Protein AF-0000000078899169 (afdb_homodimer)

pLDDT: mean 91.97, std 12.33, range [28.81, 98.56]

Solvent-accessible surface area (backbone atoms only — not comparable to full-atom values): 22175 Å² total; per-residue (Å²): 123,64,59,77,58,61,94,86,51,40,40,36,37,34,36,58,45,68,69,57,48,52,51,52,45,53,60,43,40,74,57,53,47,48,69,46,78,29,58,37,59,64,66,44,67,72,69,59,77,58,60,46,17,32,36,37,28,27,42,75,38,85,84,47,38,27,55,55,50,48,45,51,37,47,73,71,70,45,78,48,28,29,36,39,32,34,72,79,73,35,47,68,55,45,47,51,36,44,72,64,59,36,69,45,78,46,54,53,82,73,54,70,69,58,52,54,51,52,52,51,52,34,38,57,51,7,47,54,51,29,52,52,51,50,51,27,49,54,33,37,53,36,56,65,73,48,51,73,64,43,49,53,53,47,58,42,47,59,72,41,51,50,56,61,55,46,12,65,74,72,71,45,50,51,67,53,44,52,50,40,51,53,48,50,32,63,67,52,63,42,86,29,70,46,48,43,42,49,38,52,48,46,40,36,76,76,56,76,93,123,64,58,76,58,59,92,84,50,40,40,36,37,36,35,56,45,66,69,56,48,52,51,53,44,52,60,41,41,72,56,51,46,48,68,46,78,29,57,37,59,66,65,45,66,71,69,59,78,59,61,47,16,31,36,38,30,26,44,73,37,84,85,46,38,28,56,56,49,49,45,50,36,46,75,72,69,44,77,48,28,30,36,38,33,33,72,80,75,36,48,68,55,44,47,51,35,44,73,64,59,37,69,45,77,46,54,52,82,73,54,70,69,58,54,52,53,53,52,51,52,33,38,58,49,7,47,57,50,29,54,51,50,49,51,27,48,53,34,38,52,37,56,64,71,48,50,73,66,44,49,52,53,47,56,42,46,59,71,42,51,49,57,62,56,45,13,64,74,71,72,46,53,49,68,54,45,52,50,41,50,52,48,51,33,62,68,53,63,42,87,29,70,45,48,44,42,50,37,53,48,46,40,36,77,77,56,75,93

Foldseek 3Di:
DLPVPPPPEEEEEEAQDVVVQVVLCVLVVVSPHHYDYHNALVVVVVVDHDLLYAYEAEQDGDPHGSLVSLLVCVVVVRLQAYEYEYQPDDPVVQVSSVVSPHPYYYYPPDDSVVSNVSNVVRSVVSVVRSVLVVLLVLLQVLVVQADPVLVLLLVCVLVPDDLVVSCVVVVHDSVVSVVSVVVSCVSNVAPDSVSSNVSVVSNDPVVVD/DLPVPPPPEEEEEEAQDVVVQVVLCVLQVVSPHHYDYHNALVVVVVVDHDLLYAYEAEQDGDPHGSLVSLLVCVVVVRLQAYEYEYQPDDPVVQVSSVVSPHPYYYYPPDDSVVSNVSNVVRSVVSVVRSVLVVLLVLLQVLVVQADPVLVLLLVCVLVPDDLVVSCVVVVHDSVVSVVSVVVSCVSNVAPDSVSSNVSVVSNDPVVVD

Nearest PDB structures (foldseek):
  1zn2-assembly1_A  TM=7.641E-01  e=3.173E-15  Pseudomonas fluorescens
  5xt2-assembly5_E  TM=5.907E-01  e=5.360E-15  Bradyrhizobium japonicum
  3w9s-assembly1_B  TM=9.221E-01  e=1.978E-09  Klebsiella pneumoniae subsp. pneumoniae NTUH-K2044
  1nxp-assembly1_A  TM=9.243E-01  e=1.810E-08  Streptococcus pneumoniae TIGR4
  6ont-assembly1_A-2  TM=9.077E-01  e=2.034E-08  Francisella tularensis subsp. novicida U112

Radius of gyration: 26.22 Å; Cα contacts (8 Å, |Δi|>4): 640; chains: 2; bounding box: 53×70×60 Å

Secondary structure (DSSP, 8-state):
------TT-EEEEE-S-HHHHHHHHHHHHHTT-EEEEESSHHHHHHH---TT-EEEEESB-SSSBHHHHHHHHHHTT----EEEEESS--HHHHHHHHHHT-SEEEESS--HHHHHHHHHHHHHHHHHHHHHHHHHHHHHHHHHTS-HHHHHHHHHHTTT--HHHHHHHHT--HHHHHHHHHHHHHHHT--SHHHHHHHHHHHSGGGG-/------TT-EEEEE-S-HHHHHHHHHHHHHTT-EEEEESSHHHHHHH---TT-EEEEESB-SSSBHHHHHHHHHHTT----EEEEESS--HHHHHHHHHHT-SEEEESS--HHHHHHHHHHHHHHHHHHHHHHHHHHHHHHHHHTS-HHHHHHHHHHTTT--HHHHHHHHT--HHHHHHHHHHHHHHHT--SHHHHHHHHHHHSGGGG-

Structure (mmCIF, N/CA/C/O backbone):
data_AF-0000000078899169-model_v1
#
loop_
_entity.id
_entity.type
_entity.pdbx_description
1 polymer 'Transcriptional regulatory protein FixJ'
#
loop_
_atom_site.group_PDB
_atom_site.id
_atom_site.type_symbol
_atom_site.label_atom_id
_atom_site.label_alt_id
_atom_site.label_comp_id
_atom_site.label_asym_id
_atom_site.label_entity_id
_atom_site.label_seq_id
_atom_site.pdbx_PDB_ins_code
_atom_site.Cartn_x
_atom_site.Cartn_y
_atom_site.Cartn_z
_atom_site.occupancy
_atom_site.B_iso_or_equiv
_atom_site.auth_seq_id
_atom_site.auth_comp_id
_atom_site.auth_asym_id
_atom_site.auth_atom_id
_atom_site.pdbx_PDB_model_num
ATOM 1 N N . MET A 1 1 ? 14.898 3.654 -28.484 1 28.92 1 MET A N 1
ATOM 2 C CA . MET A 1 1 ? 15.641 4.641 -27.703 1 28.92 1 MET A CA 1
ATOM 3 C C . MET A 1 1 ? 16.234 4.008 -26.453 1 28.92 1 MET A C 1
ATOM 5 O O . MET A 1 1 ? 15.578 3.199 -25.797 1 28.92 1 MET A O 1
ATOM 9 N N . PRO A 1 2 ? 17.562 3.807 -26.328 1 36.12 2 PRO A N 1
ATOM 10 C CA . PRO A 1 2 ? 18.156 3.338 -25.078 1 36.12 2 PRO A CA 1
ATOM 11 C C . PRO A 1 2 ? 17.391 3.814 -23.844 1 36.12 2 PRO A C 1
ATOM 13 O O . PRO A 1 2 ? 16.766 4.875 -23.875 1 36.12 2 PRO A O 1
ATOM 16 N N . TYR A 1 3 ? 16.625 2.814 -23.328 1 40.19 3 TYR A N 1
ATOM 17 C CA . TYR A 1 3 ? 16.078 3.301 -22.062 1 40.19 3 TYR A CA 1
ATOM 18 C C . TYR A 1 3 ? 16.969 4.391 -21.484 1 40.19 3 TYR A C 1
ATOM 20 O O . TYR A 1 3 ? 18.203 4.281 -21.5 1 40.19 3 TYR A O 1
ATOM 28 N N . ASP A 1 4 ? 16.812 5.543 -21.812 1 40.38 4 ASP A N 1
ATOM 29 C CA . ASP A 1 4 ? 17.547 6.594 -21.125 1 40.38 4 ASP A CA 1
ATOM 30 C C . ASP A 1 4 ? 17.781 6.234 -19.672 1 40.38 4 ASP A C 1
ATOM 32 O O . ASP A 1 4 ? 16.906 6.418 -18.828 1 40.38 4 ASP A O 1
ATOM 36 N N . GLY A 1 5 ? 18.25 4.988 -19.406 1 45.53 5 GLY A N 1
ATOM 37 C CA . GLY A 1 5 ? 18.734 4.582 -18.094 1 45.53 5 GLY A CA 1
ATOM 38 C C . GLY A 1 5 ? 19.219 5.742 -17.25 1 45.53 5 GLY A C 1
ATOM 39 O O . GLY A 1 5 ? 20.125 6.477 -17.656 1 45.53 5 GLY A O 1
ATOM 40 N N . ALA A 1 6 ? 18.297 6.48 -16.656 1 49.5 6 ALA A N 1
ATOM 41 C CA . ALA A 1 6 ? 18.781 7.527 -15.766 1 49.5 6 ALA A CA 1
ATOM 42 C C . ALA A 1 6 ? 20.188 7.203 -15.273 1 49.5 6 ALA A C 1
ATOM 44 O O . ALA A 1 6 ? 20.516 6.039 -15.016 1 49.5 6 ALA A O 1
ATOM 45 N N . ALA A 1 7 ? 21.172 7.91 -15.438 1 58.44 7 ALA A N 1
ATOM 46 C CA . ALA A 1 7 ? 22.531 7.941 -14.883 1 58.44 7 ALA A CA 1
ATOM 47 C C . ALA A 1 7 ? 22.531 7.492 -13.43 1 58.44 7 ALA A C 1
ATOM 49 O O . ALA A 1 7 ? 21.812 8.047 -12.594 1 58.44 7 ALA A O 1
ATOM 50 N N . GLY A 1 8 ? 22.688 5.996 -13.234 1 84.19 8 GLY A N 1
ATOM 51 C CA . GLY A 1 8 ? 23 5.582 -11.875 1 84.19 8 GLY A CA 1
ATOM 52 C C . GLY A 1 8 ? 22.156 4.422 -11.391 1 84.19 8 GLY A C 1
ATOM 53 O O . GLY A 1 8 ? 22.359 3.902 -10.297 1 84.19 8 GLY A O 1
ATOM 54 N N . VAL A 1 9 ? 21.219 3.918 -12.336 1 93.44 9 VAL A N 1
ATOM 55 C CA . VAL A 1 9 ? 20.375 2.814 -11.891 1 93.44 9 VAL A CA 1
ATOM 56 C C . VAL A 1 9 ? 21.031 1.483 -12.258 1 93.44 9 VAL A C 1
ATOM 58 O O . VAL A 1 9 ? 21.531 1.316 -13.367 1 93.44 9 VAL A O 1
ATOM 61 N N . VAL A 1 10 ? 20.953 0.521 -11.367 1 96.94 10 VAL A N 1
ATOM 62 C CA . VAL A 1 10 ? 21.609 -0.769 -11.562 1 96.94 10 VAL A CA 1
ATOM 63 C C . VAL A 1 10 ? 20.578 -1.893 -11.453 1 96.94 10 VAL A C 1
ATOM 65 O O . VAL A 1 10 ? 19.703 -1.857 -10.586 1 96.94 10 VAL A O 1
ATOM 68 N N . VAL A 1 11 ? 20.688 -2.879 -12.383 1 98.19 11 VAL A N 1
ATOM 69 C CA . VAL A 1 11 ? 19.969 -4.141 -12.242 1 98.19 11 VAL A CA 1
ATOM 70 C C . VAL A 1 11 ? 20.875 -5.18 -11.578 1 98.19 11 VAL A C 1
ATOM 72 O O . VAL A 1 11 ? 21.859 -5.633 -12.172 1 98.19 11 VAL A O 1
ATOM 75 N N . HIS A 1 12 ? 20.5 -5.504 -10.352 1 98.44 12 HIS A N 1
ATOM 76 C CA . HIS A 1 12 ? 21.25 -6.52 -9.641 1 98.44 12 HIS A CA 1
ATOM 77 C C . HIS A 1 12 ? 20.719 -7.918 -9.938 1 98.44 12 HIS A C 1
ATOM 79 O O . HIS A 1 12 ? 19.531 -8.172 -9.805 1 98.44 12 HIS A O 1
ATOM 85 N N . ILE A 1 13 ? 21.625 -8.797 -10.352 1 98.56 13 ILE A N 1
ATOM 86 C CA . ILE A 1 13 ? 21.234 -10.156 -10.695 1 98.56 13 ILE A CA 1
ATOM 87 C C . ILE A 1 13 ? 21.875 -11.141 -9.719 1 98.56 13 ILE A C 1
ATOM 89 O O . ILE A 1 13 ? 23.094 -11.203 -9.609 1 98.56 13 ILE A O 1
ATOM 93 N N . VAL A 1 14 ? 21.016 -11.898 -9 1 98.38 14 VAL A N 1
ATOM 94 C CA . VAL A 1 14 ? 21.484 -12.875 -8.031 1 98.38 14 VAL A CA 1
ATOM 95 C C . VAL A 1 14 ? 21.062 -14.281 -8.469 1 98.38 14 VAL A C 1
ATOM 97 O O . VAL A 1 14 ? 19.875 -14.602 -8.5 1 98.38 14 VAL A O 1
ATOM 100 N N . ASP A 1 15 ? 22 -15.102 -8.836 1 97.75 15 ASP A N 1
ATOM 101 C CA . ASP A 1 15 ? 21.781 -16.453 -9.344 1 97.75 15 ASP A CA 1
ATOM 102 C C . ASP A 1 15 ? 23.031 -17.312 -9.133 1 97.75 15 ASP A C 1
ATOM 104 O O . ASP A 1 15 ? 24.156 -16.859 -9.344 1 97.75 15 ASP A O 1
ATOM 108 N N . ASP A 1 16 ? 22.797 -18.547 -8.766 1 96.56 16 ASP A N 1
ATOM 109 C CA . ASP A 1 16 ? 23.969 -19.359 -8.422 1 96.56 16 ASP A CA 1
ATOM 110 C C . ASP A 1 16 ? 24.531 -20.078 -9.648 1 96.56 16 ASP A C 1
ATOM 112 O O . ASP A 1 16 ? 25.531 -20.781 -9.562 1 96.56 16 ASP A O 1
ATOM 116 N N . GLU A 1 17 ? 23.922 -19.938 -10.773 1 95.69 17 GLU A N 1
ATOM 117 C CA . GLU A 1 17 ? 24.391 -20.531 -12.016 1 95.69 17 GLU A CA 1
ATOM 118 C C . GLU A 1 17 ? 25.094 -19.5 -12.898 1 95.69 17 GLU A C 1
ATOM 120 O O . GLU A 1 17 ? 24.438 -18.672 -13.531 1 95.69 17 GLU A O 1
ATOM 125 N N . PRO A 1 18 ? 26.422 -19.641 -13.086 1 96.5 18 PRO A N 1
ATOM 126 C CA . PRO A 1 18 ? 27.188 -18.656 -13.852 1 96.5 18 PRO A CA 1
ATOM 127 C C . PRO A 1 18 ? 26.656 -18.484 -15.281 1 96.5 18 PRO A C 1
ATOM 129 O O . PRO A 1 18 ? 26.703 -17.375 -15.828 1 96.5 18 PRO A O 1
ATOM 132 N N . THR A 1 19 ? 26.188 -19.578 -15.836 1 96.25 19 THR A N 1
ATOM 133 C CA . THR A 1 19 ? 25.672 -19.516 -17.203 1 96.25 19 THR A CA 1
ATOM 134 C C . THR A 1 19 ? 24.438 -18.625 -17.281 1 96.25 19 THR A C 1
ATOM 136 O O . THR A 1 19 ? 24.266 -17.875 -18.234 1 96.25 19 THR A O 1
ATOM 139 N N . VAL A 1 20 ? 23.641 -18.734 -16.281 1 96.5 20 VAL A N 1
ATOM 140 C CA . VAL A 1 20 ? 22.438 -17.906 -16.219 1 96.5 20 VAL A CA 1
ATOM 141 C C . VAL A 1 20 ? 22.812 -16.453 -15.992 1 96.5 20 VAL A C 1
ATOM 143 O O . VAL A 1 20 ? 22.266 -15.555 -16.641 1 96.5 20 VAL A O 1
ATOM 146 N N . LEU A 1 21 ? 23.766 -16.172 -15.078 1 98 21 LEU A N 1
ATOM 147 C CA . LEU A 1 21 ? 24.234 -14.812 -14.82 1 98 21 LEU A CA 1
ATOM 148 C C . LEU A 1 21 ? 24.75 -14.164 -16.094 1 98 21 LEU A C 1
ATOM 150 O O . LEU A 1 21 ? 24.391 -13.023 -16.406 1 98 21 LEU A O 1
ATOM 154 N N . LYS A 1 22 ? 25.531 -14.891 -16.812 1 97.56 22 LYS A N 1
ATOM 155 C CA . LYS A 1 22 ? 26.094 -14.383 -18.047 1 97.56 22 LYS A CA 1
ATOM 156 C C . LYS A 1 22 ? 25 -14.078 -19.078 1 97.56 22 LYS A C 1
ATOM 158 O O . LYS A 1 22 ? 25.031 -13.023 -19.719 1 97.56 22 LYS A O 1
ATOM 163 N N . ALA A 1 23 ? 24.078 -15.016 -19.188 1 96.5 23 ALA A N 1
ATOM 164 C CA . ALA A 1 23 ? 23 -14.867 -20.141 1 96.5 23 ALA A CA 1
ATOM 165 C C . ALA A 1 23 ? 22.156 -13.633 -19.812 1 96.5 23 ALA A C 1
ATOM 167 O O . ALA A 1 23 ? 21.875 -12.812 -20.703 1 96.5 23 ALA A O 1
ATOM 168 N N . LEU A 1 24 ? 21.766 -13.484 -18.578 1 98 24 LEU A N 1
ATOM 169 C CA . LEU A 1 24 ? 20.938 -12.367 -18.156 1 98 24 LEU A CA 1
ATOM 170 C C . LEU A 1 24 ? 21.656 -11.039 -18.344 1 98 24 LEU A C 1
ATOM 172 O O . LEU A 1 24 ? 21.078 -10.078 -18.875 1 98 24 LEU A O 1
ATOM 176 N N . ARG A 1 25 ? 22.875 -10.984 -17.953 1 97.88 25 ARG A N 1
ATOM 177 C CA . ARG A 1 25 ? 23.672 -9.766 -18.109 1 97.88 25 ARG A CA 1
ATOM 178 C C . ARG A 1 25 ? 23.781 -9.375 -19.578 1 97.88 25 ARG A C 1
ATOM 180 O O . ARG A 1 25 ? 23.562 -8.211 -19.922 1 97.88 25 ARG A O 1
ATOM 187 N N . THR A 1 26 ? 24.125 -10.32 -20.391 1 97.31 26 THR A N 1
ATOM 188 C CA . THR A 1 26 ? 24.281 -10.062 -21.812 1 97.31 26 THR A CA 1
ATOM 189 C C . THR A 1 26 ? 23 -9.508 -22.422 1 97.31 26 THR A C 1
ATOM 191 O O . THR A 1 26 ? 23.031 -8.5 -23.125 1 97.31 26 THR A O 1
ATOM 194 N N . LEU A 1 27 ? 21.875 -10.133 -22.141 1 96.81 27 LEU A N 1
ATOM 195 C CA . LEU A 1 27 ? 20.578 -9.734 -22.688 1 96.81 27 LEU A CA 1
ATOM 196 C C . LEU A 1 27 ? 20.203 -8.328 -22.234 1 96.81 27 LEU A C 1
ATOM 198 O O . LEU A 1 27 ? 19.75 -7.512 -23.031 1 96.81 27 LEU A O 1
ATOM 202 N N . LEU A 1 28 ? 20.453 -8.047 -20.969 1 97.5 28 LEU A N 1
ATOM 203 C CA . LEU A 1 28 ? 20 -6.77 -20.422 1 97.5 28 LEU A CA 1
ATOM 204 C C . LEU A 1 28 ? 20.953 -5.645 -20.812 1 97.5 28 LEU A C 1
ATOM 206 O O . LEU A 1 28 ? 20.516 -4.531 -21.125 1 97.5 28 LEU A O 1
ATOM 210 N N . GLU A 1 29 ? 22.219 -5.891 -20.828 1 96.62 29 GLU A N 1
ATOM 211 C CA . GLU A 1 29 ? 23.172 -4.867 -21.234 1 96.62 29 GLU A CA 1
ATOM 212 C C . GLU A 1 29 ? 23 -4.512 -22.703 1 96.62 29 GLU A C 1
ATOM 214 O O . GLU A 1 29 ? 23.234 -3.369 -23.109 1 96.62 29 GLU A O 1
ATOM 219 N N . ALA A 1 30 ? 22.609 -5.488 -23.484 1 95.38 30 ALA A N 1
ATOM 220 C CA . ALA A 1 30 ? 22.312 -5.23 -24.891 1 95.38 30 ALA A CA 1
ATOM 221 C C . ALA A 1 30 ? 21.172 -4.215 -25.031 1 95.38 30 ALA A C 1
ATOM 223 O O . ALA A 1 30 ? 21.078 -3.516 -26.047 1 95.38 30 ALA A O 1
ATOM 224 N N . ASP A 1 31 ? 20.391 -4.191 -24.078 1 94.31 31 ASP A N 1
ATOM 225 C CA . ASP A 1 31 ? 19.266 -3.258 -24.094 1 94.31 31 ASP A CA 1
ATOM 226 C C . ASP A 1 31 ? 19.609 -1.972 -23.359 1 94.31 31 ASP A C 1
ATOM 228 O O . ASP A 1 31 ? 18.734 -1.141 -23.109 1 94.31 31 ASP A O 1
ATOM 232 N N . GLY A 1 32 ? 20.844 -1.836 -22.891 1 93.88 32 GLY A N 1
ATOM 233 C CA . GLY A 1 32 ? 21.328 -0.571 -22.375 1 93.88 32 GLY A CA 1
ATOM 234 C C . GLY A 1 32 ? 21.328 -0.508 -20.859 1 93.88 32 GLY A C 1
ATOM 235 O O . GLY A 1 32 ? 21.578 0.549 -20.266 1 93.88 32 GLY A O 1
ATOM 236 N N . TYR A 1 33 ? 21.109 -1.591 -20.172 1 95.81 33 TYR A N 1
ATOM 237 C CA . TYR A 1 33 ? 21.062 -1.568 -18.719 1 95.81 33 TYR A CA 1
ATOM 238 C C . TYR A 1 33 ? 22.438 -1.841 -18.125 1 95.81 33 TYR A C 1
ATOM 240 O O . TYR A 1 33 ? 23.25 -2.566 -18.719 1 95.81 33 TYR A O 1
ATOM 248 N N . THR A 1 34 ? 22.703 -1.183 -17.016 1 96.69 34 THR A N 1
ATOM 249 C CA . THR A 1 34 ? 23.875 -1.529 -16.219 1 96.69 34 THR A CA 1
ATOM 250 C C . THR A 1 34 ? 23.547 -2.66 -15.242 1 96.69 34 THR A C 1
ATOM 252 O O . THR A 1 34 ? 22.578 -2.58 -14.492 1 96.69 34 THR A O 1
ATOM 255 N N . CYS A 1 35 ? 24.406 -3.711 -15.258 1 97.94 35 CYS A N 1
ATOM 256 C CA . CYS A 1 35 ? 24.109 -4.883 -14.445 1 97.94 35 CYS A CA 1
ATOM 257 C C . CYS A 1 35 ? 25.266 -5.191 -13.492 1 97.94 35 CYS A C 1
ATOM 259 O O . CYS A 1 35 ? 26.438 -4.953 -13.82 1 97.94 35 CYS A O 1
ATOM 261 N N . ARG A 1 36 ? 24.906 -5.621 -12.359 1 98 36 ARG A N 1
ATOM 262 C CA . ARG A 1 36 ? 25.828 -6.242 -11.422 1 98 36 ARG A CA 1
ATOM 263 C C . ARG A 1 36 ? 25.344 -7.633 -11.023 1 98 36 ARG A C 1
ATOM 265 O O . ARG A 1 36 ? 24.156 -7.836 -10.758 1 98 36 ARG A O 1
ATOM 272 N N . THR A 1 37 ? 26.297 -8.602 -10.961 1 98.31 37 THR A N 1
ATOM 273 C CA . THR A 1 37 ? 25.906 -9.992 -10.742 1 98.31 37 THR A CA 1
ATOM 274 C C . THR A 1 37 ? 26.5 -10.516 -9.43 1 98.31 37 THR A C 1
ATOM 276 O O . THR A 1 37 ? 27.562 -10.078 -9.008 1 98.31 37 THR A O 1
ATOM 279 N N . TYR A 1 38 ? 25.734 -11.422 -8.82 1 98.19 38 TYR A N 1
ATOM 280 C CA . TYR A 1 38 ? 26.109 -12.078 -7.582 1 98.19 38 TYR A CA 1
ATOM 281 C C . TYR A 1 38 ? 25.781 -13.562 -7.625 1 98.19 38 TYR A C 1
ATOM 283 O O . TYR A 1 38 ? 24.719 -13.953 -8.109 1 98.19 38 TYR A O 1
ATOM 291 N N . GLU A 1 39 ? 26.656 -14.422 -7.094 1 97.25 39 GLU A N 1
ATOM 292 C CA . GLU A 1 39 ? 26.438 -15.867 -7.133 1 97.25 39 GLU A CA 1
ATOM 293 C C . GLU A 1 39 ? 25.688 -16.344 -5.898 1 97.25 39 GLU A C 1
ATOM 295 O O . GLU A 1 39 ? 25.234 -17.484 -5.844 1 97.25 39 GLU A O 1
ATOM 300 N N . ASP A 1 40 ? 25.625 -15.445 -4.891 1 96.69 40 ASP A N 1
ATOM 301 C CA . ASP A 1 40 ? 24.938 -15.781 -3.654 1 96.69 40 ASP A CA 1
ATOM 302 C C . ASP A 1 40 ? 24.219 -14.562 -3.07 1 96.69 40 ASP A C 1
ATOM 304 O O . ASP A 1 40 ? 24.484 -13.43 -3.479 1 96.69 40 ASP A O 1
ATOM 308 N N . GLY A 1 41 ? 23.25 -14.789 -2.117 1 96.75 41 GLY A N 1
ATOM 309 C CA . GLY A 1 41 ? 22.5 -13.711 -1.495 1 96.75 41 GLY A CA 1
ATOM 310 C C . GLY A 1 41 ? 23.328 -12.875 -0.541 1 96.75 41 GLY A C 1
ATOM 311 O O . GLY A 1 41 ? 23.188 -11.656 -0.497 1 96.75 41 GLY A O 1
ATOM 312 N N . GLY A 1 42 ? 24.141 -13.516 0.189 1 95.88 42 GLY A N 1
ATOM 313 C CA . GLY A 1 42 ? 24.969 -12.844 1.177 1 95.88 42 GLY A CA 1
ATOM 314 C C . GLY A 1 42 ? 25.766 -11.695 0.596 1 95.88 42 GLY A C 1
ATOM 315 O O . GLY A 1 42 ? 25.625 -10.547 1.022 1 95.88 42 GLY A O 1
ATOM 316 N N . PRO A 1 43 ? 26.641 -11.977 -0.345 1 96.44 43 PRO A N 1
ATOM 317 C CA . PRO A 1 43 ? 27.453 -10.945 -0.988 1 96.44 43 PRO A CA 1
ATOM 318 C C . PRO A 1 43 ? 26.609 -9.812 -1.575 1 96.44 43 PRO A C 1
ATOM 320 O O . PRO A 1 43 ? 26.984 -8.641 -1.49 1 96.44 43 PRO A O 1
ATOM 323 N N . PHE A 1 44 ? 25.531 -10.156 -2.154 1 97.31 44 PHE A N 1
ATOM 324 C CA . PHE A 1 44 ? 24.625 -9.141 -2.688 1 97.31 44 PHE A CA 1
ATOM 325 C C . PHE A 1 44 ? 24.125 -8.227 -1.578 1 97.31 44 PHE A C 1
ATOM 327 O O . PHE A 1 44 ? 24.188 -7 -1.701 1 97.31 44 PHE A O 1
ATOM 334 N N . LEU A 1 45 ? 23.578 -8.82 -0.48 1 96.44 45 LEU A N 1
ATOM 335 C CA . LEU A 1 45 ? 23.031 -8.047 0.633 1 96.44 45 LEU A CA 1
ATOM 336 C C . LEU A 1 45 ? 24.125 -7.164 1.252 1 96.44 45 LEU A C 1
ATOM 338 O O . LEU A 1 45 ? 23.828 -6.066 1.734 1 96.44 45 LEU A O 1
ATOM 342 N N . ALA A 1 46 ? 25.375 -7.656 1.184 1 95.62 46 ALA A N 1
ATOM 343 C CA . ALA A 1 46 ? 26.484 -6.895 1.731 1 95.62 46 ALA A CA 1
ATOM 344 C C . ALA A 1 46 ? 26.844 -5.715 0.83 1 95.62 46 ALA A C 1
ATOM 346 O O . ALA A 1 46 ? 27.312 -4.68 1.309 1 95.62 46 ALA A O 1
ATOM 347 N N . ALA A 1 47 ? 26.688 -5.82 -0.473 1 93.06 47 ALA A N 1
ATOM 348 C CA . ALA A 1 47 ? 27.047 -4.797 -1.445 1 93.06 47 ALA A CA 1
ATOM 349 C C . ALA A 1 47 ? 26.109 -3.598 -1.369 1 93.06 47 ALA A C 1
ATOM 351 O O . ALA A 1 47 ? 26.5 -2.467 -1.657 1 93.06 47 ALA A O 1
ATOM 352 N N . GLY A 1 48 ? 24.859 -3.801 -0.978 1 88.12 48 GLY A N 1
ATOM 353 C CA . GLY A 1 48 ? 23.875 -2.729 -0.902 1 88.12 48 GLY A CA 1
ATOM 354 C C . GLY A 1 48 ? 23.156 -2.484 -2.217 1 88.12 48 GLY A C 1
ATOM 355 O O . GLY A 1 48 ? 23.688 -2.811 -3.285 1 88.12 48 GLY A O 1
ATOM 356 N N . VAL A 1 49 ? 22.031 -1.904 -2.158 1 91.69 49 VAL A N 1
ATOM 357 C CA . VAL A 1 49 ? 21.188 -1.657 -3.322 1 91.69 49 VAL A CA 1
ATOM 358 C C . VAL A 1 49 ? 20.672 -0.219 -3.295 1 91.69 49 VAL A C 1
ATOM 360 O O . VAL A 1 49 ? 20.172 0.251 -2.268 1 91.69 49 VAL A O 1
ATOM 363 N N . GLY A 1 50 ? 20.875 0.433 -4.395 1 92.19 50 GLY A N 1
ATOM 364 C CA . GLY A 1 50 ? 20.359 1.786 -4.5 1 92.19 50 GLY A CA 1
ATOM 365 C C . GLY A 1 50 ? 18.844 1.843 -4.508 1 92.19 50 GLY A C 1
ATOM 366 O O . GLY A 1 50 ? 18.188 0.881 -4.906 1 92.19 50 GLY A O 1
ATOM 367 N N . GLU A 1 51 ? 18.297 2.975 -4.207 1 90.31 51 GLU A N 1
ATOM 368 C CA . GLU A 1 51 ? 16.844 3.131 -4.059 1 90.31 51 GLU A CA 1
ATOM 369 C C . GLU A 1 51 ? 16.141 2.951 -5.395 1 90.31 51 GLU A C 1
ATOM 371 O O . GLU A 1 51 ? 14.977 2.523 -5.434 1 90.31 51 GLU A O 1
ATOM 376 N N . ARG A 1 52 ? 16.812 3.271 -6.445 1 94.56 52 ARG A N 1
ATOM 377 C CA . ARG A 1 52 ? 16.172 3.215 -7.754 1 94.56 52 ARG A CA 1
ATOM 378 C C . ARG A 1 52 ? 16.516 1.92 -8.484 1 94.56 52 ARG A C 1
ATOM 380 O O . ARG A 1 52 ? 16.062 1.694 -9.609 1 94.56 52 ARG A O 1
ATOM 387 N N . ASP A 1 53 ? 17.281 1.046 -7.852 1 96.69 53 ASP A N 1
ATOM 388 C CA . ASP A 1 53 ? 17.75 -0.19 -8.477 1 96.69 53 ASP A CA 1
ATOM 389 C C . ASP A 1 53 ? 16.641 -1.251 -8.477 1 96.69 53 ASP A C 1
ATOM 391 O O . ASP A 1 53 ? 15.656 -1.124 -7.75 1 96.69 53 ASP A O 1
ATOM 395 N N . CYS A 1 54 ? 16.859 -2.244 -9.336 1 96.81 54 CYS A N 1
ATOM 396 C CA . CYS A 1 54 ? 16 -3.426 -9.375 1 96.81 54 CYS A CA 1
ATOM 397 C C . CYS A 1 54 ? 16.812 -4.695 -9.141 1 96.81 54 CYS A C 1
ATOM 399 O O . CYS A 1 54 ? 18.031 -4.707 -9.367 1 96.81 54 CYS A O 1
ATOM 401 N N . VAL A 1 55 ? 16.062 -5.699 -8.602 1 98.12 55 VAL A N 1
ATOM 402 C CA . VAL A 1 55 ? 16.734 -6.949 -8.289 1 98.12 55 VAL A CA 1
ATOM 403 C C . VAL A 1 55 ? 16.078 -8.102 -9.031 1 98.12 55 VAL A C 1
ATOM 405 O O . VAL A 1 55 ? 14.844 -8.203 -9.07 1 98.12 55 VAL A O 1
ATOM 408 N N . ILE A 1 56 ? 16.859 -8.898 -9.703 1 98.5 56 ILE A N 1
ATOM 409 C CA . ILE A 1 56 ? 16.453 -10.195 -10.227 1 98.5 56 ILE A CA 1
ATOM 410 C C . ILE A 1 56 ? 17.031 -11.305 -9.352 1 98.5 56 ILE A C 1
ATOM 412 O O . ILE A 1 56 ? 18.25 -11.406 -9.195 1 98.5 56 ILE A O 1
ATOM 416 N N . ALA A 1 57 ? 16.172 -12.125 -8.812 1 98.19 57 ALA A N 1
ATOM 417 C CA . ALA A 1 57 ? 16.656 -13.109 -7.848 1 98.19 57 ALA A CA 1
ATOM 418 C C . ALA A 1 57 ? 16.125 -14.508 -8.172 1 98.19 57 ALA A C 1
ATOM 420 O O . ALA A 1 57 ? 14.922 -14.695 -8.352 1 98.19 57 ALA A O 1
ATOM 421 N N . ASP A 1 58 ? 17.062 -15.477 -8.219 1 97.56 58 ASP A N 1
ATOM 422 C CA . ASP A 1 58 ? 16.672 -16.875 -8.289 1 97.56 58 ASP A CA 1
ATOM 423 C C . ASP A 1 58 ? 16.078 -17.359 -6.969 1 97.56 58 ASP A C 1
ATOM 425 O O . ASP A 1 58 ? 16.516 -16.922 -5.898 1 97.56 58 ASP A O 1
ATOM 429 N N . VAL A 1 59 ? 15.156 -18.297 -7.09 1 96.31 59 VAL A N 1
ATOM 430 C CA . VAL A 1 59 ? 14.555 -18.859 -5.887 1 96.31 59 VAL A CA 1
ATOM 431 C C . VAL A 1 59 ? 15.562 -19.766 -5.18 1 96.31 59 VAL A C 1
ATOM 433 O O . VAL A 1 59 ? 15.672 -19.75 -3.951 1 96.31 59 VAL A O 1
ATOM 436 N N . GLN A 1 60 ? 16.266 -20.562 -5.992 1 94.69 60 GLN A N 1
ATOM 437 C CA . GLN A 1 60 ? 17.188 -21.531 -5.441 1 94.69 60 GLN A CA 1
ATOM 438 C C . GLN A 1 60 ? 18.625 -21.016 -5.457 1 94.69 60 GLN A C 1
ATOM 440 O O . GLN A 1 60 ? 19.281 -21.031 -6.5 1 94.69 60 GLN A O 1
ATOM 445 N N . LEU A 1 61 ? 19.062 -20.531 -4.336 1 95.81 61 LEU A N 1
ATOM 446 C CA . LEU A 1 61 ? 20.453 -20.156 -4.113 1 95.81 61 LEU A CA 1
ATOM 447 C C . LEU A 1 61 ? 21.109 -21.094 -3.123 1 95.81 61 LEU A C 1
ATOM 449 O O . LEU A 1 61 ? 20.453 -21.922 -2.5 1 95.81 61 LEU A O 1
ATOM 453 N N . HIS A 1 62 ? 22.391 -21.031 -3.018 1 93.56 62 HIS A N 1
ATOM 454 C CA . HIS A 1 62 ? 23.125 -21.938 -2.139 1 93.56 62 HIS A CA 1
ATOM 455 C C . HIS A 1 62 ? 22.938 -21.547 -0.674 1 93.56 62 HIS A C 1
ATOM 457 O O . HIS A 1 62 ? 22.734 -22.422 0.178 1 93.56 62 HIS A O 1
ATOM 463 N N . ASP A 1 63 ? 23 -20.312 -0.353 1 93.88 63 ASP A N 1
ATOM 464 C CA . ASP A 1 63 ? 23.078 -19.859 1.033 1 93.88 63 ASP A CA 1
ATOM 465 C C . ASP A 1 63 ? 21.688 -19.5 1.566 1 93.88 63 ASP A C 1
ATOM 467 O O . ASP A 1 63 ? 21.453 -19.531 2.775 1 93.88 63 ASP A O 1
ATOM 471 N N . MET A 1 64 ? 20.75 -19.094 0.717 1 94.69 64 MET A N 1
ATOM 472 C CA . MET A 1 64 ? 19.391 -18.734 1.06 1 94.69 64 MET A CA 1
ATOM 473 C C . MET A 1 64 ? 18.469 -18.828 -0.156 1 94.69 64 MET A C 1
ATOM 475 O O . MET A 1 64 ? 18.938 -19.047 -1.276 1 94.69 64 MET A O 1
ATOM 479 N N . THR A 1 65 ? 17.172 -18.688 0.073 1 94.06 65 THR A N 1
ATOM 480 C CA . THR A 1 65 ? 16.266 -18.656 -1.069 1 94.06 65 THR A CA 1
ATOM 481 C C . THR A 1 65 ? 16.078 -17.219 -1.56 1 94.06 65 THR A C 1
ATOM 483 O O . THR A 1 65 ? 16.25 -16.266 -0.798 1 94.06 65 THR A O 1
ATOM 486 N N . GLY A 1 66 ? 15.742 -17.125 -2.824 1 94.81 66 GLY A N 1
ATOM 487 C CA . GLY A 1 66 ? 15.398 -15.812 -3.344 1 94.81 66 GLY A CA 1
ATOM 488 C C . GLY A 1 66 ? 14.289 -15.133 -2.572 1 94.81 66 GLY A C 1
ATOM 489 O O . GLY A 1 66 ? 14.25 -13.906 -2.473 1 94.81 66 GLY A O 1
ATOM 490 N N . ILE A 1 67 ? 13.383 -15.852 -2.039 1 95.75 67 ILE A N 1
ATOM 491 C CA . ILE A 1 67 ? 12.273 -15.32 -1.251 1 95.75 67 ILE A CA 1
ATOM 492 C C . ILE A 1 67 ? 12.797 -14.805 0.09 1 95.75 67 ILE A C 1
ATOM 494 O O . ILE A 1 67 ? 12.398 -13.734 0.545 1 95.75 67 ILE A O 1
ATOM 498 N N . ASP A 1 68 ? 13.688 -15.578 0.688 1 96.12 68 ASP A N 1
ATOM 499 C CA . ASP A 1 68 ? 14.336 -15.102 1.903 1 96.12 68 ASP A CA 1
ATOM 500 C C . ASP A 1 68 ? 15.062 -13.781 1.657 1 96.12 68 ASP A C 1
ATOM 502 O O . ASP A 1 68 ? 15.047 -12.891 2.51 1 96.12 68 ASP A O 1
ATOM 506 N N . LEU A 1 69 ? 15.695 -13.727 0.56 1 96.25 69 LEU A N 1
ATOM 507 C CA . LEU A 1 69 ? 16.391 -12.508 0.168 1 96.25 69 LEU A CA 1
ATOM 508 C C . LEU A 1 69 ? 15.43 -11.328 0.098 1 96.25 69 LEU A C 1
ATOM 510 O O . LEU A 1 69 ? 15.711 -10.25 0.628 1 96.25 69 LEU A O 1
ATOM 514 N N . LEU A 1 70 ? 14.344 -11.531 -0.544 1 96.06 70 LEU A N 1
ATOM 515 C CA . LEU A 1 70 ? 13.289 -10.531 -0.666 1 96.06 70 LEU A CA 1
ATOM 516 C C . LEU A 1 70 ? 12.805 -10.086 0.708 1 96.06 70 LEU A C 1
ATOM 518 O O . LEU A 1 70 ? 12.688 -8.883 0.97 1 96.06 70 LEU A O 1
ATOM 522 N N . LEU A 1 71 ? 12.562 -11.023 1.564 1 96.31 71 LEU A N 1
ATOM 523 C CA . LEU A 1 71 ? 12.086 -10.727 2.91 1 96.31 71 LEU A CA 1
ATOM 524 C C . LEU A 1 71 ? 13.125 -9.938 3.697 1 96.31 71 LEU A C 1
ATOM 526 O O . LEU A 1 71 ? 12.781 -9.047 4.473 1 96.31 71 LEU A O 1
ATOM 530 N N . THR A 1 72 ? 14.352 -10.273 3.51 1 95.69 72 THR A N 1
ATOM 531 C CA . THR A 1 72 ? 15.438 -9.562 4.176 1 95.69 72 THR A CA 1
ATOM 532 C C . THR A 1 72 ? 15.492 -8.109 3.717 1 95.69 72 THR A C 1
ATOM 534 O O . THR A 1 72 ? 15.625 -7.199 4.535 1 95.69 72 THR A O 1
ATOM 537 N N . LEU A 1 73 ? 15.383 -7.855 2.436 1 95 73 LEU A N 1
ATOM 538 C CA . LEU A 1 73 ? 15.359 -6.5 1.9 1 95 73 LEU A CA 1
ATOM 539 C C . LEU A 1 73 ? 14.219 -5.691 2.52 1 95 73 LEU A C 1
ATOM 541 O O . LEU A 1 73 ? 14.43 -4.559 2.961 1 95 73 LEU A O 1
ATOM 545 N N . ARG A 1 74 ? 13.102 -6.285 2.611 1 93.06 74 ARG A N 1
ATOM 546 C CA . ARG A 1 74 ? 11.922 -5.621 3.158 1 93.06 74 ARG A CA 1
ATOM 547 C C . ARG A 1 74 ? 12.117 -5.297 4.637 1 93.06 74 ARG A C 1
ATOM 549 O O . ARG A 1 74 ? 11.734 -4.219 5.098 1 93.06 74 ARG A O 1
ATOM 556 N N . ALA A 1 75 ? 12.664 -6.238 5.336 1 93 75 ALA A N 1
ATOM 557 C CA . ALA A 1 75 ? 12.922 -6.047 6.762 1 93 75 ALA A CA 1
ATOM 558 C C . ALA A 1 75 ? 13.883 -4.879 6.988 1 93 75 ALA A C 1
ATOM 560 O O . ALA A 1 75 ? 13.805 -4.203 8.016 1 93 75 ALA A O 1
ATOM 561 N N . ARG A 1 76 ? 14.719 -4.637 6.031 1 90.44 76 ARG A N 1
ATOM 562 C CA . ARG A 1 76 ? 15.688 -3.549 6.117 1 90.44 76 ARG A CA 1
ATOM 563 C C . ARG A 1 76 ? 15.078 -2.23 5.652 1 90.44 76 ARG A C 1
ATOM 565 O O . ARG A 1 76 ? 15.766 -1.206 5.609 1 90.44 76 ARG A O 1
ATOM 572 N N . GLY A 1 77 ? 13.812 -2.297 5.215 1 87.06 77 GLY A N 1
ATOM 573 C CA . GLY A 1 77 ? 13.133 -1.103 4.738 1 87.06 77 GLY A CA 1
ATOM 574 C C . GLY A 1 77 ? 13.422 -0.796 3.279 1 87.06 77 GLY A C 1
ATOM 575 O O . GLY A 1 77 ? 13.078 0.281 2.787 1 87.06 77 GLY A O 1
ATOM 576 N N . GLN A 1 78 ? 14.133 -1.705 2.635 1 90.88 78 GLN A N 1
ATOM 577 C CA . GLN A 1 78 ? 14.43 -1.53 1.217 1 90.88 78 GLN A CA 1
ATOM 578 C C . GLN A 1 78 ? 13.273 -2.027 0.351 1 90.88 78 GLN A C 1
ATOM 580 O O . GLN A 1 78 ? 12.953 -3.217 0.364 1 90.88 78 GLN A O 1
ATOM 585 N N . ARG A 1 79 ? 12.766 -1.129 -0.499 1 90.19 79 ARG A N 1
ATOM 586 C CA . ARG A 1 79 ? 11.539 -1.456 -1.221 1 90.19 79 ARG A CA 1
ATOM 587 C C . ARG A 1 79 ? 11.812 -1.63 -2.711 1 90.19 79 ARG A C 1
ATOM 589 O O . ARG A 1 79 ? 10.922 -1.422 -3.539 1 90.19 79 ARG A O 1
ATOM 596 N N . ASN A 1 80 ? 12.969 -1.979 -3.012 1 95.25 80 ASN A N 1
ATOM 597 C CA . ASN A 1 80 ? 13.32 -2.234 -4.402 1 95.25 80 ASN A CA 1
ATOM 598 C C . ASN A 1 80 ? 12.438 -3.316 -5.016 1 95.25 80 ASN A C 1
ATOM 600 O O . ASN A 1 80 ? 12.133 -4.316 -4.367 1 95.25 80 ASN A O 1
ATOM 604 N N . PRO A 1 81 ? 12.031 -3.07 -6.242 1 97.5 81 PRO A N 1
ATOM 605 C CA . PRO A 1 81 ? 11.32 -4.16 -6.914 1 97.5 81 PRO A CA 1
ATOM 606 C C . PRO A 1 81 ? 12.195 -5.395 -7.129 1 97.5 81 PRO A C 1
ATOM 608 O O . PRO A 1 81 ? 13.359 -5.27 -7.504 1 97.5 81 PRO A O 1
ATOM 611 N N . VAL A 1 82 ? 11.602 -6.523 -6.84 1 98 82 VAL A N 1
ATOM 612 C CA . VAL A 1 82 ? 12.305 -7.793 -7.02 1 98 82 VAL A CA 1
ATOM 613 C C . VAL A 1 82 ? 11.547 -8.656 -8.031 1 98 82 VAL A C 1
ATOM 615 O O . VAL A 1 82 ? 10.359 -8.945 -7.844 1 98 82 VAL A O 1
ATOM 618 N N . LEU A 1 83 ? 12.203 -8.953 -9.094 1 98.5 83 LEU A N 1
ATOM 619 C CA . LEU A 1 83 ? 11.742 -9.969 -10.031 1 98.5 83 LEU A CA 1
ATOM 620 C C . LEU A 1 83 ? 12.289 -11.344 -9.656 1 98.5 83 LEU A C 1
ATOM 622 O O . LEU A 1 83 ? 13.5 -11.578 -9.727 1 98.5 83 LEU A O 1
ATOM 626 N N . VAL A 1 84 ? 11.43 -12.234 -9.273 1 98.12 84 VAL A N 1
ATOM 627 C CA . VAL A 1 84 ? 11.859 -13.578 -8.922 1 98.12 84 VAL A CA 1
ATOM 628 C C . VAL A 1 84 ? 11.883 -14.453 -10.172 1 98.12 84 VAL A C 1
ATOM 630 O O . VAL A 1 84 ? 10.914 -14.477 -10.945 1 98.12 84 VAL A O 1
ATOM 633 N N . ILE A 1 85 ? 13.016 -15.117 -10.367 1 97.38 85 ILE A N 1
ATOM 634 C CA . ILE A 1 85 ? 13.18 -16 -11.516 1 97.38 85 ILE A CA 1
ATOM 635 C C . ILE A 1 85 ? 13.539 -17.406 -11.039 1 97.38 85 ILE A C 1
ATOM 637 O O . ILE A 1 85 ? 14.312 -17.562 -10.094 1 97.38 85 ILE A O 1
ATOM 641 N N . THR A 1 86 ? 12.9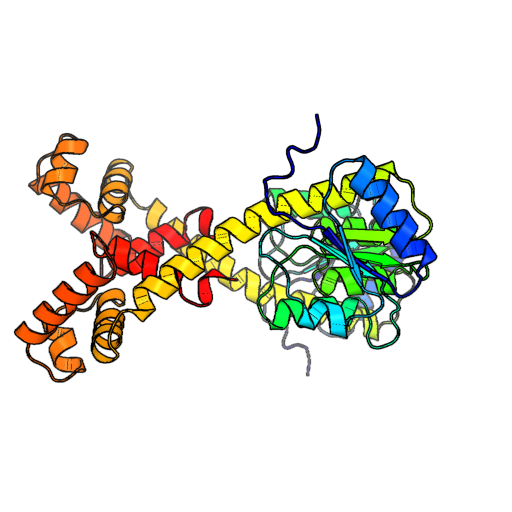61 -18.406 -11.742 1 94.88 86 THR A N 1
ATOM 642 C CA . THR A 1 86 ? 13.328 -19.75 -11.289 1 94.88 86 THR A CA 1
ATOM 643 C C . THR A 1 86 ? 13.031 -20.797 -12.359 1 94.88 86 THR A C 1
ATOM 645 O O . THR A 1 86 ? 12.156 -20.594 -13.203 1 94.88 86 THR A O 1
ATOM 648 N N . GLY A 1 87 ? 13.75 -21.891 -12.336 1 94.19 87 GLY A N 1
ATOM 649 C CA . GLY A 1 87 ? 13.461 -23.078 -13.141 1 94.19 87 GLY A CA 1
ATOM 650 C C . GLY A 1 87 ? 12.555 -24.062 -12.438 1 94.19 87 GLY A C 1
ATOM 651 O O . GLY A 1 87 ? 12.094 -25.031 -13.047 1 94.19 87 GLY A O 1
ATOM 652 N N . TYR A 1 88 ? 12.289 -23.906 -11.188 1 91.31 88 TYR A N 1
ATOM 653 C CA . TYR A 1 88 ? 11.461 -24.781 -10.359 1 91.31 88 TYR A CA 1
ATOM 654 C C . TYR A 1 88 ? 10.117 -24.125 -10.047 1 91.31 88 TYR A C 1
ATOM 656 O O . TYR A 1 88 ? 9.672 -24.109 -8.898 1 91.31 88 TYR A O 1
ATOM 664 N N . ALA A 1 89 ? 9.523 -23.625 -11.102 1 92.5 89 ALA A N 1
ATOM 665 C CA . ALA A 1 89 ? 8.305 -22.859 -10.914 1 92.5 89 ALA A CA 1
ATOM 666 C C . ALA A 1 89 ? 7.117 -23.766 -10.625 1 92.5 89 ALA A C 1
ATOM 668 O O . ALA A 1 89 ? 6.98 -24.828 -11.234 1 92.5 89 ALA A O 1
ATOM 669 N N . SER A 1 90 ? 6.453 -23.516 -9.594 1 95.44 90 SER A N 1
ATOM 670 C CA . SER A 1 90 ? 5.152 -24.078 -9.258 1 95.44 90 SER A CA 1
ATOM 671 C C . SER A 1 90 ? 4.172 -22.984 -8.828 1 95.44 90 SER A C 1
ATOM 673 O O . SER A 1 90 ? 4.57 -21.859 -8.562 1 95.44 90 SER A O 1
ATOM 675 N N . VAL A 1 91 ? 2.963 -23.328 -8.828 1 96.19 91 VAL A N 1
ATOM 676 C CA . VAL A 1 91 ? 1.945 -22.391 -8.383 1 96.19 91 VAL A CA 1
ATOM 677 C C . VAL A 1 91 ? 2.234 -21.953 -6.941 1 96.19 91 VAL A C 1
ATOM 679 O O . VAL A 1 91 ? 2.17 -20.766 -6.613 1 96.19 91 VAL A O 1
ATOM 682 N N . GLU A 1 92 ? 2.604 -22.906 -6.172 1 95.31 92 GLU A N 1
ATOM 683 C CA . GLU A 1 92 ? 2.883 -22.672 -4.762 1 95.31 92 GLU A CA 1
ATOM 684 C C . GLU A 1 92 ? 4.02 -21.656 -4.594 1 95.31 92 GLU A C 1
ATOM 686 O O . GLU A 1 92 ? 3.904 -20.703 -3.82 1 95.31 92 GLU A O 1
ATOM 691 N N . VAL A 1 93 ? 5.047 -21.859 -5.32 1 95.75 93 VAL A N 1
ATOM 692 C CA . VAL A 1 93 ? 6.219 -20.984 -5.211 1 95.75 93 VAL A CA 1
ATOM 693 C C . VAL A 1 93 ? 5.883 -19.594 -5.734 1 95.75 93 VAL A C 1
ATOM 695 O O . VAL A 1 93 ? 6.301 -18.594 -5.148 1 95.75 93 VAL A O 1
ATOM 698 N N . ALA A 1 94 ? 5.188 -19.531 -6.805 1 97.31 94 ALA A N 1
ATOM 699 C CA . ALA A 1 94 ? 4.793 -18.25 -7.383 1 97.31 94 ALA A CA 1
ATOM 700 C C . ALA A 1 94 ? 3.961 -17.438 -6.398 1 97.31 94 ALA A C 1
ATOM 702 O O . ALA A 1 94 ? 4.227 -16.25 -6.184 1 97.31 94 ALA A O 1
ATOM 703 N N . VAL A 1 95 ? 3.012 -18.047 -5.773 1 97.19 95 VAL A N 1
ATOM 704 C CA . VAL A 1 95 ? 2.135 -17.375 -4.82 1 97.19 95 VAL A CA 1
ATOM 705 C C . VAL A 1 95 ? 2.941 -16.938 -3.602 1 97.19 95 VAL A C 1
ATOM 707 O O . VAL A 1 95 ? 2.775 -15.812 -3.115 1 97.19 95 VAL A O 1
ATOM 710 N N . GLU A 1 96 ? 3.787 -17.766 -3.141 1 96.19 96 GLU A N 1
ATOM 711 C CA . GLU A 1 96 ? 4.637 -17.438 -2.002 1 96.19 96 GLU A CA 1
ATOM 712 C C . GLU A 1 96 ? 5.496 -16.219 -2.293 1 96.19 96 GLU A C 1
ATOM 714 O O . GLU A 1 96 ? 5.598 -15.305 -1.465 1 96.19 96 GLU A O 1
ATOM 719 N N . ALA A 1 97 ? 6.109 -16.219 -3.436 1 97.25 97 ALA A N 1
ATOM 720 C CA . ALA A 1 97 ? 6.965 -15.102 -3.834 1 97.25 97 ALA A CA 1
ATOM 721 C C . ALA A 1 97 ? 6.176 -13.797 -3.906 1 97.25 97 ALA A C 1
ATOM 723 O O . ALA A 1 97 ? 6.621 -12.766 -3.402 1 97.25 97 ALA A O 1
ATOM 724 N N . MET A 1 98 ? 5.031 -13.883 -4.484 1 97.31 98 MET A N 1
ATOM 725 C CA . MET A 1 98 ? 4.199 -12.695 -4.656 1 97.31 98 MET A CA 1
ATOM 726 C C . MET A 1 98 ? 3.709 -12.172 -3.309 1 97.31 98 MET A C 1
ATOM 728 O O . MET A 1 98 ? 3.711 -10.961 -3.068 1 97.31 98 MET A O 1
ATOM 732 N N . LYS A 1 99 ? 3.35 -13.047 -2.404 1 95.44 99 LYS A N 1
ATOM 733 C CA . LYS A 1 99 ? 2.92 -12.664 -1.065 1 95.44 99 LYS A CA 1
ATOM 734 C C . LYS A 1 99 ? 4.066 -12.031 -0.282 1 95.44 99 LYS A C 1
ATOM 736 O O . LYS A 1 99 ? 3.842 -11.148 0.55 1 95.44 99 LYS A O 1
ATOM 741 N N . ALA A 1 100 ? 5.215 -12.492 -0.595 1 95.25 100 ALA A N 1
ATOM 742 C CA . ALA A 1 100 ? 6.395 -11.945 0.077 1 95.25 100 ALA A CA 1
ATOM 743 C C . ALA A 1 100 ? 6.719 -10.547 -0.436 1 95.25 100 ALA A C 1
ATOM 745 O O . ALA A 1 100 ? 7.527 -9.828 0.16 1 95.25 100 ALA A O 1
ATOM 746 N N . GLY A 1 101 ? 6.125 -10.203 -1.577 1 95.81 101 GLY A N 1
ATOM 747 C CA . GLY A 1 101 ? 6.277 -8.836 -2.055 1 95.81 101 GLY A CA 1
ATOM 748 C C . GLY A 1 101 ? 7.008 -8.75 -3.381 1 95.81 101 GLY A C 1
ATOM 749 O O . GLY A 1 101 ? 7.426 -7.664 -3.795 1 95.81 101 GLY A O 1
ATOM 750 N N . ALA A 1 102 ? 7.211 -9.883 -4.023 1 97.88 102 ALA A N 1
ATOM 751 C CA . ALA A 1 102 ? 7.809 -9.82 -5.355 1 97.88 102 ALA A CA 1
ATOM 752 C C . ALA A 1 102 ? 6.973 -8.953 -6.297 1 97.88 102 ALA A C 1
ATOM 754 O O . ALA A 1 102 ? 5.738 -9.016 -6.273 1 97.88 102 ALA A O 1
ATOM 755 N N . THR A 1 103 ? 7.676 -8.18 -7.09 1 97.25 103 THR A N 1
ATOM 756 C CA . THR A 1 103 ? 6.984 -7.324 -8.047 1 97.25 103 THR A CA 1
ATOM 757 C C . THR A 1 103 ? 6.438 -8.141 -9.219 1 97.25 103 THR A C 1
ATOM 759 O O . THR A 1 103 ? 5.391 -7.812 -9.773 1 97.25 103 THR A O 1
ATOM 762 N N . ASP A 1 104 ? 7.227 -9.125 -9.586 1 98 104 ASP A N 1
ATOM 763 C CA . ASP A 1 104 ? 6.855 -10.023 -10.672 1 98 104 ASP A CA 1
ATOM 764 C C . ASP A 1 104 ? 7.586 -11.359 -10.555 1 98 104 ASP A C 1
ATOM 766 O O . ASP A 1 104 ? 8.344 -11.578 -9.602 1 98 104 ASP A O 1
ATOM 770 N N . PHE A 1 105 ? 7.23 -12.266 -11.477 1 98.12 105 PHE A N 1
ATOM 771 C CA . PHE A 1 105 ? 7.719 -13.633 -11.469 1 98.12 105 PHE A CA 1
ATOM 772 C C . PHE A 1 105 ? 7.988 -14.117 -12.891 1 98.12 105 PHE A C 1
ATOM 774 O O . PHE A 1 105 ? 7.203 -13.852 -13.805 1 98.12 105 PHE A O 1
ATOM 781 N N . LEU A 1 106 ? 9.156 -14.812 -13.07 1 97.56 106 LEU A N 1
ATOM 782 C CA . LEU A 1 106 ? 9.539 -15.273 -14.398 1 97.56 106 LEU A CA 1
ATOM 783 C C . LEU A 1 106 ? 10.078 -16.703 -14.344 1 97.56 106 LEU A C 1
ATOM 785 O O . LEU A 1 106 ? 10.969 -17 -13.539 1 97.56 106 LEU A O 1
ATOM 789 N N . THR A 1 107 ? 9.586 -17.594 -15.219 1 96.81 107 THR A N 1
ATOM 790 C CA . THR A 1 107 ? 10 -18.984 -15.242 1 96.81 107 THR A CA 1
ATOM 791 C C . THR A 1 107 ? 11.125 -19.203 -16.25 1 96.81 107 THR A C 1
ATOM 793 O O . THR A 1 107 ? 11.117 -18.609 -17.328 1 96.81 107 THR A O 1
ATOM 796 N N . LYS A 1 108 ? 12.156 -20 -15.789 1 95.88 108 LYS A N 1
ATOM 797 C CA . LYS A 1 108 ? 13.188 -20.469 -16.719 1 95.88 108 LYS A CA 1
ATOM 798 C C . LYS A 1 108 ? 12.75 -21.75 -17.438 1 95.88 108 LYS A C 1
ATOM 800 O O . LYS A 1 108 ? 12.148 -22.625 -16.828 1 95.88 108 LYS A O 1
ATOM 805 N N . PRO A 1 109 ? 12.945 -21.828 -18.719 1 95.19 109 PRO A N 1
ATOM 806 C CA . PRO A 1 109 ? 13.531 -20.844 -19.625 1 95.19 109 PRO A CA 1
ATOM 807 C C . PRO A 1 109 ? 12.562 -19.719 -19.984 1 95.19 109 PRO A C 1
ATOM 809 O O . PRO A 1 109 ? 11.359 -19.844 -19.766 1 95.19 109 PRO A O 1
ATOM 812 N N . PHE A 1 110 ? 13.125 -18.609 -20.391 1 94.75 110 PHE A N 1
ATOM 813 C CA . PHE A 1 110 ? 12.305 -17.453 -20.719 1 94.75 110 PHE A CA 1
ATOM 814 C C . PHE A 1 110 ? 12.742 -16.844 -22.047 1 94.75 110 PHE A C 1
ATOM 816 O O . PHE A 1 110 ? 13.844 -17.125 -22.531 1 94.75 110 PHE A O 1
ATOM 823 N N . GLU A 1 111 ? 11.859 -16.016 -22.594 1 95.38 111 GLU A N 1
ATOM 824 C CA . GLU A 1 111 ? 12.172 -15.234 -23.781 1 95.38 111 GLU A CA 1
ATOM 825 C C . GLU A 1 111 ? 12.773 -13.883 -23.422 1 95.38 111 GLU A C 1
ATOM 827 O O . GLU A 1 111 ? 12.367 -13.25 -22.453 1 95.38 111 GLU A O 1
ATOM 832 N N . LYS A 1 112 ? 13.633 -13.469 -24.344 1 95.31 112 LYS A N 1
ATOM 833 C CA . LYS A 1 112 ? 14.305 -12.188 -24.141 1 95.31 112 LYS A CA 1
ATOM 834 C C . LYS A 1 112 ? 13.289 -11.055 -23.969 1 95.31 112 LYS A C 1
ATOM 836 O O . LYS A 1 112 ? 13.414 -10.242 -23.047 1 95.31 112 LYS A O 1
ATOM 841 N N . ALA A 1 113 ? 12.328 -11.031 -24.828 1 96.19 113 ALA A N 1
ATOM 842 C CA . ALA A 1 113 ? 11.336 -9.961 -24.797 1 96.19 113 ALA A CA 1
ATOM 843 C C . ALA A 1 113 ? 10.586 -9.938 -23.469 1 96.19 113 ALA A C 1
ATOM 845 O O . ALA A 1 113 ? 10.281 -8.867 -22.938 1 96.19 113 ALA A O 1
ATOM 846 N N . GLU A 1 114 ? 10.297 -11.07 -22.938 1 96.38 114 GLU A N 1
ATOM 847 C CA . GLU A 1 114 ? 9.594 -11.18 -21.656 1 96.38 114 GLU A CA 1
ATOM 848 C C . GLU A 1 114 ? 10.453 -10.656 -20.5 1 96.38 114 GLU A C 1
ATOM 850 O O . GLU A 1 114 ? 9.984 -9.883 -19.672 1 96.38 114 GLU A O 1
ATOM 855 N N . LEU A 1 115 ? 11.664 -11.062 -20.5 1 97.56 115 LEU A N 1
ATOM 856 C CA . LEU A 1 115 ? 12.609 -10.617 -19.484 1 97.56 115 LEU A CA 1
ATOM 857 C C . LEU A 1 115 ? 12.742 -9.094 -19.484 1 97.56 115 LEU A C 1
ATOM 859 O O . LEU A 1 115 ? 12.586 -8.445 -18.453 1 97.56 115 LEU A O 1
ATOM 863 N N . VAL A 1 116 ? 12.953 -8.562 -20.625 1 96.81 116 VAL A N 1
ATOM 864 C CA . VAL A 1 116 ? 13.195 -7.129 -20.781 1 96.81 116 VAL A CA 1
ATOM 865 C C . VAL A 1 116 ? 11.945 -6.348 -20.375 1 96.81 116 VAL A C 1
ATOM 867 O O . VAL A 1 116 ? 12.039 -5.32 -19.703 1 96.81 116 VAL A O 1
ATOM 870 N N . GLY A 1 117 ? 10.844 -6.82 -20.812 1 96.88 117 GLY A N 1
ATOM 871 C CA . GLY A 1 117 ? 9.586 -6.184 -20.438 1 96.88 117 GLY A CA 1
ATOM 872 C C . GLY A 1 117 ? 9.367 -6.141 -18.938 1 96.88 117 GLY A C 1
ATOM 873 O O . GLY A 1 117 ? 8.961 -5.113 -18.391 1 96.88 117 GLY A O 1
ATOM 874 N N . LYS A 1 118 ? 9.641 -7.191 -18.25 1 97.5 118 LYS A N 1
ATOM 875 C CA . LYS A 1 118 ? 9.445 -7.277 -16.797 1 97.5 118 LYS A CA 1
ATOM 876 C C . LYS A 1 118 ? 10.445 -6.395 -16.062 1 97.5 118 LYS A C 1
ATOM 878 O O . LYS A 1 118 ? 10.086 -5.738 -15.078 1 97.5 118 LYS A O 1
ATOM 883 N N . VAL A 1 119 ? 11.641 -6.324 -16.531 1 97.69 119 VAL A N 1
ATOM 884 C CA . VAL A 1 119 ? 12.664 -5.484 -15.906 1 97.69 119 VAL A CA 1
ATOM 885 C C . VAL A 1 119 ? 12.289 -4.012 -16.062 1 97.69 119 VAL A C 1
ATOM 887 O O . VAL A 1 119 ? 12.398 -3.227 -15.125 1 97.69 119 VAL A O 1
ATOM 890 N N . ARG A 1 120 ? 11.812 -3.693 -17.234 1 96.25 120 ARG A N 1
ATOM 891 C CA . ARG A 1 120 ? 11.375 -2.326 -17.484 1 96.25 120 ARG A CA 1
ATOM 892 C C . ARG A 1 120 ? 10.258 -1.916 -16.531 1 96.25 120 ARG A C 1
ATOM 894 O O . ARG A 1 120 ? 10.289 -0.818 -15.969 1 96.25 120 ARG A O 1
ATOM 901 N N . ALA A 1 121 ? 9.336 -2.783 -16.375 1 96.31 121 ALA A N 1
ATOM 902 C CA . ALA A 1 121 ? 8.242 -2.518 -15.453 1 96.31 121 ALA A CA 1
ATOM 903 C C . ALA A 1 121 ? 8.75 -2.357 -14.023 1 96.31 121 ALA A C 1
ATOM 905 O O . ALA A 1 121 ? 8.32 -1.46 -13.305 1 96.31 121 ALA A O 1
ATOM 906 N N . CYS A 1 122 ? 9.648 -3.158 -13.594 1 96.94 122 CYS A N 1
ATOM 907 C CA . CYS A 1 122 ? 10.242 -3.09 -12.266 1 96.94 122 CYS A CA 1
ATOM 908 C C . CYS A 1 122 ? 10.945 -1.753 -12.047 1 96.94 122 CYS A C 1
ATOM 910 O O . CYS A 1 122 ? 10.781 -1.127 -11 1 96.94 122 CYS A O 1
ATOM 912 N N . LEU A 1 123 ? 11.617 -1.308 -13.008 1 96.12 123 LEU A N 1
ATOM 913 C CA . LEU A 1 123 ? 12.375 -0.068 -12.891 1 96.12 123 LEU A CA 1
ATOM 914 C C . LEU A 1 123 ? 11.438 1.136 -12.82 1 96.12 123 LEU A C 1
ATOM 916 O O . LEU A 1 123 ? 11.734 2.115 -12.125 1 96.12 123 LEU A O 1
ATOM 920 N N . ALA A 1 124 ? 10.383 1.022 -13.578 1 94.88 124 ALA A N 1
ATOM 921 C CA . ALA A 1 124 ? 9.375 2.08 -13.477 1 94.88 124 ALA A CA 1
ATOM 922 C C . ALA A 1 124 ? 8.828 2.172 -12.055 1 94.88 124 ALA A C 1
ATOM 924 O O . ALA A 1 124 ? 8.68 3.268 -11.508 1 94.88 124 ALA A O 1
ATOM 925 N N . ILE A 1 125 ? 8.625 1.071 -11.484 1 94.81 125 ILE A N 1
ATOM 926 C CA . ILE A 1 125 ? 8.125 0.994 -10.117 1 94.81 125 ILE A CA 1
ATOM 927 C C . ILE A 1 125 ? 9.195 1.505 -9.148 1 94.81 125 ILE A C 1
ATOM 929 O O . ILE A 1 125 ? 8.891 2.238 -8.211 1 94.81 125 ILE A O 1
ATOM 933 N N . ALA A 1 126 ? 10.352 1.15 -9.375 1 94.81 126 ALA A N 1
ATOM 934 C CA . ALA A 1 126 ? 11.469 1.585 -8.539 1 94.81 126 ALA A CA 1
ATOM 935 C C . ALA A 1 126 ? 11.555 3.107 -8.484 1 94.81 126 ALA A C 1
ATOM 937 O O . ALA A 1 126 ? 11.797 3.686 -7.426 1 94.81 126 ALA A O 1
ATOM 938 N N . ARG A 1 127 ? 11.375 3.713 -9.57 1 92.88 127 ARG A N 1
ATOM 939 C CA . ARG A 1 127 ? 11.453 5.168 -9.648 1 92.88 127 ARG A CA 1
ATOM 940 C C . ARG A 1 127 ? 10.398 5.82 -8.766 1 92.88 127 ARG A C 1
ATOM 942 O O . ARG A 1 127 ? 10.688 6.77 -8.031 1 92.88 127 ARG A O 1
ATOM 949 N N . LEU A 1 128 ? 9.273 5.305 -8.844 1 91.75 128 LEU A N 1
ATOM 950 C CA . LEU A 1 128 ? 8.18 5.84 -8.047 1 91.75 128 LEU A CA 1
ATOM 951 C C . LEU A 1 128 ? 8.438 5.641 -6.555 1 91.75 128 LEU A C 1
ATOM 953 O O . LEU A 1 128 ? 8.273 6.57 -5.762 1 91.75 128 LEU A O 1
ATOM 957 N N . ARG A 1 129 ? 8.883 4.52 -6.195 1 91.31 129 ARG A N 1
ATOM 958 C CA . ARG A 1 129 ? 9.148 4.199 -4.797 1 91.31 129 ARG A CA 1
ATOM 959 C C . ARG A 1 129 ? 10.328 5.016 -4.266 1 91.31 129 ARG A C 1
ATOM 961 O O . ARG A 1 129 ? 10.312 5.457 -3.113 1 91.31 129 ARG A O 1
ATOM 968 N N . ALA A 1 130 ? 11.266 5.141 -5.078 1 90.94 130 ALA A N 1
ATOM 969 C CA . ALA A 1 130 ? 12.445 5.91 -4.695 1 90.94 130 ALA A CA 1
ATOM 970 C C . ALA A 1 130 ? 12.078 7.355 -4.379 1 90.94 130 ALA A C 1
ATOM 972 O O . ALA A 1 130 ? 12.617 7.953 -3.445 1 90.94 130 ALA A O 1
ATOM 973 N N . SER A 1 131 ? 11.234 7.902 -5.156 1 91.25 131 SER A N 1
ATOM 974 C CA . SER A 1 131 ? 10.797 9.273 -4.922 1 91.25 131 SER A CA 1
ATOM 975 C C . SER A 1 131 ? 10.125 9.414 -3.559 1 91.25 131 SER A C 1
ATOM 977 O O . SER A 1 131 ? 10.398 10.367 -2.822 1 91.25 131 SER A O 1
ATOM 979 N N . GLU A 1 132 ? 9.359 8.516 -3.238 1 88.12 132 GLU A N 1
ATOM 980 C CA . GLU A 1 132 ? 8.688 8.516 -1.943 1 88.12 132 GLU A CA 1
ATOM 981 C C . GLU A 1 132 ? 9.68 8.336 -0.803 1 88.12 132 GLU A C 1
ATOM 983 O O . GLU A 1 132 ? 9.594 9.023 0.218 1 88.12 132 GLU A O 1
ATOM 988 N N . THR A 1 133 ? 10.516 7.422 -0.97 1 88.25 133 THR A N 1
ATOM 989 C CA . THR A 1 133 ? 11.531 7.16 0.04 1 88.25 133 THR A CA 1
ATOM 990 C C . THR A 1 133 ? 12.406 8.391 0.264 1 88.25 133 THR A C 1
ATOM 992 O O . THR A 1 133 ? 12.719 8.734 1.405 1 88.25 133 THR A O 1
ATOM 995 N N . ALA A 1 134 ? 12.742 8.977 -0.79 1 89.62 134 ALA A N 1
ATOM 996 C CA . ALA A 1 134 ? 13.555 10.188 -0.7 1 89.62 134 ALA A CA 1
ATOM 997 C C . ALA A 1 134 ? 12.82 11.281 0.066 1 89.62 134 ALA A C 1
ATOM 999 O O . ALA A 1 134 ? 13.422 11.984 0.879 1 89.62 134 ALA A O 1
ATOM 1000 N N . ARG A 1 135 ? 11.594 11.398 -0.213 1 89.75 135 ARG A N 1
ATOM 1001 C CA . ARG A 1 135 ? 10.781 12.398 0.481 1 89.75 135 ARG A CA 1
ATOM 1002 C C . ARG A 1 135 ? 10.734 12.125 1.98 1 89.75 135 ARG A C 1
ATOM 1004 O O . ARG A 1 135 ? 10.883 13.039 2.791 1 89.75 135 ARG A O 1
ATOM 1011 N N . ARG A 1 136 ? 10.578 10.969 2.326 1 90.06 136 ARG A N 1
ATOM 1012 C CA . ARG A 1 136 ? 10.523 10.578 3.73 1 90.06 136 ARG A CA 1
ATOM 1013 C C . ARG A 1 136 ? 11.875 10.789 4.41 1 90.06 136 ARG A C 1
ATOM 1015 O O . ARG A 1 136 ? 11.93 11.258 5.551 1 90.06 136 ARG A O 1
ATOM 1022 N N . ARG A 1 137 ? 12.844 10.453 3.773 1 89.31 137 ARG A N 1
ATOM 1023 C CA . ARG A 1 137 ? 14.188 10.633 4.312 1 89.31 137 ARG A CA 1
ATOM 1024 C C . ARG A 1 137 ? 14.5 12.109 4.535 1 89.31 137 ARG A C 1
ATOM 1026 O O . ARG A 1 137 ? 15.07 12.484 5.566 1 89.31 137 ARG A O 1
ATOM 1033 N N . ALA A 1 138 ? 14.156 12.859 3.564 1 92.88 138 ALA A N 1
ATOM 1034 C CA . ALA A 1 138 ? 14.375 14.297 3.689 1 92.88 138 ALA A CA 1
ATOM 1035 C C . ALA A 1 138 ? 13.617 14.867 4.887 1 92.88 138 ALA A C 1
ATOM 1037 O O . ALA A 1 138 ? 14.156 15.68 5.641 1 92.88 138 ALA A O 1
ATOM 1038 N N . ALA A 1 139 ? 12.445 14.422 5.02 1 93.12 139 ALA A N 1
ATOM 1039 C CA . ALA A 1 139 ? 11.641 14.859 6.16 1 93.12 139 ALA A CA 1
ATOM 1040 C C . ALA A 1 139 ? 12.266 14.414 7.477 1 93.12 139 ALA A C 1
ATOM 1042 O O . ALA A 1 139 ? 12.367 15.203 8.422 1 93.12 139 ALA A O 1
ATOM 1043 N N . ALA A 1 140 ? 12.672 13.242 7.52 1 92.81 140 ALA A N 1
ATOM 1044 C CA . ALA A 1 140 ? 13.305 12.695 8.719 1 92.81 140 ALA A CA 1
ATOM 1045 C C . ALA A 1 140 ? 14.578 13.453 9.062 1 92.81 140 ALA A C 1
ATOM 1047 O O . ALA A 1 140 ? 14.859 13.695 10.242 1 92.81 140 ALA A O 1
ATOM 1048 N N . GLU A 1 141 ? 15.297 13.789 8.109 1 93.75 141 GLU A N 1
ATOM 1049 C CA . GLU A 1 141 ? 16.547 14.531 8.305 1 93.75 141 GLU A CA 1
ATOM 1050 C C . GLU A 1 141 ? 16.266 15.906 8.906 1 93.75 141 GLU A C 1
ATOM 1052 O O . GLU A 1 141 ? 17 16.359 9.797 1 93.75 141 GLU A O 1
ATOM 1057 N N . LYS A 1 142 ? 15.32 16.516 8.422 1 94.12 142 LYS A N 1
ATOM 1058 C CA . LYS A 1 142 ? 14.953 17.812 8.977 1 94.12 142 LYS A CA 1
ATOM 1059 C C . LYS A 1 142 ? 14.57 17.688 10.453 1 94.12 142 LYS A C 1
ATOM 1061 O O . LYS A 1 142 ? 14.961 18.531 11.273 1 94.12 142 LYS A O 1
ATOM 1066 N N . LEU A 1 143 ? 13.93 16.656 10.797 1 93.56 143 LEU A N 1
ATOM 1067 C CA . LEU A 1 143 ? 13.492 16.469 12.18 1 93.56 143 LEU A CA 1
ATOM 1068 C C . LEU A 1 143 ? 14.656 16.062 13.07 1 93.56 143 LEU A C 1
ATOM 1070 O O . LEU A 1 143 ? 14.68 16.391 14.258 1 93.56 143 LEU A O 1
ATOM 1074 N N . ALA A 1 144 ? 15.57 15.391 12.484 1 93.69 144 ALA A N 1
ATOM 1075 C CA . ALA A 1 144 ? 16.734 14.922 13.234 1 93.69 144 ALA A CA 1
ATOM 1076 C C . ALA A 1 144 ? 17.609 16.094 13.688 1 93.69 144 ALA A C 1
ATOM 1078 O O . ALA A 1 144 ? 18.406 15.945 14.609 1 93.69 144 ALA A O 1
ATOM 1079 N N . ALA A 1 145 ? 17.484 17.203 13.062 1 94.88 145 ALA A N 1
ATOM 1080 C CA . ALA A 1 145 ? 18.234 18.406 13.43 1 94.88 145 ALA A CA 1
ATOM 1081 C C . ALA A 1 145 ? 17.703 19.016 14.727 1 94.88 145 ALA A C 1
ATOM 1083 O O . ALA A 1 145 ? 18.359 19.859 15.344 1 94.88 145 ALA A O 1
ATOM 1084 N N . LEU A 1 146 ? 16.609 18.594 15.172 1 96.12 146 LEU A N 1
ATOM 1085 C CA . LEU A 1 146 ? 15.984 19.156 16.375 1 96.12 146 LEU A CA 1
ATOM 1086 C C . LEU A 1 146 ? 16.562 18.516 17.625 1 96.12 146 LEU A C 1
ATOM 1088 O O . LEU A 1 146 ? 16.875 17.312 17.625 1 96.12 146 LEU A O 1
ATOM 1092 N N . SER A 1 147 ? 16.656 19.25 18.688 1 95.81 147 SER A N 1
ATOM 1093 C CA . SER A 1 147 ? 17.031 18.719 20 1 95.81 147 SER A CA 1
ATOM 1094 C C . SER A 1 147 ? 15.906 17.875 20.594 1 95.81 147 SER A C 1
ATOM 1096 O O . SER A 1 147 ? 14.773 17.922 20.109 1 95.81 147 SER A O 1
ATOM 1098 N N . GLU A 1 148 ? 16.25 17.141 21.578 1 95.44 148 GLU A N 1
ATOM 1099 C CA . GLU A 1 148 ? 15.25 16.328 22.25 1 95.44 148 GLU A CA 1
ATOM 1100 C C . GLU A 1 148 ? 14.094 17.172 22.781 1 95.44 148 GLU A C 1
ATOM 1102 O O . GLU A 1 148 ? 12.93 16.797 22.641 1 95.44 148 GLU A O 1
ATOM 1107 N N . ARG A 1 149 ? 14.461 18.25 23.328 1 95 149 ARG A N 1
ATOM 1108 C CA . ARG A 1 149 ? 13.438 19.141 23.875 1 95 149 ARG A CA 1
ATOM 1109 C C . ARG A 1 149 ? 12.562 19.734 22.781 1 95 149 ARG A C 1
ATOM 1111 O O . ARG A 1 149 ? 11.352 19.875 22.953 1 95 149 ARG A O 1
ATOM 1118 N N . GLU A 1 150 ? 13.188 20.094 21.734 1 96.31 150 GLU A N 1
ATOM 1119 C CA . GLU A 1 150 ? 12.445 20.641 20.594 1 96.31 150 GLU A CA 1
ATOM 1120 C C . GLU A 1 150 ? 11.477 19.594 20.031 1 96.31 150 GLU A C 1
ATOM 1122 O O . GLU A 1 150 ? 10.359 19.938 19.641 1 96.31 150 GLU A O 1
ATOM 1127 N N . VAL A 1 151 ? 11.852 18.359 20 1 95.38 151 VAL A N 1
ATOM 1128 C CA . VAL A 1 151 ? 10.984 17.297 19.531 1 95.38 151 VAL A CA 1
ATOM 1129 C C . VAL A 1 151 ? 9.789 17.141 20.469 1 95.38 151 VAL A C 1
ATOM 1131 O O . VAL A 1 151 ? 8.664 16.938 20.031 1 95.38 151 VAL A O 1
ATOM 1134 N N . GLU A 1 152 ? 10.055 17.234 21.625 1 95.38 152 GLU A N 1
ATOM 1135 C CA . GLU A 1 152 ? 8.984 17.172 22.609 1 95.38 152 GLU A CA 1
ATOM 1136 C C . GLU A 1 152 ? 7.965 18.297 22.406 1 95.38 152 GLU A C 1
ATOM 1138 O O . GLU A 1 152 ? 6.758 18.047 22.406 1 95.38 152 GLU A O 1
ATOM 1143 N N . VAL A 1 153 ? 8.477 19.484 22.281 1 96.62 153 VAL A N 1
ATOM 1144 C CA . VAL A 1 153 ? 7.613 20.641 22.047 1 96.62 153 VAL A CA 1
ATOM 1145 C C . VAL A 1 153 ? 6.832 20.453 20.75 1 96.62 153 VAL A C 1
ATOM 1147 O O . VAL A 1 153 ? 5.625 20.672 20.703 1 96.62 153 VAL A O 1
ATOM 1150 N N . LEU A 1 154 ? 7.527 20.016 19.734 1 94.94 154 LEU A N 1
ATOM 1151 C CA . LEU A 1 154 ? 6.895 19.781 18.453 1 94.94 154 LEU A CA 1
ATOM 1152 C C . LEU A 1 154 ? 5.746 18.781 18.578 1 94.94 154 LEU A C 1
ATOM 1154 O O . LEU A 1 154 ? 4.672 18.984 18 1 94.94 154 LEU A O 1
ATOM 1158 N N . GLY A 1 155 ? 5.98 17.734 19.266 1 93.44 155 GLY A N 1
ATOM 1159 C CA . GLY A 1 155 ? 4.941 16.734 19.5 1 93.44 155 GLY A CA 1
ATOM 1160 C C . GLY A 1 155 ? 3.668 17.328 20.062 1 93.44 155 GLY A C 1
ATOM 1161 O O . GLY A 1 155 ? 2.566 16.938 19.672 1 93.44 155 GLY A O 1
ATOM 1162 N N . GLN A 1 156 ? 3.803 18.25 20.953 1 94.62 156 GLN A N 1
ATOM 1163 C CA . GLN A 1 156 ? 2.646 18.922 21.547 1 94.62 156 GLN A CA 1
ATOM 1164 C C . GLN A 1 156 ? 1.993 19.875 20.547 1 94.62 156 GLN A C 1
ATOM 1166 O O . GLN A 1 156 ? 0.766 19.969 20.484 1 94.62 156 GLN A O 1
ATOM 1171 N N . VAL A 1 157 ? 2.822 20.516 19.781 1 93.19 157 VAL A N 1
ATOM 1172 C CA . VAL A 1 157 ? 2.35 21.484 18.812 1 93.19 157 VAL A CA 1
ATOM 1173 C C . VAL A 1 157 ? 1.47 20.781 17.766 1 93.19 157 VAL A C 1
ATOM 1175 O O . VAL A 1 157 ? 0.387 21.281 17.438 1 93.19 157 VAL A O 1
ATOM 1178 N N . ILE A 1 158 ? 1.862 19.609 17.328 1 91.69 158 ILE A N 1
ATOM 1179 C CA . ILE A 1 158 ? 1.152 18.938 16.234 1 91.69 158 ILE A CA 1
ATOM 1180 C C . ILE A 1 158 ? -0.085 18.234 16.797 1 91.69 158 ILE A C 1
ATOM 1182 O O . ILE A 1 158 ? -0.876 17.672 16.031 1 91.69 158 ILE A O 1
ATOM 1186 N N . GLU A 1 159 ? -0.172 18.219 18.047 1 90.5 159 GLU A N 1
ATOM 1187 C CA . GLU A 1 159 ? -1.417 17.766 18.656 1 90.5 159 GLU A CA 1
ATOM 1188 C C . GLU A 1 159 ? -2.428 18.906 18.766 1 90.5 159 GLU A C 1
ATOM 1190 O O . GLU A 1 159 ? -3.58 18.688 19.141 1 90.5 159 GLU A O 1
ATOM 1195 N N . GLY A 1 160 ? -1.949 20.156 18.5 1 90.5 160 GLY A N 1
ATOM 1196 C CA . GLY A 1 160 ? -2.842 21.297 18.453 1 90.5 160 GLY A CA 1
ATOM 1197 C C . GLY A 1 160 ? -2.891 22.078 19.75 1 90.5 160 GLY A C 1
ATOM 1198 O O . GLY A 1 160 ? -3.754 22.938 19.938 1 90.5 160 GLY A O 1
ATOM 1199 N N . ARG A 1 161 ? -2.025 21.891 20.609 1 93.56 161 ARG A N 1
ATOM 1200 C CA . ARG A 1 161 ? -2.047 22.562 21.906 1 93.56 161 ARG A CA 1
ATOM 1201 C C . ARG A 1 161 ? -1.524 23.984 21.797 1 93.56 161 ARG A C 1
ATOM 1203 O O . ARG A 1 161 ? -0.649 24.266 20.969 1 93.56 161 ARG A O 1
ATOM 1210 N N . THR A 1 162 ? -2.033 24.844 22.703 1 93.75 162 THR A N 1
ATOM 1211 C CA . THR A 1 162 ? -1.572 26.219 22.781 1 93.75 162 THR A CA 1
ATOM 1212 C C . THR A 1 162 ? -0.209 26.297 23.453 1 93.75 162 THR A C 1
ATOM 1214 O O . THR A 1 162 ? 0.206 25.359 24.141 1 93.75 162 THR A O 1
ATOM 1217 N N . ASN A 1 163 ? 0.418 27.453 23.297 1 96.12 163 ASN A N 1
ATOM 1218 C CA . ASN A 1 163 ? 1.704 27.656 23.953 1 96.12 163 ASN A CA 1
ATOM 1219 C C . ASN A 1 163 ? 1.588 27.516 25.469 1 96.12 163 ASN A C 1
ATOM 1221 O O . ASN A 1 163 ? 2.467 26.938 26.109 1 96.12 163 ASN A O 1
ATOM 1225 N N . ARG A 1 164 ? 0.525 28.062 25.953 1 96.88 164 ARG A N 1
ATOM 1226 C CA . ARG A 1 164 ? 0.3 27.984 27.391 1 96.88 164 ARG A CA 1
ATOM 1227 C C . ARG A 1 164 ? 0.147 26.531 27.844 1 96.88 164 ARG A C 1
ATOM 1229 O O . ARG A 1 164 ? 0.783 26.109 28.812 1 96.88 164 ARG A O 1
ATOM 1236 N N . ALA A 1 165 ? -0.623 25.797 27.156 1 96.56 165 ALA A N 1
ATOM 1237 C CA . ALA A 1 165 ? -0.847 24.391 27.484 1 96.56 165 ALA A CA 1
ATOM 1238 C C . ALA A 1 165 ? 0.446 23.594 27.375 1 96.56 165 ALA A C 1
ATOM 1240 O O . ALA A 1 165 ? 0.717 22.719 28.203 1 96.56 165 ALA A O 1
ATOM 1241 N N . ILE A 1 166 ? 1.184 23.844 26.422 1 97.12 166 ILE A N 1
ATOM 1242 C CA . ILE A 1 166 ? 2.455 23.156 26.203 1 97.12 166 ILE A CA 1
ATOM 1243 C C . ILE A 1 166 ? 3.395 23.453 27.375 1 97.12 166 ILE A C 1
ATOM 1245 O O . ILE A 1 166 ? 4.043 22.531 27.891 1 97.12 166 ILE A O 1
ATOM 1249 N N . GLY A 1 167 ? 3.453 24.734 27.734 1 97.69 167 GLY A N 1
ATOM 1250 C CA . GLY A 1 167 ? 4.262 25.094 28.891 1 97.69 167 GLY A CA 1
ATOM 1251 C C . GLY A 1 167 ? 3.887 24.328 30.141 1 97.69 167 GLY A C 1
ATOM 1252 O O . GLY A 1 167 ? 4.762 23.828 30.844 1 97.69 167 GLY A O 1
ATOM 1253 N N . ASP A 1 168 ? 2.604 24.172 30.344 1 97.62 168 ASP A N 1
ATOM 1254 C CA . ASP A 1 168 ? 2.096 23.453 31.516 1 97.62 168 ASP A CA 1
ATOM 1255 C C . ASP A 1 168 ? 2.496 21.969 31.469 1 97.62 168 ASP A C 1
ATOM 1257 O O . ASP A 1 168 ? 2.963 21.422 32.469 1 97.62 168 ASP A O 1
ATOM 1261 N N . VAL A 1 169 ? 2.391 21.438 30.375 1 96.31 169 VAL A N 1
ATOM 1262 C CA . VAL A 1 169 ? 2.645 20.016 30.219 1 96.31 169 VAL A CA 1
ATOM 1263 C C . VAL A 1 169 ? 4.141 19.734 30.359 1 96.31 169 VAL A C 1
ATOM 1265 O O . VAL A 1 169 ? 4.531 18.75 31 1 96.31 169 VAL A O 1
ATOM 1268 N N . LEU A 1 170 ? 4.969 20.578 29.891 1 96.88 170 LEU A N 1
ATOM 1269 C CA . LEU A 1 170 ? 6.398 20.312 29.828 1 96.88 170 LEU A CA 1
ATOM 1270 C C . LEU A 1 170 ? 7.137 20.984 30.984 1 96.88 170 LEU A C 1
ATOM 1272 O O . LEU A 1 170 ? 8.344 20.797 31.156 1 96.88 170 LEU A O 1
ATOM 1276 N N . GLY A 1 171 ? 6.43 21.859 31.703 1 97.25 171 GLY A N 1
ATOM 1277 C CA . GLY A 1 171 ? 7.027 22.531 32.844 1 97.25 171 GLY A CA 1
ATOM 1278 C C . GLY A 1 171 ? 7.984 23.641 32.469 1 97.25 171 GLY A C 1
ATOM 1279 O O . GLY A 1 171 ? 9.055 23.781 33.062 1 97.25 171 GLY A O 1
ATOM 1280 N N . ILE A 1 172 ? 7.672 24.297 31.453 1 97.38 172 ILE A N 1
ATOM 1281 C CA . ILE A 1 172 ? 8.5 25.422 31.016 1 97.38 172 ILE A CA 1
ATOM 1282 C C . ILE A 1 172 ? 7.629 26.656 30.781 1 97.38 172 ILE A C 1
ATOM 1284 O O . ILE A 1 172 ? 6.402 26.547 30.719 1 97.38 172 ILE A O 1
ATOM 1288 N N . SER A 1 173 ? 8.258 27.828 30.719 1 97.38 173 SER A N 1
ATOM 1289 C CA . SER A 1 173 ? 7.523 29.078 30.547 1 97.38 173 SER A CA 1
ATOM 1290 C C . SER A 1 173 ? 6.984 29.203 29.125 1 97.38 173 SER A C 1
ATOM 1292 O O . SER A 1 173 ? 7.516 28.594 28.188 1 97.38 173 SER A O 1
ATOM 1294 N N . ILE A 1 174 ? 6.035 30.047 29.016 1 97.38 174 ILE A N 1
ATOM 1295 C CA . ILE A 1 174 ? 5.461 30.328 27.719 1 97.38 174 ILE A CA 1
ATOM 1296 C C . ILE A 1 174 ? 6.535 30.922 26.797 1 97.38 174 ILE A C 1
ATOM 1298 O O . ILE A 1 174 ? 6.582 30.609 25.609 1 97.38 174 ILE A O 1
ATOM 1302 N N . LYS A 1 175 ? 7.344 31.719 27.328 1 97.56 175 LYS A N 1
ATOM 1303 C CA . LYS A 1 175 ? 8.414 32.344 26.547 1 97.56 175 LYS A CA 1
ATOM 1304 C C . LYS A 1 175 ? 9.391 31.297 26.016 1 97.56 175 LYS A C 1
ATOM 1306 O O . LYS A 1 175 ? 9.859 31.406 24.891 1 97.56 175 LYS A O 1
ATOM 1311 N N . THR A 1 176 ? 9.68 30.328 26.781 1 97.12 176 THR A N 1
ATOM 1312 C CA . THR A 1 176 ? 10.555 29.234 26.375 1 97.12 176 THR A CA 1
ATOM 1313 C C . THR A 1 176 ? 9.914 28.422 25.266 1 97.12 176 THR A C 1
ATOM 1315 O O . THR A 1 176 ? 10.594 28 24.312 1 97.12 176 THR A O 1
ATOM 1318 N N . VAL A 1 177 ? 8.672 28.109 25.406 1 97.75 177 VAL A N 1
ATOM 1319 C CA . VAL A 1 177 ? 7.949 27.406 24.359 1 97.75 177 VAL A CA 1
ATOM 1320 C C . VAL A 1 177 ? 8.07 28.172 23.047 1 97.75 177 VAL A C 1
ATOM 1322 O O . VAL A 1 177 ? 8.352 27.594 22 1 97.75 177 VAL A O 1
ATOM 1325 N N . GLU A 1 178 ? 7.867 29.484 23.125 1 97.31 178 GLU A N 1
ATOM 1326 C CA . GLU A 1 178 ? 7.945 30.328 21.938 1 97.31 178 GLU A CA 1
ATOM 1327 C C . GLU A 1 178 ? 9.336 30.266 21.312 1 97.31 178 GLU A C 1
ATOM 1329 O O . GLU A 1 178 ? 9.461 30.188 20.094 1 97.31 178 GLU A O 1
ATOM 1334 N N . ALA A 1 179 ? 10.258 30.281 22.141 1 97.75 179 ALA A N 1
ATOM 1335 C CA . ALA A 1 179 ? 11.625 30.203 21.641 1 97.75 179 ALA A CA 1
ATOM 1336 C C . ALA A 1 179 ? 11.875 28.859 20.938 1 97.75 179 ALA A C 1
ATOM 1338 O O . ALA A 1 179 ? 12.5 28.828 19.875 1 97.75 179 ALA A O 1
ATOM 1339 N N . HIS A 1 180 ? 11.461 27.781 21.562 1 97.44 180 HIS A N 1
ATOM 1340 C CA . HIS A 1 180 ? 11.602 26.469 20.938 1 97.44 180 HIS A CA 1
ATOM 1341 C C . HIS A 1 180 ? 10.875 26.391 19.609 1 97.44 180 HIS A C 1
ATOM 1343 O O . HIS A 1 180 ? 11.406 25.844 18.641 1 97.44 180 HIS A O 1
ATOM 1349 N N . ARG A 1 181 ? 9.711 26.891 19.562 1 96.56 181 ARG A N 1
ATOM 1350 C CA . ARG A 1 181 ? 8.945 26.891 18.328 1 96.56 181 ARG A CA 1
ATOM 1351 C C . ARG A 1 181 ? 9.695 27.641 17.219 1 96.56 181 ARG A C 1
ATOM 1353 O O . ARG A 1 181 ? 9.742 27.188 16.078 1 96.56 181 ARG A O 1
ATOM 1360 N N . ALA A 1 182 ? 10.211 28.797 17.594 1 96.88 182 ALA A N 1
ATOM 1361 C CA . ALA A 1 182 ? 10.977 29.562 16.625 1 96.88 182 ALA A CA 1
ATOM 1362 C C . ALA A 1 182 ? 12.164 28.766 16.094 1 96.88 182 ALA A C 1
ATOM 1364 O O . ALA A 1 182 ? 12.438 28.766 14.898 1 96.88 182 ALA A O 1
ATOM 1365 N N . ARG A 1 183 ? 12.82 28.094 16.922 1 97.25 183 ARG A N 1
ATOM 1366 C CA . ARG A 1 183 ? 13.969 27.281 16.531 1 97.25 183 ARG A CA 1
ATOM 1367 C C . ARG A 1 183 ? 13.539 26.109 15.648 1 97.25 183 ARG A C 1
ATOM 1369 O O . ARG A 1 183 ? 14.242 25.766 14.695 1 97.25 183 ARG A O 1
ATOM 1376 N N . ILE A 1 184 ? 12.492 25.469 16.016 1 97.12 184 ILE A N 1
ATOM 1377 C CA . ILE A 1 184 ? 11.961 24.359 15.219 1 97.12 184 ILE A CA 1
ATOM 1378 C C . ILE A 1 184 ? 11.695 24.828 13.789 1 97.12 184 ILE A C 1
ATOM 1380 O O . ILE A 1 184 ? 12.102 24.172 12.836 1 97.12 184 ILE A O 1
ATOM 1384 N N . MET A 1 185 ? 10.992 25.969 13.688 1 95.88 185 MET A N 1
ATOM 1385 C CA . MET A 1 185 ? 10.688 26.516 12.367 1 95.88 185 MET A CA 1
ATOM 1386 C C . MET A 1 185 ? 11.969 26.797 11.586 1 95.88 185 MET A C 1
ATOM 1388 O O . MET A 1 185 ? 12.078 26.438 10.406 1 95.88 185 MET A O 1
ATOM 1392 N N . GLU A 1 186 ? 12.836 27.375 12.211 1 96.69 186 GLU A N 1
ATOM 1393 C CA . GLU A 1 186 ? 14.102 27.734 11.578 1 96.69 186 GLU A CA 1
ATOM 1394 C C . GLU A 1 186 ? 14.867 26.5 11.117 1 96.69 186 GLU A C 1
ATOM 1396 O O . GLU A 1 186 ? 15.273 26.406 9.961 1 96.69 186 GLU A O 1
ATOM 1401 N N . LYS A 1 187 ? 15.008 25.516 11.984 1 96.62 187 LYS A N 1
ATOM 1402 C CA . LYS A 1 187 ? 15.82 24.344 11.688 1 96.62 187 LYS A CA 1
ATOM 1403 C C . LYS A 1 187 ? 15.156 23.469 10.625 1 96.62 187 LYS A C 1
ATOM 1405 O O . LYS A 1 187 ? 15.836 22.859 9.805 1 96.62 187 LYS A O 1
ATOM 1410 N N . THR A 1 188 ? 13.914 23.422 10.633 1 95.94 188 THR A N 1
ATOM 1411 C CA . THR A 1 188 ? 13.211 22.578 9.68 1 95.94 188 THR A CA 1
ATOM 1412 C C . THR A 1 188 ? 12.953 23.312 8.375 1 95.94 188 THR A C 1
ATOM 1414 O O . THR A 1 188 ? 12.711 22.703 7.332 1 95.94 188 THR A O 1
ATOM 1417 N N . GLY A 1 189 ? 12.844 24.609 8.422 1 94.62 189 GLY A N 1
ATOM 1418 C CA . GLY A 1 189 ? 12.508 25.422 7.262 1 94.62 189 GLY A CA 1
ATOM 1419 C C . GLY A 1 189 ? 11.023 25.484 6.984 1 94.62 189 GLY A C 1
ATOM 1420 O O . GLY A 1 189 ? 10.602 25.906 5.91 1 94.62 189 GLY A O 1
ATOM 1421 N N . ALA A 1 190 ? 10.25 25 7.934 1 94.06 190 ALA A N 1
ATOM 1422 C CA . ALA A 1 190 ? 8.805 25.047 7.758 1 94.06 190 ALA A CA 1
ATOM 1423 C C . ALA A 1 190 ? 8.289 26.484 7.781 1 94.06 190 ALA A C 1
ATOM 1425 O O . ALA A 1 190 ? 8.758 27.312 8.57 1 94.06 190 ALA A O 1
ATOM 1426 N N . LEU A 1 191 ? 7.234 26.75 6.934 1 91.38 191 LEU A N 1
ATOM 1427 C CA . LEU A 1 191 ? 6.719 28.109 6.805 1 91.38 191 LEU A CA 1
ATOM 1428 C C . LEU A 1 191 ? 5.434 28.281 7.605 1 91.38 191 LEU A C 1
ATOM 1430 O O . LEU A 1 191 ? 4.961 29.391 7.801 1 91.38 191 LEU A O 1
ATOM 1434 N N . SER A 1 192 ? 4.875 27.156 8.008 1 91 192 SER A N 1
ATOM 1435 C CA . SER A 1 192 ? 3.613 27.188 8.742 1 91 192 SER A CA 1
ATOM 1436 C C . SER A 1 192 ? 3.445 25.938 9.594 1 91 192 SER A C 1
ATOM 1438 O O . SER A 1 192 ? 4.215 24.984 9.469 1 91 192 SER A O 1
ATOM 1440 N N . LEU A 1 193 ? 2.479 26.047 10.438 1 90.44 193 LEU A N 1
ATOM 1441 C CA . LEU A 1 193 ? 2.143 24.891 11.242 1 90.44 193 LEU A CA 1
ATOM 1442 C C . LEU A 1 193 ? 1.731 23.703 10.367 1 90.44 193 LEU A C 1
ATOM 1444 O O . LEU A 1 193 ? 2.057 22.562 10.664 1 90.44 193 LEU A O 1
ATOM 1448 N N . VAL A 1 194 ? 1.088 24 9.32 1 90.5 194 VAL A N 1
ATOM 1449 C CA . VAL A 1 194 ? 0.654 22.969 8.383 1 90.5 194 VAL A CA 1
ATOM 1450 C C . VAL A 1 194 ? 1.872 22.266 7.793 1 90.5 194 VAL A C 1
ATOM 1452 O O . VAL A 1 194 ? 1.925 21.031 7.754 1 90.5 194 VAL A O 1
ATOM 1455 N N . ASP A 1 195 ? 2.76 23.031 7.414 1 90.56 195 ASP A N 1
ATOM 1456 C CA . ASP A 1 195 ? 4.004 22.484 6.879 1 90.56 195 ASP A CA 1
ATOM 1457 C C . ASP A 1 195 ? 4.695 21.578 7.902 1 90.56 195 ASP A C 1
ATOM 1459 O O . ASP A 1 195 ? 5.164 20.5 7.562 1 90.56 195 ASP A O 1
ATOM 1463 N N . LEU A 1 196 ? 4.684 22.047 9.078 1 90.62 196 LEU A N 1
ATOM 1464 C CA . LEU A 1 196 ? 5.309 21.281 10.148 1 90.62 196 LEU A CA 1
ATOM 1465 C C . LEU A 1 196 ? 4.574 19.953 10.383 1 90.62 196 LEU A C 1
ATOM 1467 O O . LEU A 1 196 ? 5.207 18.922 10.57 1 90.62 196 LEU A O 1
ATOM 1471 N N . THR A 1 197 ? 3.312 20.047 10.375 1 90.56 197 THR A N 1
ATOM 1472 C CA . THR A 1 197 ? 2.49 18.859 10.578 1 90.56 197 THR A CA 1
ATOM 1473 C C . THR A 1 197 ? 2.742 17.828 9.477 1 90.56 197 THR A C 1
ATOM 1475 O O . THR A 1 197 ? 2.924 16.641 9.758 1 90.56 197 THR A O 1
ATOM 1478 N N . ARG A 1 198 ? 2.775 18.219 8.273 1 89.81 198 ARG A N 1
ATOM 1479 C CA . ARG A 1 198 ? 3.016 17.328 7.148 1 89.81 198 ARG A CA 1
ATOM 1480 C C . ARG A 1 198 ? 4.418 16.734 7.215 1 89.81 198 ARG A C 1
ATOM 1482 O O . ARG A 1 198 ? 4.617 15.555 6.891 1 89.81 198 ARG A O 1
ATOM 1489 N N . LEU A 1 199 ? 5.285 17.609 7.574 1 90.56 199 LEU A N 1
ATOM 1490 C CA . LEU A 1 199 ? 6.652 17.125 7.75 1 90.56 199 LEU A CA 1
ATOM 1491 C C . LEU A 1 199 ? 6.707 16 8.781 1 90.56 199 LEU A C 1
ATOM 1493 O O . LEU A 1 199 ? 7.309 14.953 8.531 1 90.56 199 LEU A O 1
ATOM 1497 N N . TRP A 1 200 ? 6.086 16.219 9.875 1 88.88 200 TRP A N 1
ATOM 1498 C CA . TRP A 1 200 ? 6.027 15.227 10.953 1 88.88 200 TRP A CA 1
ATOM 1499 C C . TRP A 1 200 ? 5.367 13.938 10.477 1 88.88 200 TRP A C 1
ATOM 1501 O O . TRP A 1 200 ? 5.895 12.844 10.695 1 88.88 200 TRP A O 1
ATOM 1511 N N . ASP A 1 201 ? 4.281 14.125 9.758 1 88 201 ASP A N 1
ATOM 1512 C CA . ASP A 1 201 ? 3.512 12.977 9.305 1 88 201 ASP A CA 1
ATOM 1513 C C . ASP A 1 201 ? 4.258 12.211 8.211 1 88 201 ASP A C 1
ATOM 1515 O O . ASP A 1 201 ? 4.16 10.984 8.133 1 88 201 ASP A O 1
ATOM 1519 N N . THR A 1 202 ? 4.945 12.906 7.391 1 88.06 202 THR A N 1
ATOM 1520 C CA . THR A 1 202 ? 5.727 12.289 6.328 1 88.06 202 THR A CA 1
ATOM 1521 C C . THR A 1 202 ? 6.879 11.477 6.91 1 88.06 202 THR A C 1
ATOM 1523 O O . THR A 1 202 ? 7.176 10.375 6.43 1 88.06 202 THR A O 1
ATOM 1526 N N . ALA A 1 203 ? 7.512 11.977 7.914 1 87.25 203 ALA A N 1
ATOM 1527 C CA . ALA A 1 203 ? 8.664 11.328 8.531 1 87.25 203 ALA A CA 1
ATOM 1528 C C . ALA A 1 203 ? 8.242 10.117 9.352 1 87.25 203 ALA A C 1
ATOM 1530 O O . ALA A 1 203 ? 9.016 9.18 9.531 1 87.25 203 ALA A O 1
ATOM 1531 N N . GLY A 1 204 ? 7.055 10.195 9.953 1 73.19 204 GLY A N 1
ATOM 1532 C CA . GLY A 1 204 ? 6.594 9.133 10.836 1 73.19 204 GLY A CA 1
ATOM 1533 C C . GLY A 1 204 ? 6.25 7.855 10.094 1 73.19 204 GLY A C 1
ATOM 1534 O O . GLY A 1 204 ? 6.207 7.836 8.859 1 73.19 204 GLY A O 1
ATOM 1535 N N . PRO A 1 205 ? 6.305 6.812 10.984 1 56.62 205 PRO A N 1
ATOM 1536 C CA . PRO A 1 205 ? 6.086 5.477 10.422 1 56.62 205 PRO A CA 1
ATOM 1537 C C . PRO A 1 205 ? 4.773 5.367 9.648 1 56.62 205 PRO A C 1
ATOM 1539 O O . PRO A 1 205 ? 4.594 4.441 8.852 1 56.62 205 PRO A O 1
ATOM 1542 N N . CYS A 1 206 ? 3.787 6.059 10.031 1 50.5 206 CYS A N 1
ATOM 1543 C CA . CYS A 1 206 ? 2.447 5.812 9.508 1 50.5 206 CYS A CA 1
ATOM 1544 C C . CYS A 1 206 ? 2.389 6.078 8.008 1 50.5 206 CYS A C 1
ATOM 1546 O O . CYS A 1 206 ? 1.413 5.715 7.344 1 50.5 206 CYS A O 1
ATOM 1548 N N . ALA A 1 207 ? 3.324 6.855 7.527 1 46.03 207 ALA A N 1
ATOM 1549 C CA . ALA A 1 207 ? 3.256 7.188 6.105 1 46.03 207 ALA A CA 1
ATOM 1550 C C . ALA A 1 207 ? 3.428 5.941 5.242 1 46.03 207 ALA A C 1
ATOM 1552 O O . ALA A 1 207 ? 3.045 5.938 4.07 1 46.03 207 ALA A O 1
ATOM 1553 N N . ALA A 1 208 ? 4.188 4.988 5.754 1 42.97 208 ALA A N 1
ATOM 1554 C CA . ALA A 1 208 ? 4.664 3.854 4.969 1 42.97 208 ALA A CA 1
ATOM 1555 C C . ALA A 1 208 ? 3.576 2.793 4.824 1 42.97 208 ALA A C 1
ATOM 1557 O O . ALA A 1 208 ? 3.811 1.729 4.246 1 42.97 208 ALA A O 1
ATOM 1558 N N . LEU A 1 209 ? 2.369 2.973 5.406 1 35.81 209 LEU A N 1
ATOM 1559 C CA . LEU A 1 209 ? 1.538 1.797 5.172 1 35.81 209 LEU A CA 1
ATOM 1560 C C . LEU A 1 209 ? 1.031 1.764 3.736 1 35.81 209 LEU A C 1
ATOM 1562 O O . LEU A 1 209 ? 0.601 2.789 3.201 1 35.81 209 LEU A O 1
ATOM 1566 N N . MET B 1 1 ? -12.898 -22.188 19.422 1 28.81 1 MET B N 1
ATOM 1567 C CA . MET B 1 1 ? -13.812 -21.078 19.656 1 28.81 1 MET B CA 1
ATOM 1568 C C . MET B 1 1 ? -14.391 -20.562 18.344 1 28.81 1 MET B C 1
ATOM 1570 O O . MET B 1 1 ? -13.664 -20.422 17.359 1 28.81 1 MET B O 1
ATOM 1574 N N . PRO B 1 2 ? -15.672 -20.766 18.016 1 36.28 2 PRO B N 1
ATOM 1575 C CA . PRO B 1 2 ? -16.266 -20.156 16.812 1 36.28 2 PRO B CA 1
ATOM 1576 C C . PRO B 1 2 ? -15.641 -18.797 16.484 1 36.28 2 PRO B C 1
ATOM 1578 O O . PRO B 1 2 ? -15.172 -18.094 17.375 1 36.28 2 PRO B O 1
ATOM 1581 N N . TYR B 1 3 ? -14.789 -18.875 15.438 1 42.12 3 TYR B N 1
ATOM 1582 C CA . TYR B 1 3 ? -14.398 -17.516 15.086 1 42.12 3 TYR B CA 1
ATOM 1583 C C . TYR B 1 3 ? -15.453 -16.516 15.547 1 42.12 3 TYR B C 1
ATOM 1585 O O . TYR B 1 3 ? -16.656 -16.75 15.391 1 42.12 3 TYR B O 1
ATOM 1593 N N . ASP B 1 4 ? -15.414 -16.094 16.641 1 39.66 4 ASP B N 1
ATOM 1594 C CA . ASP B 1 4 ? -16.328 -15.031 17.031 1 39.66 4 ASP B CA 1
ATOM 1595 C C . ASP B 1 4 ? -16.625 -14.102 15.852 1 39.66 4 ASP B C 1
ATOM 1597 O O . ASP B 1 4 ? -15.828 -13.211 15.555 1 39.66 4 ASP B O 1
ATOM 1601 N N . GLY B 1 5 ? -16.984 -14.68 14.664 1 45.69 5 GLY B N 1
ATOM 1602 C CA . GLY B 1 5 ? -17.516 -13.961 13.516 1 45.69 5 GLY B CA 1
ATOM 1603 C C . GLY B 1 5 ? -18.188 -12.648 13.898 1 45.69 5 GLY B C 1
ATOM 1604 O O . GLY B 1 5 ? -19.125 -12.633 14.688 1 45.69 5 GLY B O 1
ATOM 1605 N N . ALA B 1 6 ? -17.375 -11.633 14.148 1 49.72 6 ALA B N 1
ATOM 1606 C CA . ALA B 1 6 ? -18.031 -10.359 14.391 1 49.72 6 ALA B CA 1
ATOM 1607 C C . ALA B 1 6 ? -19.406 -10.32 13.727 1 49.72 6 ALA B C 1
ATOM 1609 O O . ALA B 1 6 ? -19.594 -10.844 12.617 1 49.72 6 ALA B O 1
ATOM 1610 N N . ALA B 1 7 ? -20.438 -10.188 14.312 1 59.28 7 ALA B N 1
ATOM 1611 C CA . ALA B 1 7 ? -21.812 -9.906 13.906 1 59.28 7 ALA B CA 1
ATOM 1612 C C . ALA B 1 7 ? -21.859 -9.023 12.664 1 59.28 7 ALA B C 1
ATOM 1614 O O . ALA B 1 7 ? -21.25 -7.953 12.641 1 59.28 7 ALA B O 1
ATOM 1615 N N . GLY B 1 8 ? -21.844 -9.75 11.359 1 84.12 8 GLY B N 1
ATOM 1616 C CA . GLY B 1 8 ? -22.172 -8.961 10.18 1 84.12 8 GLY B CA 1
ATOM 1617 C C . GLY B 1 8 ? -21.203 -9.18 9.031 1 84.12 8 GLY B C 1
ATOM 1618 O O . GLY B 1 8 ? -21.406 -8.664 7.934 1 84.12 8 GLY B O 1
ATOM 1619 N N . VAL B 1 9 ? -20.156 -10.102 9.273 1 93.38 9 VAL B N 1
ATOM 1620 C CA . VAL B 1 9 ? -19.203 -10.312 8.188 1 93.38 9 VAL B CA 1
ATOM 1621 C C . VAL B 1 9 ? -19.656 -11.484 7.328 1 93.38 9 VAL B C 1
ATOM 1623 O O . VAL B 1 9 ? -20.062 -12.531 7.848 1 93.38 9 VAL B O 1
ATOM 1626 N N . VAL B 1 10 ? -19.5 -11.344 6.031 1 96.88 10 VAL B N 1
ATOM 1627 C CA . VAL B 1 10 ? -19.969 -12.359 5.09 1 96.88 10 VAL B CA 1
ATOM 1628 C C . VAL B 1 10 ? -18.812 -12.82 4.207 1 96.88 10 VAL B C 1
ATOM 1630 O O . VAL B 1 10 ? -18 -12 3.76 1 96.88 10 VAL B O 1
ATOM 1633 N N . VAL B 1 11 ? -18.75 -14.172 3.996 1 98.19 11 VAL B N 1
ATOM 1634 C CA . VAL B 1 11 ? -17.875 -14.727 2.963 1 98.19 11 VAL B CA 1
ATOM 1635 C C . VAL B 1 11 ? -18.672 -14.945 1.681 1 98.19 11 VAL B C 1
ATOM 1637 O O . VAL B 1 11 ? -19.547 -15.812 1.628 1 98.19 11 VAL B O 1
ATOM 1640 N N . HIS B 1 12 ? -18.328 -14.133 0.694 1 98.44 12 HIS B N 1
ATOM 1641 C CA . HIS B 1 12 ? -19 -14.281 -0.595 1 98.44 12 HIS B CA 1
ATOM 1642 C C . HIS B 1 12 ? -18.281 -15.289 -1.479 1 98.44 12 HIS B C 1
ATOM 1644 O O . HIS B 1 12 ? -17.062 -15.18 -1.684 1 98.44 12 HIS B O 1
ATOM 1650 N N . ILE B 1 13 ? -19.016 -16.25 -1.974 1 98.56 13 ILE B N 1
ATOM 1651 C CA . ILE B 1 13 ? -18.438 -17.297 -2.809 1 98.56 13 ILE B CA 1
ATOM 1652 C C . ILE B 1 13 ? -19 -17.203 -4.223 1 98.56 13 ILE B C 1
ATOM 1654 O O . ILE B 1 13 ? -20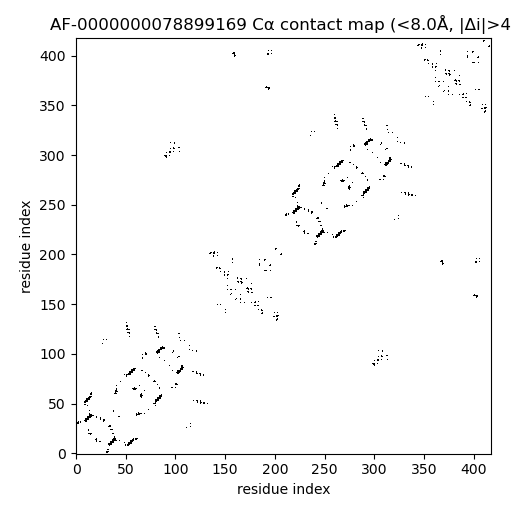.219 -17.328 -4.418 1 98.56 13 ILE B O 1
ATOM 1658 N N . VAL B 1 14 ? -18.094 -16.984 -5.195 1 98.38 14 VAL B N 1
ATOM 1659 C CA . VAL B 1 14 ? -18.5 -16.875 -6.598 1 98.38 14 VAL B CA 1
ATOM 1660 C C . VAL B 1 14 ? -17.875 -18.016 -7.402 1 98.38 14 VAL B C 1
ATOM 1662 O O . VAL B 1 14 ? -16.656 -18.078 -7.562 1 98.38 14 VAL B O 1
ATOM 1665 N N . ASP B 1 15 ? -18.672 -18.922 -7.887 1 97.75 15 ASP B N 1
ATOM 1666 C CA . ASP B 1 15 ? -18.266 -20.109 -8.625 1 97.75 15 ASP B CA 1
ATOM 1667 C C . ASP B 1 15 ? -19.391 -20.625 -9.516 1 97.75 15 ASP B C 1
ATOM 1669 O O . ASP B 1 15 ? -20.547 -20.656 -9.086 1 97.75 15 ASP B O 1
ATOM 1673 N N . ASP B 1 16 ? -19.016 -21.047 -10.703 1 96.5 16 ASP B N 1
ATOM 1674 C CA . ASP B 1 16 ? -20.094 -21.422 -11.617 1 96.5 16 ASP B CA 1
ATOM 1675 C C . ASP B 1 16 ? -20.469 -22.891 -11.453 1 96.5 16 ASP B C 1
ATOM 1677 O O . ASP B 1 16 ? -21.391 -23.375 -12.125 1 96.5 16 ASP B O 1
ATOM 1681 N N . GLU B 1 17 ? -19.828 -23.609 -10.617 1 95.56 17 GLU B N 1
ATOM 1682 C CA . GLU B 1 17 ? -20.141 -25.016 -10.352 1 95.56 17 GLU B CA 1
ATOM 1683 C C . GLU B 1 17 ? -20.906 -25.172 -9.047 1 95.56 17 GLU B C 1
ATOM 1685 O O . GLU B 1 17 ? -20.328 -25.078 -7.961 1 95.56 17 GLU B O 1
ATOM 1690 N N . PRO B 1 18 ? -22.172 -25.578 -9.125 1 96.5 18 PRO B N 1
ATOM 1691 C CA . PRO B 1 18 ? -23.016 -25.688 -7.926 1 96.5 18 PRO B CA 1
ATOM 1692 C C . PRO B 1 18 ? -22.422 -26.641 -6.883 1 96.5 18 PRO B C 1
ATOM 1694 O O . PRO B 1 18 ? -22.578 -26.406 -5.684 1 96.5 18 PRO B O 1
ATOM 1697 N N . THR B 1 19 ? -21.781 -27.672 -7.383 1 96.19 19 THR B N 1
ATOM 1698 C CA . THR B 1 19 ? -21.188 -28.625 -6.457 1 96.19 19 THR B CA 1
ATOM 1699 C C . THR B 1 19 ? -20.078 -28 -5.637 1 96.19 19 THR B C 1
ATOM 1701 O O . THR B 1 19 ? -19.938 -28.266 -4.441 1 96.19 19 THR B O 1
ATOM 1704 N N . VAL B 1 20 ? -19.344 -27.172 -6.273 1 96.38 20 VAL B N 1
ATOM 1705 C CA . VAL B 1 20 ? -18.266 -26.469 -5.59 1 96.38 20 VAL B CA 1
ATOM 1706 C C . VAL B 1 20 ? -18.844 -25.469 -4.602 1 96.38 20 VAL B C 1
ATOM 1708 O O . VAL B 1 20 ? -18.375 -25.359 -3.465 1 96.38 20 VAL B O 1
ATOM 1711 N N . LEU B 1 21 ? -19.875 -24.703 -5 1 98 21 LEU B N 1
ATOM 1712 C CA . LEU B 1 21 ? -20.547 -23.75 -4.129 1 98 21 LEU B CA 1
ATOM 1713 C C . LEU B 1 21 ? -21.062 -24.422 -2.863 1 98 21 LEU B C 1
ATOM 1715 O O . LEU B 1 21 ? -20.828 -23.938 -1.754 1 98 21 LEU B O 1
ATOM 1719 N N . LYS B 1 22 ? -21.672 -25.516 -3.055 1 97.5 22 LYS B N 1
ATOM 1720 C CA . LYS B 1 22 ? -22.234 -26.266 -1.927 1 97.5 22 LYS B CA 1
ATOM 1721 C C . LYS B 1 22 ? -21.125 -26.734 -0.989 1 97.5 22 LYS B C 1
ATOM 1723 O O . LYS B 1 22 ? -21.234 -26.609 0.231 1 97.5 22 LYS B O 1
ATOM 1728 N N . ALA B 1 23 ? -20.078 -27.281 -1.588 1 96.44 23 ALA B N 1
ATOM 1729 C CA . ALA B 1 23 ? -18.953 -27.797 -0.808 1 96.44 23 ALA B CA 1
ATOM 1730 C C . ALA B 1 23 ? -18.297 -26.688 0.017 1 96.44 23 ALA B C 1
ATOM 1732 O O . ALA B 1 23 ? -18.078 -26.859 1.219 1 96.44 23 ALA B O 1
ATOM 1733 N N . LEU B 1 24 ? -18.031 -25.578 -0.608 1 97.94 24 LEU B N 1
ATOM 1734 C CA . LEU B 1 24 ? -17.375 -24.453 0.062 1 97.94 24 LEU B CA 1
ATOM 1735 C C . LEU B 1 24 ? -18.25 -23.906 1.18 1 97.94 24 LEU B C 1
ATOM 1737 O O . LEU B 1 24 ? -17.766 -23.656 2.287 1 97.94 24 LEU B O 1
ATOM 1741 N N . ARG B 1 25 ? -19.484 -23.719 0.887 1 97.88 25 ARG B N 1
ATOM 1742 C CA . ARG B 1 25 ? -20.406 -23.203 1.888 1 97.88 25 ARG B CA 1
ATOM 1743 C C . ARG B 1 25 ? -20.484 -24.125 3.096 1 97.88 25 ARG B C 1
ATOM 1745 O O . ARG B 1 25 ? -20.391 -23.688 4.238 1 97.88 25 ARG B O 1
ATOM 1752 N N . THR B 1 26 ? -20.641 -25.391 2.836 1 97.25 26 THR B N 1
ATOM 1753 C CA . THR B 1 26 ? -20.75 -26.375 3.906 1 97.25 26 THR B CA 1
ATOM 1754 C C . THR B 1 26 ? -19.516 -26.344 4.793 1 97.25 26 THR B C 1
ATOM 1756 O O . THR B 1 26 ? -19.625 -26.297 6.02 1 97.25 26 THR B O 1
ATOM 1759 N N . LEU B 1 27 ? -18.344 -26.359 4.195 1 96.69 27 LEU B N 1
ATOM 1760 C CA . LEU B 1 27 ? -17.078 -26.391 4.926 1 96.69 27 LEU B CA 1
ATOM 1761 C C . LEU B 1 27 ? -16.922 -25.141 5.773 1 96.69 27 LEU B C 1
ATOM 1763 O O . LEU B 1 27 ? -16.516 -25.219 6.938 1 96.69 27 LEU B O 1
ATOM 1767 N N . LEU B 1 28 ? -17.266 -24.016 5.215 1 97.44 28 LEU B N 1
ATOM 1768 C CA . LEU B 1 28 ? -17.031 -22.75 5.906 1 97.44 28 LEU B CA 1
ATOM 1769 C C . LEU B 1 28 ? -18.094 -22.5 6.977 1 97.44 28 LEU B C 1
ATOM 1771 O O . LEU B 1 28 ? -17.781 -22.016 8.062 1 97.44 28 LEU B O 1
ATOM 1775 N N . GLU B 1 29 ? -19.312 -22.812 6.715 1 96.5 29 GLU B N 1
ATOM 1776 C CA . GLU B 1 29 ? -20.375 -22.656 7.711 1 96.5 29 GLU B CA 1
ATOM 1777 C C . GLU B 1 29 ? -20.156 -23.578 8.906 1 96.5 29 GLU B C 1
ATOM 1779 O O . GLU B 1 29 ? -20.516 -23.219 10.031 1 96.5 29 GLU B O 1
ATOM 1784 N N . ALA B 1 30 ? -19.578 -24.719 8.633 1 95.31 30 ALA B N 1
ATOM 1785 C CA . ALA B 1 30 ? -19.219 -25.625 9.727 1 95.31 30 ALA B CA 1
ATOM 1786 C C . ALA B 1 30 ? -18.234 -24.969 10.68 1 95.31 30 ALA B C 1
ATOM 1788 O O . ALA B 1 30 ? -18.172 -25.328 11.859 1 95.31 30 ALA B O 1
ATOM 1789 N N . ASP B 1 31 ? -17.516 -24.109 10.172 1 94.12 31 ASP B N 1
ATOM 1790 C CA . ASP B 1 31 ? -16.531 -23.406 10.992 1 94.12 31 ASP B CA 1
ATOM 1791 C C . ASP B 1 31 ? -17.094 -22.078 11.516 1 94.12 31 ASP B C 1
ATOM 1793 O O . ASP B 1 31 ? -16.359 -21.266 12.062 1 94.12 31 ASP B O 1
ATOM 1797 N N . GLY B 1 32 ? -18.344 -21.812 11.266 1 93.69 32 GLY B N 1
ATOM 1798 C CA . GLY B 1 32 ? -19.031 -20.703 11.906 1 93.69 32 GLY B CA 1
ATOM 1799 C C . GLY B 1 32 ? -19.141 -19.469 11.023 1 93.69 32 GLY B C 1
ATOM 1800 O O . GLY B 1 32 ? -19.562 -18.406 11.484 1 93.69 32 GLY B O 1
ATOM 1801 N N . TYR B 1 33 ? -18.828 -19.578 9.766 1 95.69 33 TYR B N 1
ATOM 1802 C CA . TYR B 1 33 ? -18.875 -18.406 8.891 1 95.69 33 TYR B CA 1
ATOM 1803 C C . TYR B 1 33 ? -20.25 -18.281 8.227 1 95.69 33 TYR B C 1
ATOM 1805 O O . TYR B 1 33 ? -20.906 -19.297 7.965 1 95.69 33 TYR B O 1
ATOM 1813 N N . THR B 1 34 ? -20.656 -17.047 8.039 1 96.56 34 THR B N 1
ATOM 1814 C CA . THR B 1 34 ? -21.812 -16.781 7.203 1 96.56 34 THR B CA 1
ATOM 1815 C C . THR B 1 34 ? -21.422 -16.656 5.738 1 96.56 34 THR B C 1
ATOM 1817 O O . THR B 1 34 ? -20.516 -15.891 5.402 1 96.56 34 THR B O 1
ATOM 1820 N N . CYS B 1 35 ? -22.141 -17.422 4.863 1 97.94 35 CYS B N 1
ATOM 1821 C CA . CYS B 1 35 ? -21.734 -17.453 3.459 1 97.94 35 CYS B CA 1
ATOM 1822 C C . CYS B 1 35 ? -22.906 -17.031 2.559 1 97.94 35 CYS B C 1
ATOM 1824 O O . CYS B 1 35 ? -24.062 -17.312 2.873 1 97.94 35 CYS B O 1
ATOM 1826 N N . ARG B 1 36 ? -22.547 -16.359 1.55 1 98 36 ARG B N 1
ATOM 1827 C CA . ARG B 1 36 ? -23.453 -16.109 0.423 1 98 36 ARG B CA 1
ATOM 1828 C C . ARG B 1 36 ? -22.812 -16.578 -0.886 1 98 36 ARG B C 1
ATOM 1830 O O . ARG B 1 36 ? -21.625 -16.344 -1.128 1 98 36 ARG B O 1
ATOM 1837 N N . THR B 1 37 ? -23.641 -17.234 -1.747 1 98.31 37 THR B N 1
ATOM 1838 C CA . THR B 1 37 ? -23.078 -17.844 -2.951 1 98.31 37 THR B CA 1
ATOM 1839 C C . THR B 1 37 ? -23.688 -17.219 -4.203 1 98.31 37 THR B C 1
ATOM 1841 O O . THR B 1 37 ? -24.828 -16.766 -4.191 1 98.31 37 THR B O 1
ATOM 1844 N N . TYR B 1 38 ? -22.844 -17.172 -5.238 1 98.19 38 TYR B N 1
ATOM 1845 C CA . TYR B 1 38 ? -23.219 -16.641 -6.547 1 98.19 38 TYR B CA 1
ATOM 1846 C C . TYR B 1 38 ? -22.688 -17.531 -7.668 1 98.19 38 TYR B C 1
ATOM 1848 O O . TYR B 1 38 ? -21.547 -18 -7.605 1 98.19 38 TYR B O 1
ATOM 1856 N N . GLU B 1 39 ? -23.484 -17.75 -8.719 1 97.25 39 GLU B N 1
ATOM 1857 C CA . GLU B 1 39 ? -23.078 -18.625 -9.82 1 97.25 39 GLU B CA 1
ATOM 1858 C C . GLU B 1 39 ? -22.344 -17.844 -10.898 1 97.25 39 GLU B C 1
ATOM 1860 O O . GLU B 1 39 ? -21.75 -18.438 -11.805 1 97.25 39 GLU B O 1
ATOM 1865 N N . ASP B 1 40 ? -22.469 -16.5 -10.805 1 96.62 40 ASP B N 1
ATOM 1866 C CA . ASP B 1 40 ? -21.812 -15.633 -11.789 1 96.62 40 ASP B CA 1
ATOM 1867 C C . ASP B 1 40 ? -21.312 -14.344 -11.141 1 96.62 40 ASP B C 1
ATOM 1869 O O . ASP B 1 40 ? -21.688 -14.016 -10.016 1 96.62 40 ASP B O 1
ATOM 1873 N N . GLY B 1 41 ? -20.375 -13.609 -11.836 1 96.75 41 GLY B N 1
ATOM 1874 C CA . GLY B 1 41 ? -19.812 -12.367 -11.32 1 96.75 41 GLY B CA 1
ATOM 18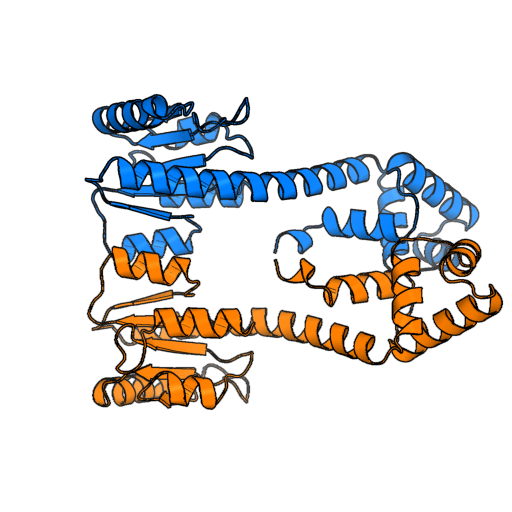75 C C . GLY B 1 41 ? -20.797 -11.219 -11.305 1 96.75 41 GLY B C 1
ATOM 1876 O O . GLY B 1 41 ? -20.828 -10.43 -10.359 1 96.75 41 GLY B O 1
ATOM 1877 N N . GLY B 1 42 ? -21.562 -11.141 -12.312 1 95.94 42 GLY B N 1
ATOM 1878 C CA . GLY B 1 42 ? -22.531 -10.07 -12.445 1 95.94 42 GLY B CA 1
ATOM 1879 C C . GLY B 1 42 ? -23.453 -9.938 -11.242 1 95.94 42 GLY B C 1
ATOM 1880 O O . GLY B 1 42 ? -23.484 -8.891 -10.594 1 95.94 42 GLY B O 1
ATOM 1881 N N . PRO B 1 43 ? -24.203 -10.977 -10.945 1 96.44 43 PRO B N 1
ATOM 1882 C CA . PRO B 1 43 ? -25.094 -10.961 -9.789 1 96.44 43 PRO B CA 1
ATOM 1883 C C . PRO B 1 43 ? -24.375 -10.633 -8.484 1 96.44 43 PRO B C 1
ATOM 1885 O O . PRO B 1 43 ? -24.922 -9.906 -7.641 1 96.44 43 PRO B O 1
ATOM 1888 N N . PHE B 1 44 ? -23.219 -11.148 -8.328 1 97.31 44 PHE B N 1
ATOM 1889 C CA . PHE B 1 44 ? -22.438 -10.836 -7.145 1 97.31 44 PHE B CA 1
ATOM 1890 C C . PHE B 1 44 ? -22.125 -9.344 -7.07 1 97.31 44 PHE B C 1
ATOM 1892 O O . PHE B 1 44 ? -22.344 -8.703 -6.039 1 97.31 44 PHE B O 1
ATOM 1899 N N . LEU B 1 45 ? -21.578 -8.758 -8.172 1 96.44 45 LEU B N 1
ATOM 1900 C CA . LEU B 1 45 ? -21.219 -7.348 -8.211 1 96.44 45 LEU B CA 1
ATOM 1901 C C . LEU B 1 45 ? -22.438 -6.469 -7.969 1 96.44 45 LEU B C 1
ATOM 1903 O O . LEU B 1 45 ? -22.328 -5.391 -7.387 1 96.44 45 LEU B O 1
ATOM 1907 N N . ALA B 1 46 ? -23.609 -6.984 -8.398 1 95.62 46 ALA B N 1
ATOM 1908 C CA . ALA B 1 46 ? -24.844 -6.238 -8.211 1 95.62 46 ALA B CA 1
ATOM 1909 C C . ALA B 1 46 ? -25.297 -6.285 -6.75 1 95.62 46 ALA B C 1
ATOM 1911 O O . ALA B 1 46 ? -25.922 -5.344 -6.262 1 95.62 46 ALA B O 1
ATOM 1912 N N . ALA B 1 47 ? -25.031 -7.359 -6.023 1 93.12 47 ALA B N 1
ATOM 1913 C CA . ALA B 1 47 ? -25.469 -7.555 -4.645 1 93.12 47 ALA B CA 1
ATOM 1914 C C . ALA B 1 47 ? -24.703 -6.652 -3.689 1 93.12 47 ALA B C 1
ATOM 1916 O O . ALA B 1 47 ? -25.219 -6.254 -2.643 1 93.12 47 ALA B O 1
ATOM 1917 N N . GLY B 1 48 ? -23.469 -6.305 -4.012 1 88.06 48 GLY B N 1
ATOM 1918 C CA . GLY B 1 48 ? -22.641 -5.473 -3.154 1 88.06 48 GLY B CA 1
ATOM 1919 C C . GLY B 1 48 ? -21.875 -6.266 -2.107 1 88.06 48 GLY B C 1
ATOM 1920 O O . GLY B 1 48 ? -22.266 -7.379 -1.754 1 88.06 48 GLY B O 1
ATOM 1921 N N . VAL B 1 49 ? -20.844 -5.703 -1.6 1 91.56 49 VAL B N 1
ATOM 1922 C CA . VAL B 1 49 ? -19.969 -6.359 -0.634 1 91.56 49 VAL B CA 1
ATOM 1923 C C . VAL B 1 49 ? -19.656 -5.406 0.516 1 91.56 49 VAL B C 1
ATOM 1925 O O . VAL B 1 49 ? -19.297 -4.246 0.289 1 91.56 49 VAL B O 1
ATOM 1928 N N . GLY B 1 50 ? -19.875 -5.906 1.681 1 92.12 50 GLY B N 1
ATOM 1929 C CA . GLY B 1 50 ? -19.531 -5.109 2.846 1 92.12 50 GLY B CA 1
ATOM 1930 C C . GLY B 1 50 ? -18.047 -4.883 2.992 1 92.12 50 GLY B C 1
ATOM 1931 O O . GLY B 1 50 ? -17.234 -5.684 2.52 1 92.12 50 GLY B O 1
ATOM 1932 N N . GLU B 1 51 ? -17.672 -3.902 3.734 1 90.19 51 GLU B N 1
ATOM 1933 C CA . GLU B 1 51 ? -16.266 -3.5 3.859 1 90.19 51 GLU B CA 1
ATOM 1934 C C . GLU B 1 51 ? -15.445 -4.566 4.582 1 90.19 51 GLU B C 1
ATOM 1936 O O . GLU B 1 51 ? -14.25 -4.703 4.336 1 90.19 51 GLU B O 1
ATOM 1941 N N . ARG B 1 52 ? -16.094 -5.289 5.445 1 94.44 52 ARG B N 1
ATOM 1942 C CA . ARG B 1 52 ? -15.352 -6.27 6.242 1 94.44 52 ARG B CA 1
ATOM 1943 C C . ARG B 1 52 ? -15.484 -7.668 5.648 1 94.44 52 ARG B C 1
ATOM 1945 O O . ARG B 1 52 ? -14.945 -8.633 6.188 1 94.44 52 ARG B O 1
ATOM 1952 N N . ASP B 1 53 ? -16.172 -7.789 4.523 1 96.69 53 ASP B N 1
ATOM 1953 C CA . ASP B 1 53 ? -16.422 -9.086 3.906 1 96.69 53 ASP B CA 1
ATOM 1954 C C . ASP B 1 53 ? -15.203 -9.578 3.137 1 96.69 53 ASP B C 1
ATOM 1956 O O . ASP B 1 53 ? -14.289 -8.805 2.852 1 96.69 53 ASP B O 1
ATOM 1960 N N . CYS B 1 54 ? -15.227 -10.891 2.875 1 96.75 54 CYS B N 1
ATOM 1961 C CA . CYS B 1 54 ? -14.219 -11.516 2.018 1 96.75 54 CYS B CA 1
ATOM 1962 C C . CYS B 1 54 ? -14.875 -12.211 0.828 1 96.75 54 CYS B C 1
ATOM 1964 O O . CYS B 1 54 ? -16.062 -12.555 0.876 1 96.75 54 CYS B O 1
ATOM 1966 N N . VAL B 1 55 ? -14.039 -12.289 -0.245 1 98.12 55 VAL B N 1
ATOM 1967 C CA . VAL B 1 55 ? -14.562 -12.883 -1.471 1 98.12 55 VAL B CA 1
ATOM 1968 C C . VAL B 1 55 ? -13.703 -14.078 -1.875 1 98.12 55 VAL B C 1
ATOM 1970 O O . VAL B 1 55 ? -12.477 -14.008 -1.847 1 98.12 55 VAL B O 1
ATOM 1973 N N . ILE B 1 56 ? -14.336 -15.188 -2.139 1 98.44 56 ILE B N 1
ATOM 1974 C CA . ILE B 1 56 ? -13.727 -16.328 -2.818 1 98.44 56 ILE B CA 1
ATOM 1975 C C . ILE B 1 56 ? -14.219 -16.391 -4.262 1 98.44 56 ILE B C 1
ATOM 1977 O O . ILE B 1 56 ? -15.43 -16.484 -4.512 1 98.44 56 ILE B O 1
ATOM 1981 N N . ALA B 1 57 ? -13.289 -16.344 -5.184 1 98.12 57 ALA B N 1
ATOM 1982 C CA . ALA B 1 57 ? -13.711 -16.234 -6.578 1 98.12 57 ALA B CA 1
ATOM 1983 C C . ALA B 1 57 ? -12.992 -17.266 -7.445 1 98.12 57 ALA B C 1
ATOM 1985 O O . ALA B 1 57 ? -11.758 -17.375 -7.406 1 98.12 57 ALA B O 1
ATOM 1986 N N . ASP B 1 58 ? -13.773 -18 -8.242 1 97.5 58 ASP B N 1
ATOM 1987 C CA . ASP B 1 58 ? -13.211 -18.859 -9.281 1 97.5 58 ASP B CA 1
ATOM 1988 C C . ASP B 1 58 ? -12.656 -18.031 -10.43 1 97.5 58 ASP B C 1
ATOM 1990 O O . ASP B 1 58 ? -13.211 -16.984 -10.781 1 97.5 58 ASP B O 1
ATOM 1994 N N . VAL B 1 59 ? -11.609 -18.562 -11.047 1 96.25 59 VAL B N 1
ATOM 1995 C CA . VAL B 1 59 ? -11.016 -17.875 -12.188 1 96.25 59 VAL B CA 1
ATOM 1996 C C . VAL B 1 59 ? -11.938 -18 -13.398 1 96.25 59 VAL B C 1
ATOM 1998 O O . VAL B 1 59 ? -12.125 -17.047 -14.148 1 96.25 59 VAL B O 1
ATOM 2001 N N . GLN B 1 60 ? -12.469 -19.219 -13.562 1 94.62 60 GLN B N 1
ATOM 2002 C CA . GLN B 1 60 ? -13.289 -19.5 -14.734 1 94.62 60 GLN B CA 1
ATOM 2003 C C . GLN B 1 60 ? -14.773 -19.375 -14.406 1 94.62 60 GLN B C 1
ATOM 2005 O O . GLN B 1 60 ? -15.367 -20.297 -13.844 1 94.62 60 GLN B O 1
ATOM 2010 N N . LEU B 1 61 ? -15.336 -18.266 -14.727 1 95.75 61 LEU B N 1
ATOM 2011 C CA . LEU B 1 61 ? -16.781 -18.031 -14.648 1 95.75 61 LEU B CA 1
ATOM 2012 C C . LEU B 1 61 ? -17.375 -17.906 -16.047 1 95.75 61 LEU B C 1
ATOM 2014 O O . LEU B 1 61 ? -16.641 -17.812 -17.031 1 95.75 61 LEU B O 1
ATOM 2018 N N . HIS B 1 62 ? -18.656 -17.953 -16.141 1 93.5 62 HIS B N 1
ATOM 2019 C CA . HIS B 1 62 ? -19.312 -17.906 -17.438 1 93.5 62 HIS B CA 1
ATOM 2020 C C . HIS B 1 62 ? -19.266 -16.5 -18.031 1 93.5 62 HIS B C 1
ATOM 2022 O O . HIS B 1 62 ? -19.016 -16.328 -19.219 1 93.5 62 HIS B O 1
ATOM 2028 N N . ASP B 1 63 ? -19.516 -15.508 -17.25 1 93.75 63 ASP B N 1
ATOM 2029 C CA . ASP B 1 63 ? -19.734 -14.156 -17.75 1 93.75 63 ASP B CA 1
ATOM 2030 C C . ASP B 1 63 ? -18.453 -13.336 -17.703 1 93.75 63 ASP B C 1
ATOM 2032 O O . ASP B 1 63 ? -18.297 -12.375 -18.469 1 93.75 63 ASP B O 1
ATOM 2036 N N . MET B 1 64 ? -17.531 -13.648 -16.812 1 94.62 64 MET B N 1
ATOM 2037 C CA . MET B 1 64 ? -16.25 -12.969 -16.641 1 94.62 64 MET B CA 1
ATOM 2038 C C . MET B 1 64 ? -15.25 -13.875 -15.922 1 94.62 64 MET B C 1
ATOM 2040 O O . MET B 1 64 ? -15.617 -14.945 -15.43 1 94.62 64 MET B O 1
ATOM 2044 N N . THR B 1 65 ? -14.008 -13.43 -15.859 1 93.94 65 THR B N 1
ATOM 2045 C CA . THR B 1 65 ? -13.039 -14.188 -15.078 1 93.94 65 THR B CA 1
ATOM 2046 C C . THR B 1 65 ? -13 -13.688 -13.641 1 93.94 65 THR B C 1
ATOM 2048 O O . THR B 1 65 ? -13.344 -12.539 -13.367 1 93.94 65 THR B O 1
ATOM 2051 N N . GLY B 1 66 ? -12.594 -14.578 -12.766 1 94.69 66 GLY B N 1
ATOM 2052 C CA . GLY B 1 66 ? -12.398 -14.156 -11.391 1 94.69 66 GLY B CA 1
ATOM 2053 C C . GLY B 1 66 ? -11.438 -12.992 -11.258 1 94.69 66 GLY B C 1
ATOM 2054 O O . GLY B 1 66 ? -11.562 -12.172 -10.352 1 94.69 66 GLY B O 1
ATOM 2055 N N . ILE B 1 67 ? -10.484 -12.891 -12.094 1 95.69 67 ILE B N 1
ATOM 2056 C CA . ILE B 1 67 ? -9.5 -11.812 -12.086 1 95.69 67 ILE B CA 1
ATOM 2057 C C . ILE B 1 67 ? -10.164 -10.508 -12.539 1 95.69 67 ILE B C 1
ATOM 2059 O O . ILE B 1 67 ? -9.945 -9.453 -11.945 1 95.69 67 ILE B O 1
ATOM 2063 N N . ASP B 1 68 ? -10.984 -10.609 -13.562 1 96.06 68 ASP B N 1
ATOM 2064 C CA . ASP B 1 68 ? -11.766 -9.453 -13.977 1 96.06 68 ASP B CA 1
ATOM 2065 C C . ASP B 1 68 ? -12.648 -8.945 -12.836 1 96.06 68 ASP B C 1
ATOM 2067 O O . ASP B 1 68 ? -12.805 -7.734 -12.656 1 96.06 68 ASP B O 1
ATOM 2071 N N . LEU B 1 69 ? -13.219 -9.859 -12.164 1 96.25 69 LEU B N 1
ATOM 2072 C CA . LEU B 1 69 ? -14.039 -9.523 -11.008 1 96.25 69 LEU B CA 1
ATOM 2073 C C . LEU B 1 69 ? -13.234 -8.742 -9.977 1 96.25 69 LEU B C 1
ATOM 2075 O O . LEU B 1 69 ? -13.695 -7.719 -9.469 1 96.25 69 LEU B O 1
ATOM 2079 N N . LEU B 1 70 ? -12.094 -9.234 -9.672 1 96 70 LEU B N 1
ATOM 2080 C CA . LEU B 1 70 ? -11.172 -8.586 -8.742 1 96 70 LEU B CA 1
ATOM 2081 C C . LEU B 1 70 ? -10.836 -7.176 -9.203 1 96 70 LEU B C 1
ATOM 2083 O O . LEU B 1 70 ? -10.898 -6.23 -8.414 1 96 70 LEU B O 1
ATOM 2087 N N . LEU B 1 71 ? -10.539 -7.035 -10.453 1 96.31 71 LEU B N 1
ATOM 2088 C CA . LEU B 1 71 ? -10.195 -5.734 -11.023 1 96.31 71 LEU B CA 1
ATOM 2089 C C . LEU B 1 71 ? -11.375 -4.777 -10.945 1 96.31 71 LEU B C 1
ATOM 2091 O O . LEU B 1 71 ? -11.203 -3.582 -10.695 1 96.31 71 LEU B O 1
ATOM 2095 N N . THR B 1 72 ? -12.523 -5.289 -11.172 1 95.69 72 THR B N 1
ATOM 2096 C CA . THR B 1 72 ? -13.742 -4.48 -11.094 1 95.69 72 THR B CA 1
ATOM 2097 C C . THR B 1 72 ? -13.961 -3.973 -9.672 1 95.69 72 THR B C 1
ATOM 2099 O O . THR B 1 72 ? -14.258 -2.795 -9.469 1 95.69 72 THR B O 1
ATOM 2102 N N . LEU B 1 73 ? -13.797 -4.809 -8.672 1 95 73 LEU B N 1
ATOM 2103 C CA . LEU B 1 73 ? -13.922 -4.406 -7.277 1 95 73 LEU B CA 1
ATOM 2104 C C . LEU B 1 73 ? -12.945 -3.283 -6.949 1 95 73 LEU B C 1
ATOM 2106 O O . LEU B 1 73 ? -13.328 -2.279 -6.344 1 95 73 LEU B O 1
ATOM 2110 N N . ARG B 1 74 ? -11.766 -3.422 -7.398 1 93.06 74 ARG B N 1
ATOM 2111 C CA . ARG B 1 74 ? -10.727 -2.434 -7.137 1 93.06 74 ARG B CA 1
ATOM 2112 C C . ARG B 1 74 ? -11.055 -1.103 -7.805 1 93.06 74 ARG B C 1
ATOM 2114 O O . ARG B 1 74 ? -10.852 -0.039 -7.215 1 93.06 74 ARG B O 1
ATOM 2121 N N . ALA B 1 75 ? -11.508 -1.192 -9.016 1 93 75 ALA B N 1
ATOM 2122 C CA . ALA B 1 75 ? -11.883 0.009 -9.758 1 93 75 ALA B CA 1
ATOM 2123 C C . ALA B 1 75 ? -13 0.768 -9.047 1 93 75 ALA B C 1
ATOM 2125 O O . ALA B 1 75 ? -13.086 1.994 -9.141 1 93 75 ALA B O 1
ATOM 2126 N N . ARG B 1 76 ? -13.797 0.048 -8.312 1 90.5 76 ARG B N 1
ATOM 2127 C CA . ARG B 1 76 ? -14.906 0.646 -7.574 1 90.5 76 ARG B CA 1
ATOM 2128 C C . ARG B 1 76 ? -14.445 1.154 -6.211 1 90.5 76 ARG B C 1
ATOM 2130 O O . ARG B 1 76 ? -15.258 1.65 -5.422 1 90.5 76 ARG B O 1
ATOM 2137 N N . GLY B 1 77 ? -13.164 0.935 -5.914 1 87.06 77 GLY B N 1
ATOM 2138 C CA . GLY B 1 77 ? -12.625 1.371 -4.637 1 87.06 77 GLY B CA 1
ATOM 2139 C C . GLY B 1 77 ? -12.852 0.371 -3.518 1 87.06 77 GLY B C 1
ATOM 2140 O O . GLY B 1 77 ? -12.625 0.68 -2.346 1 87.06 77 GLY B O 1
ATOM 2141 N N . GLN B 1 78 ? -13.391 -0.784 -3.889 1 90.94 78 GLN B N 1
ATOM 2142 C CA . GLN B 1 78 ? -13.609 -1.833 -2.896 1 90.94 78 GLN B CA 1
ATOM 2143 C C . GLN B 1 78 ? -12.344 -2.658 -2.684 1 90.94 78 GLN B C 1
ATOM 2145 O O . GLN B 1 78 ? -11.859 -3.312 -3.607 1 90.94 78 GLN B O 1
ATOM 2150 N N . ARG B 1 79 ? -11.906 -2.725 -1.414 1 90.19 79 ARG B N 1
ATOM 2151 C CA . ARG B 1 79 ? -10.602 -3.326 -1.148 1 90.19 79 ARG B CA 1
ATOM 2152 C C . ARG B 1 79 ? -10.75 -4.641 -0.389 1 90.19 79 ARG B C 1
ATOM 2154 O O . ARG B 1 79 ? -9.844 -5.047 0.341 1 90.19 79 ARG B O 1
ATOM 2161 N N . ASN B 1 80 ? -11.836 -5.227 -0.557 1 95.19 80 ASN B N 1
ATOM 2162 C CA . ASN B 1 80 ? -12.055 -6.523 0.076 1 95.19 80 ASN B CA 1
ATOM 2163 C C . ASN B 1 80 ? -11 -7.543 -0.343 1 95.19 80 ASN B C 1
ATOM 2165 O O . ASN B 1 80 ? -10.609 -7.59 -1.511 1 95.19 80 ASN B O 1
ATOM 2169 N N . PRO B 1 81 ? -10.547 -8.312 0.634 1 97.44 81 PRO B N 1
ATOM 2170 C CA . PRO B 1 81 ? -9.656 -9.406 0.232 1 97.44 81 PRO B CA 1
ATOM 2171 C C . PRO B 1 81 ? -10.344 -10.43 -0.662 1 97.44 81 PRO B C 1
ATOM 2173 O O . PRO B 1 81 ? -11.5 -10.805 -0.41 1 97.44 81 PRO B O 1
ATOM 2176 N N . VAL B 1 82 ? -9.633 -10.812 -1.697 1 98 82 VAL B N 1
ATOM 2177 C CA . VAL B 1 82 ? -10.141 -11.812 -2.627 1 98 82 VAL B CA 1
ATOM 2178 C C . VAL B 1 82 ? -9.219 -13.023 -2.639 1 98 82 VAL B C 1
ATOM 2180 O O . VAL B 1 82 ? -8.023 -12.898 -2.908 1 98 82 VAL B O 1
ATOM 2183 N N . LEU B 1 83 ? -9.766 -14.133 -2.262 1 98.44 83 LEU B N 1
ATOM 2184 C CA . LEU B 1 83 ? -9.117 -15.422 -2.453 1 98.44 83 LEU B CA 1
ATOM 2185 C C . LEU B 1 83 ? -9.5 -16.031 -3.799 1 98.44 83 LEU B C 1
ATOM 2187 O O . LEU B 1 83 ? -10.664 -16.375 -4.016 1 98.44 83 LEU B O 1
ATOM 2191 N N . VAL B 1 84 ? -8.555 -16.141 -4.672 1 98.06 84 VAL B N 1
ATOM 2192 C CA . VAL B 1 84 ? -8.828 -16.734 -5.977 1 98.06 84 VAL B CA 1
ATOM 2193 C C . VAL B 1 84 ? -8.656 -18.25 -5.902 1 98.06 84 VAL B C 1
ATOM 2195 O O . VAL B 1 84 ? -7.648 -18.75 -5.383 1 98.06 84 VAL B O 1
ATOM 2198 N N . ILE B 1 85 ? -9.672 -18.969 -6.379 1 97.31 85 ILE B N 1
ATOM 2199 C CA . ILE B 1 85 ? -9.633 -20.422 -6.387 1 97.31 85 ILE B CA 1
ATOM 2200 C C . ILE B 1 85 ? -9.836 -20.938 -7.812 1 97.31 85 ILE B C 1
ATOM 2202 O O . ILE B 1 85 ? -10.641 -20.375 -8.57 1 97.31 85 ILE B O 1
ATOM 2206 N N . THR B 1 86 ? -9.102 -22 -8.133 1 94.81 86 THR B N 1
ATOM 2207 C CA . THR B 1 86 ? -9.312 -22.5 -9.484 1 94.81 86 THR B CA 1
ATOM 2208 C C . THR B 1 86 ? -8.82 -23.938 -9.625 1 94.81 86 THR B C 1
ATOM 2210 O O . THR B 1 86 ? -7.918 -24.359 -8.898 1 94.81 86 THR B O 1
ATOM 2213 N N . GLY B 1 87 ? -9.375 -24.672 -10.562 1 94.06 87 GLY B N 1
ATOM 2214 C CA . GLY B 1 87 ? -8.883 -25.984 -10.977 1 94.06 87 GLY B CA 1
ATOM 2215 C C . GLY B 1 87 ? -7.906 -25.906 -12.141 1 94.06 87 GLY B C 1
ATOM 2216 O O . GLY B 1 87 ? -7.293 -26.922 -12.5 1 94.06 87 GLY B O 1
ATOM 2217 N N . TYR B 1 88 ? -7.738 -24.781 -12.75 1 91.25 88 TYR B N 1
ATOM 2218 C CA . TYR B 1 88 ? -6.859 -24.547 -13.891 1 91.25 88 TYR B CA 1
ATOM 2219 C C . TYR B 1 88 ? -5.637 -23.734 -13.469 1 91.25 88 TYR B C 1
ATOM 2221 O O . TYR B 1 88 ? -5.273 -22.766 -14.141 1 91.25 88 TYR B O 1
ATOM 2229 N N . ALA B 1 89 ? -5.059 -24.188 -12.406 1 92.44 89 ALA B N 1
ATOM 2230 C CA . ALA B 1 89 ? -3.959 -23.422 -11.828 1 92.44 89 ALA B CA 1
ATOM 2231 C C . ALA B 1 89 ? -2.686 -23.578 -12.656 1 92.44 89 ALA B C 1
ATOM 2233 O O . ALA B 1 89 ? -2.377 -24.688 -13.117 1 92.44 89 ALA B O 1
ATOM 2234 N N . SER B 1 90 ? -2.119 -22.531 -13.023 1 95.44 90 SER B N 1
ATOM 2235 C CA . SER B 1 90 ? -0.783 -22.438 -13.594 1 95.44 90 SER B CA 1
ATOM 2236 C C . SER B 1 90 ? 0.02 -21.312 -12.945 1 95.44 90 SER B C 1
ATOM 2238 O O . SER B 1 90 ? -0.54 -20.469 -12.234 1 95.44 90 SER B O 1
ATOM 2240 N N . VAL B 1 91 ? 1.258 -21.359 -13.141 1 96.19 91 VAL B N 1
ATOM 2241 C CA . VAL B 1 91 ? 2.113 -20.297 -12.617 1 96.19 91 VAL B CA 1
ATOM 2242 C C . VAL B 1 91 ? 1.675 -18.953 -13.18 1 96.19 91 VAL B C 1
ATOM 2244 O O . VAL B 1 91 ? 1.563 -17.969 -12.438 1 96.19 91 VAL B O 1
ATOM 2247 N N . GLU B 1 92 ? 1.378 -18.969 -14.422 1 95.38 92 GLU B N 1
ATOM 2248 C CA . GLU B 1 92 ? 0.975 -17.75 -15.109 1 95.38 92 GLU B CA 1
ATOM 2249 C C . GLU B 1 92 ? -0.294 -17.156 -14.5 1 95.38 92 GLU B C 1
ATOM 2251 O O . GLU B 1 92 ? -0.355 -15.961 -14.211 1 95.38 92 GLU B O 1
ATOM 2256 N N . VAL B 1 93 ? -1.234 -17.984 -14.266 1 95.75 93 VAL B N 1
ATOM 2257 C CA . VAL B 1 93 ? -2.516 -17.531 -13.727 1 95.75 93 VAL B CA 1
ATOM 2258 C C . VAL B 1 93 ? -2.334 -17.062 -12.289 1 95.75 93 VAL B C 1
ATOM 2260 O O . VAL B 1 93 ? -2.918 -16.047 -11.883 1 95.75 93 VAL B O 1
ATOM 2263 N N . ALA B 1 94 ? -1.58 -17.766 -11.539 1 97.25 94 ALA B N 1
ATOM 2264 C CA . ALA B 1 94 ? -1.321 -17.391 -10.148 1 97.25 94 ALA B CA 1
ATOM 2265 C C . ALA B 1 94 ? -0.672 -16.016 -10.062 1 97.25 94 ALA B C 1
ATOM 2267 O O . ALA B 1 94 ? -1.104 -15.172 -9.273 1 97.25 94 ALA B O 1
ATOM 2268 N N . VAL B 1 95 ? 0.307 -15.773 -10.867 1 97.19 95 VAL B N 1
ATOM 2269 C CA . VAL B 1 95 ? 1.022 -14.5 -10.867 1 97.19 95 VAL B CA 1
ATOM 2270 C C . VAL B 1 95 ? 0.087 -13.383 -11.312 1 97.19 95 VAL B C 1
ATOM 2272 O O . VAL B 1 95 ? 0.072 -12.297 -10.719 1 97.19 95 VAL B O 1
ATOM 2275 N N . GLU B 1 96 ? -0.663 -13.633 -12.312 1 96.25 96 GLU B N 1
ATOM 2276 C CA . GLU B 1 96 ? -1.621 -12.648 -12.805 1 96.25 96 GLU B CA 1
ATOM 2277 C C . GLU B 1 96 ? -2.615 -12.25 -11.719 1 96.25 96 GLU B C 1
ATOM 2279 O O . GLU B 1 96 ? -2.889 -11.07 -11.516 1 96.25 96 GLU B O 1
ATOM 2284 N N . ALA B 1 97 ? -3.145 -13.234 -11.055 1 97.25 97 ALA B N 1
ATOM 2285 C CA . ALA B 1 97 ? -4.113 -12.984 -9.992 1 97.25 97 ALA B CA 1
ATOM 2286 C C . ALA B 1 97 ? -3.496 -12.156 -8.867 1 97.25 97 ALA B C 1
ATOM 2288 O O . ALA B 1 97 ? -4.105 -11.188 -8.398 1 97.25 97 ALA B O 1
ATOM 2289 N N . MET B 1 98 ? -2.324 -12.5 -8.5 1 97.25 98 MET B N 1
ATOM 2290 C CA . MET B 1 98 ? -1.644 -11.812 -7.41 1 97.25 98 MET B CA 1
ATOM 2291 C C . MET B 1 98 ? -1.313 -10.375 -7.793 1 97.25 98 MET B C 1
ATOM 2293 O O . MET B 1 98 ? -1.489 -9.461 -6.992 1 97.25 98 MET B O 1
ATOM 2297 N N . LYS B 1 99 ? -0.891 -10.156 -9.023 1 95.44 99 LYS B N 1
ATOM 2298 C CA . LYS B 1 99 ? -0.604 -8.812 -9.516 1 95.44 99 LYS B CA 1
ATOM 2299 C C . LYS B 1 99 ? -1.872 -7.965 -9.57 1 95.44 99 LYS B C 1
ATOM 2301 O O . LYS B 1 99 ? -1.82 -6.75 -9.375 1 95.44 99 LYS B O 1
ATOM 2306 N N . ALA B 1 100 ? -2.938 -8.641 -9.812 1 95.19 100 ALA B N 1
ATOM 2307 C CA . ALA B 1 100 ? -4.219 -7.941 -9.867 1 95.19 100 ALA B CA 1
ATOM 2308 C C . ALA B 1 100 ? -4.691 -7.543 -8.477 1 95.19 100 ALA B C 1
ATOM 2310 O O . ALA B 1 100 ? -5.625 -6.754 -8.328 1 95.19 100 ALA B O 1
ATOM 2311 N N . GLY B 1 101 ? -4.07 -8.156 -7.469 1 95.75 101 GLY B N 1
ATOM 2312 C CA . GLY B 1 101 ? -4.371 -7.734 -6.109 1 95.75 101 GLY B CA 1
ATOM 2313 C C . GLY B 1 101 ? -5.023 -8.82 -5.273 1 95.75 101 GLY B C 1
ATOM 2314 O O . GLY B 1 101 ? -5.547 -8.547 -4.191 1 95.75 101 GLY B O 1
ATOM 2315 N N . ALA B 1 102 ? -5.035 -10.031 -5.785 1 97.81 102 ALA B N 1
ATOM 2316 C CA . ALA B 1 102 ? -5.543 -11.125 -4.957 1 97.81 102 ALA B CA 1
ATOM 2317 C C . ALA B 1 102 ? -4.766 -11.234 -3.648 1 97.81 102 ALA B C 1
ATOM 2319 O O . ALA B 1 102 ? -3.539 -11.086 -3.635 1 97.81 102 ALA B O 1
ATOM 2320 N N . THR B 1 103 ? -5.508 -11.492 -2.59 1 97.25 103 THR B N 1
ATOM 2321 C CA . THR B 1 103 ? -4.875 -11.633 -1.283 1 97.25 103 THR B CA 1
ATOM 2322 C C . THR B 1 103 ? -4.156 -12.969 -1.174 1 97.25 103 THR B C 1
ATOM 2324 O O . THR B 1 103 ? -3.123 -13.07 -0.506 1 97.25 103 THR B O 1
ATOM 2327 N N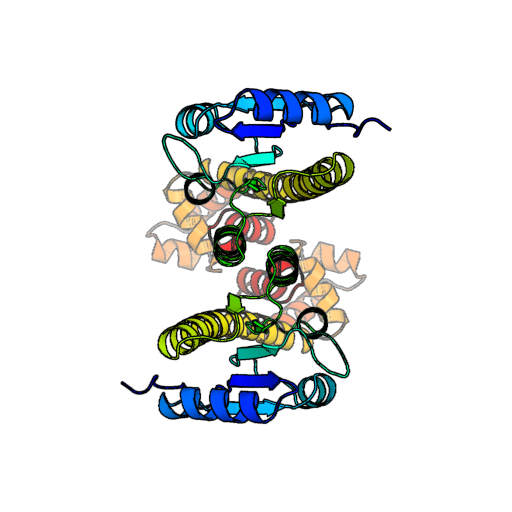 . ASP B 1 104 ? -4.781 -13.961 -1.767 1 98 104 ASP B N 1
ATOM 2328 C CA . ASP B 1 104 ? -4.223 -15.305 -1.787 1 98 104 ASP B CA 1
ATOM 2329 C C . ASP B 1 104 ? -4.781 -16.109 -2.959 1 98 104 ASP B C 1
ATOM 2331 O O . ASP B 1 104 ? -5.566 -15.602 -3.756 1 98 104 ASP B O 1
ATOM 2335 N N . PHE B 1 105 ? -4.246 -17.344 -3.072 1 98.06 105 PHE B N 1
ATOM 2336 C CA . PHE B 1 105 ? -4.547 -18.234 -4.191 1 98.06 105 PHE B CA 1
ATOM 2337 C C . PHE B 1 105 ? -4.66 -19.672 -3.721 1 98.06 105 PHE B C 1
ATOM 2339 O O . PHE B 1 105 ? -3.857 -20.125 -2.902 1 98.06 105 PHE B O 1
ATOM 2346 N N . LEU B 1 106 ? -5.715 -20.375 -4.23 1 97.5 106 LEU B N 1
ATOM 2347 C CA . LEU B 1 106 ? -5.945 -21.766 -3.811 1 97.5 106 LEU B CA 1
ATOM 2348 C C . LEU B 1 106 ? -6.297 -22.641 -5.004 1 97.5 106 LEU B C 1
ATOM 2350 O O . LEU B 1 106 ? -7.184 -22.312 -5.789 1 97.5 106 LEU B O 1
ATOM 2354 N N . THR B 1 107 ? -5.629 -23.797 -5.133 1 96.75 107 THR B N 1
ATOM 2355 C CA . THR B 1 107 ? -5.855 -24.719 -6.242 1 96.75 107 THR B CA 1
ATOM 2356 C C . THR B 1 107 ? -6.875 -25.781 -5.863 1 96.75 107 THR B C 1
ATOM 2358 O O . THR B 1 107 ? -6.871 -26.281 -4.734 1 96.75 107 THR B O 1
ATOM 2361 N N . LYS B 1 108 ? -7.832 -26.062 -6.84 1 95.75 108 LYS B N 1
ATOM 2362 C CA . LYS B 1 108 ? -8.734 -27.203 -6.707 1 95.75 108 LYS B CA 1
ATOM 2363 C C . LYS B 1 108 ? -8.086 -28.469 -7.246 1 95.75 108 LYS B C 1
ATOM 2365 O O . LYS B 1 108 ? -7.418 -28.438 -8.281 1 95.75 108 LYS B O 1
ATOM 2370 N N . PRO B 1 109 ? -8.18 -29.547 -6.531 1 95.06 109 PRO B N 1
ATOM 2371 C CA . PRO B 1 109 ? -8.836 -29.75 -5.238 1 95.06 109 PRO B CA 1
ATOM 2372 C C . PRO B 1 109 ? -7.996 -29.234 -4.07 1 95.06 109 PRO B C 1
ATOM 2374 O O . PRO B 1 109 ? -6.793 -29 -4.227 1 95.06 109 PRO B O 1
ATOM 2377 N N . PHE B 1 110 ? -8.672 -28.953 -2.986 1 94.56 110 PHE B N 1
ATOM 2378 C CA . PHE B 1 110 ? -7.988 -28.406 -1.815 1 94.56 110 PHE B CA 1
ATOM 2379 C C . PHE B 1 110 ? -8.414 -29.141 -0.553 1 94.56 110 PHE B C 1
ATOM 2381 O O . PHE B 1 110 ? -9.43 -29.844 -0.546 1 94.56 110 PHE B O 1
ATOM 2388 N N . GLU B 1 111 ? -7.621 -28.953 0.493 1 95.19 111 GLU B N 1
ATOM 2389 C CA . GLU B 1 111 ? -7.953 -29.469 1.817 1 95.19 111 GLU B CA 1
ATOM 2390 C C . GLU B 1 111 ? -8.758 -28.438 2.621 1 95.19 111 GLU B C 1
ATOM 2392 O O . GLU B 1 111 ? -8.492 -27.25 2.545 1 95.19 111 GLU B O 1
ATOM 2397 N N . LYS B 1 112 ? -9.594 -29.031 3.449 1 95.12 112 LYS B N 1
ATOM 2398 C CA . LYS B 1 112 ? -10.445 -28.188 4.289 1 95.12 112 LYS B CA 1
ATOM 2399 C C . LYS B 1 112 ? -9.602 -27.234 5.137 1 95.12 112 LYS B C 1
ATOM 2401 O O . LYS B 1 112 ? -9.891 -26.031 5.211 1 95.12 112 LYS B O 1
ATOM 2406 N N . ALA B 1 113 ? -8.594 -27.781 5.742 1 96.12 113 ALA B N 1
ATOM 2407 C CA . ALA B 1 113 ? -7.758 -26.984 6.633 1 96.12 113 ALA B CA 1
ATOM 2408 C C . ALA B 1 113 ? -7.102 -25.828 5.887 1 96.12 113 ALA B C 1
ATOM 2410 O O . ALA B 1 113 ? -6.977 -24.719 6.422 1 96.12 113 ALA B O 1
ATOM 2411 N N . GLU B 1 114 ? -6.703 -26.047 4.684 1 96.31 114 GLU B N 1
ATOM 2412 C CA . GLU B 1 114 ? -6.078 -25.016 3.863 1 96.31 114 GLU B CA 1
ATOM 2413 C C . GLU B 1 114 ? -7.074 -23.906 3.516 1 96.31 114 GLU B C 1
ATOM 2415 O O . GLU B 1 114 ? -6.762 -22.719 3.645 1 96.31 114 GLU B O 1
ATOM 2420 N N . LEU B 1 115 ? -8.211 -24.297 3.115 1 97.5 115 LEU B N 1
ATOM 2421 C CA . LEU B 1 115 ? -9.273 -23.359 2.783 1 97.5 115 LEU B CA 1
ATOM 2422 C C . LEU B 1 115 ? -9.602 -22.469 3.977 1 97.5 115 LEU B C 1
ATOM 2424 O O . LEU B 1 115 ? -9.594 -21.234 3.863 1 97.5 115 LEU B O 1
ATOM 2428 N N . VAL B 1 116 ? -9.797 -23.062 5.09 1 96.75 116 VAL B N 1
ATOM 2429 C CA . VAL B 1 116 ? -10.219 -22.359 6.289 1 96.75 116 VAL B CA 1
ATOM 2430 C C . VAL B 1 116 ? -9.117 -21.406 6.742 1 96.75 116 VAL B C 1
ATOM 2432 O O . VAL B 1 116 ? -9.383 -20.266 7.125 1 96.75 116 VAL B O 1
ATOM 2435 N N . GLY B 1 117 ? -7.93 -21.891 6.695 1 96.75 117 GLY B N 1
ATOM 2436 C CA . GLY B 1 117 ? -6.801 -21.047 7.043 1 96.75 117 GLY B CA 1
ATOM 2437 C C . GLY B 1 117 ? -6.688 -19.812 6.172 1 96.75 117 GLY B C 1
ATOM 2438 O O . GLY B 1 117 ? -6.453 -18.703 6.672 1 96.75 117 GLY B O 1
ATOM 2439 N N . LYS B 1 118 ? -6.859 -19.938 4.906 1 97.5 118 LYS B N 1
ATOM 2440 C CA . LYS B 1 118 ? -6.75 -18.812 3.965 1 97.5 118 LYS B CA 1
ATOM 2441 C C . LYS B 1 118 ? -7.902 -17.828 4.141 1 97.5 118 LYS B C 1
ATOM 2443 O O . LYS B 1 118 ? -7.703 -16.625 4.074 1 97.5 118 LYS B O 1
ATOM 2448 N N . VAL B 1 119 ? -9.07 -18.312 4.414 1 97.62 119 VAL B N 1
ATOM 2449 C CA . VAL B 1 119 ? -10.227 -17.453 4.633 1 97.62 119 VAL B CA 1
ATOM 2450 C C . VAL B 1 119 ? -10.039 -16.641 5.914 1 97.62 119 VAL B C 1
ATOM 2452 O O . VAL B 1 119 ? -10.312 -15.445 5.945 1 97.62 119 VAL B O 1
ATOM 2455 N N . ARG B 1 120 ? -9.523 -17.297 6.906 1 96.19 120 ARG B N 1
ATOM 2456 C CA . ARG B 1 120 ? -9.25 -16.625 8.172 1 96.19 120 ARG B CA 1
ATOM 2457 C C . ARG B 1 120 ? -8.266 -15.477 7.973 1 96.19 120 ARG B C 1
ATOM 2459 O O . ARG B 1 120 ? -8.477 -14.375 8.484 1 96.19 120 ARG B O 1
ATOM 2466 N N . ALA B 1 121 ? -7.258 -15.766 7.246 1 96.25 121 ALA B N 1
ATOM 2467 C CA . ALA B 1 121 ? -6.262 -14.734 6.953 1 96.25 121 ALA B CA 1
ATOM 2468 C C . ALA B 1 121 ? -6.883 -13.578 6.172 1 96.25 121 ALA B C 1
ATOM 2470 O O . ALA B 1 121 ? -6.617 -12.406 6.457 1 96.25 121 ALA B O 1
ATOM 2471 N N . CYS B 1 122 ? -7.691 -13.836 5.227 1 96.88 122 CYS B N 1
ATOM 2472 C CA . CYS B 1 122 ? -8.375 -12.82 4.426 1 96.88 122 CYS B CA 1
ATOM 2473 C C . CYS B 1 122 ? -9.258 -11.938 5.301 1 96.88 122 CYS B C 1
ATOM 2475 O O . CYS B 1 122 ? -9.25 -10.711 5.156 1 96.88 122 CYS B O 1
ATOM 2477 N N . LEU B 1 123 ? -9.914 -12.523 6.203 1 96.06 123 LEU B N 1
ATOM 2478 C CA . LEU B 1 123 ? -10.836 -11.781 7.055 1 96.06 123 LEU B CA 1
ATOM 2479 C C . LEU B 1 123 ? -10.07 -10.875 8.016 1 96.06 123 LEU B C 1
ATOM 2481 O O . LEU B 1 123 ? -10.539 -9.781 8.352 1 96.06 123 LEU B O 1
ATOM 2485 N N . ALA B 1 124 ? -8.953 -11.398 8.469 1 94.81 124 ALA B N 1
ATOM 2486 C CA . ALA B 1 124 ? -8.109 -10.547 9.297 1 94.81 124 ALA B CA 1
ATOM 2487 C C . ALA B 1 124 ? -7.668 -9.297 8.531 1 94.81 124 ALA B C 1
ATOM 2489 O O . ALA B 1 124 ? -7.703 -8.188 9.07 1 94.81 124 ALA B O 1
ATOM 2490 N N . ILE B 1 125 ? -7.367 -9.492 7.324 1 94.69 125 ILE B N 1
ATOM 2491 C CA . ILE B 1 125 ? -6.961 -8.391 6.457 1 94.69 125 ILE B CA 1
ATOM 2492 C C . ILE B 1 125 ? -8.148 -7.465 6.199 1 94.69 125 ILE B C 1
ATOM 2494 O O . ILE B 1 125 ? -8.008 -6.242 6.219 1 94.69 125 ILE B O 1
ATOM 2498 N N . ALA B 1 126 ? -9.227 -8.008 5.992 1 94.69 126 ALA B N 1
ATOM 2499 C CA . ALA B 1 126 ? -10.445 -7.238 5.754 1 94.69 126 ALA B CA 1
ATOM 2500 C C . ALA B 1 126 ? -10.727 -6.289 6.914 1 94.69 126 ALA B C 1
ATOM 2502 O O . ALA B 1 126 ? -11.117 -5.137 6.703 1 94.69 126 ALA B O 1
ATOM 2503 N N . ARG B 1 127 ? -10.57 -6.742 8.062 1 92.75 127 ARG B N 1
ATOM 2504 C CA . ARG B 1 127 ? -10.828 -5.941 9.25 1 92.75 127 ARG B CA 1
ATOM 2505 C C . ARG B 1 127 ? -9.93 -4.711 9.281 1 92.75 127 ARG B C 1
ATOM 2507 O O . ARG B 1 127 ? -10.391 -3.602 9.562 1 92.75 127 ARG B O 1
ATOM 2514 N N . LEU B 1 128 ? -8.75 -4.938 9 1 91.69 128 LEU B N 1
ATOM 2515 C CA . LEU B 1 128 ? -7.785 -3.84 9 1 91.69 128 LEU B CA 1
ATOM 2516 C C . LEU B 1 128 ? -8.117 -2.824 7.91 1 91.69 128 LEU B C 1
ATOM 2518 O O . LEU B 1 128 ? -8.125 -1.617 8.156 1 91.69 128 LEU B O 1
ATOM 2522 N N . ARG B 1 129 ? -8.422 -3.279 6.773 1 91.19 129 ARG B N 1
ATOM 2523 C CA . ARG B 1 129 ? -8.734 -2.408 5.645 1 91.19 129 ARG B CA 1
ATOM 2524 C C . ARG B 1 129 ? -10.039 -1.654 5.887 1 91.19 129 ARG B C 1
ATOM 2526 O O . ARG B 1 129 ? -10.156 -0.481 5.527 1 91.19 129 ARG B O 1
ATOM 2533 N N . ALA B 1 130 ? -10.93 -2.348 6.422 1 90.88 130 ALA B N 1
ATOM 2534 C CA . ALA B 1 130 ? -12.227 -1.736 6.715 1 90.88 130 ALA B CA 1
ATOM 2535 C C . ALA B 1 130 ? -12.078 -0.569 7.688 1 90.88 130 ALA B C 1
ATOM 2537 O O . ALA B 1 130 ? -12.742 0.456 7.543 1 90.88 130 ALA B O 1
ATOM 2538 N N . SER B 1 131 ? -11.266 -0.737 8.648 1 91.25 131 SER B N 1
ATOM 2539 C CA . SER B 1 131 ? -11.023 0.331 9.609 1 91.25 131 SER B CA 1
ATOM 2540 C C . SER B 1 131 ? -10.469 1.577 8.93 1 91.25 131 SER B C 1
ATOM 2542 O O . SER B 1 131 ? -10.906 2.693 9.211 1 91.25 131 SER B O 1
ATOM 2544 N N . GLU B 1 132 ? -9.617 1.381 8.078 1 87.94 132 GLU B N 1
ATOM 2545 C CA . GLU B 1 132 ? -9.031 2.492 7.332 1 87.94 132 GLU B CA 1
ATOM 2546 C C . GLU B 1 132 ? -10.062 3.15 6.426 1 87.94 132 GLU B C 1
ATOM 2548 O O . GLU B 1 132 ? -10.148 4.379 6.352 1 87.94 132 GLU B O 1
ATOM 2553 N N . THR B 1 133 ? -10.758 2.359 5.758 1 88.12 133 THR B N 1
ATOM 2554 C CA . THR B 1 133 ? -11.789 2.861 4.863 1 88.12 133 THR B CA 1
ATOM 2555 C C . THR B 1 133 ? -12.836 3.664 5.637 1 88.12 133 THR B C 1
ATOM 2557 O O . THR B 1 133 ? -13.266 4.73 5.191 1 88.12 133 THR B O 1
ATOM 2560 N N . ALA B 1 134 ? -13.164 3.141 6.719 1 89.5 134 ALA B N 1
ATOM 2561 C CA . ALA B 1 134 ? -14.141 3.832 7.559 1 89.5 134 ALA B CA 1
ATOM 2562 C C . ALA B 1 134 ? -13.609 5.195 8 1 89.5 134 ALA B C 1
ATOM 2564 O O . ALA B 1 134 ? -14.352 6.18 8.016 1 89.5 134 ALA B O 1
ATOM 2565 N N . ARG B 1 135 ? -12.398 5.207 8.359 1 89.62 135 ARG B N 1
ATOM 2566 C CA . ARG B 1 135 ? -11.781 6.461 8.773 1 89.62 135 ARG B CA 1
ATOM 2567 C C . ARG B 1 135 ? -11.797 7.48 7.637 1 89.62 135 ARG B C 1
ATOM 2569 O O . ARG B 1 135 ? -12.117 8.648 7.852 1 89.62 135 ARG B O 1
ATOM 2576 N N . ARG B 1 136 ? -11.508 7.082 6.531 1 90 136 ARG B N 1
ATOM 2577 C CA . ARG B 1 136 ? -11.484 7.961 5.363 1 90 136 ARG B CA 1
ATOM 2578 C C . ARG B 1 136 ? -12.891 8.445 5.02 1 90 136 ARG B C 1
ATOM 2580 O O . ARG B 1 136 ? -13.086 9.617 4.688 1 90 136 ARG B O 1
ATOM 2587 N N . ARG B 1 137 ? -13.766 7.617 5.082 1 89.25 137 ARG B N 1
ATOM 2588 C CA . ARG B 1 137 ? -15.156 7.969 4.801 1 89.25 137 ARG B CA 1
ATOM 2589 C C . ARG B 1 137 ? -15.672 8.992 5.809 1 89.25 137 ARG B C 1
ATOM 2591 O O . ARG B 1 137 ? -16.344 9.953 5.43 1 89.25 137 ARG B O 1
ATOM 2598 N N . ALA B 1 138 ? -15.367 8.727 7.016 1 92.94 138 ALA B N 1
ATOM 2599 C CA . ALA B 1 138 ? -15.789 9.656 8.062 1 92.94 138 ALA B CA 1
ATOM 2600 C C . ALA B 1 138 ? -15.195 11.047 7.824 1 92.94 138 ALA B C 1
ATOM 2602 O O . ALA B 1 138 ? -15.883 12.055 7.965 1 92.94 138 ALA B O 1
ATOM 2603 N N . ALA B 1 139 ? -13.984 11.031 7.477 1 93.12 139 ALA B N 1
ATOM 2604 C CA . ALA B 1 139 ? -13.32 12.297 7.18 1 93.12 139 ALA B CA 1
ATOM 2605 C C . ALA B 1 139 ? -13.969 12.984 5.977 1 93.12 139 ALA B C 1
ATOM 2607 O O . ALA B 1 139 ? -14.234 14.188 6.012 1 93.12 139 ALA B O 1
ATOM 2608 N N . ALA B 1 140 ? -14.219 12.258 5 1 92.81 140 ALA B N 1
ATOM 2609 C CA . ALA B 1 140 ? -14.844 12.781 3.789 1 92.81 140 ALA B CA 1
ATOM 2610 C C . ALA B 1 140 ? -16.234 13.344 4.086 1 92.81 140 ALA B C 1
ATOM 2612 O O . ALA B 1 140 ? -16.609 14.383 3.539 1 92.81 140 ALA B O 1
ATOM 2613 N N . GLU B 1 141 ? -16.922 12.695 4.891 1 93.75 141 GLU B N 1
ATOM 2614 C CA . GLU B 1 141 ? -18.266 13.141 5.266 1 93.75 141 GLU B CA 1
ATOM 2615 C C . GLU B 1 141 ? -18.234 14.477 5.996 1 93.75 141 GLU B C 1
ATOM 2617 O O . GLU B 1 141 ? -19.062 15.344 5.758 1 93.75 141 GLU B O 1
ATOM 2622 N N . LYS B 1 142 ? -17.344 14.586 6.844 1 94.12 142 LYS B N 1
ATOM 2623 C CA . LYS B 1 142 ? -17.188 15.852 7.547 1 94.12 142 LYS B CA 1
ATOM 2624 C C . LYS B 1 142 ? -16.891 16.984 6.57 1 94.12 142 LYS B C 1
ATOM 2626 O O . LYS B 1 142 ? -17.438 18.078 6.699 1 94.12 142 LYS B O 1
ATOM 2631 N N . LEU B 1 143 ? -16.141 16.734 5.586 1 93.5 143 LEU B N 1
ATOM 2632 C CA . LEU B 1 143 ? -15.766 17.75 4.617 1 93.5 143 LEU B CA 1
ATOM 2633 C C . LEU B 1 143 ? -16.922 18.062 3.674 1 93.5 143 LEU B C 1
ATOM 2635 O O . LEU B 1 143 ? -17.062 19.188 3.199 1 93.5 143 LEU B O 1
ATOM 2639 N N . ALA B 1 144 ? -17.688 17.078 3.445 1 93.62 144 ALA B N 1
ATOM 2640 C CA . ALA B 1 144 ? -18.828 17.234 2.531 1 93.62 144 ALA B CA 1
ATOM 2641 C C . ALA B 1 144 ? -19.875 18.172 3.111 1 93.62 144 ALA B C 1
ATOM 2643 O O . ALA B 1 144 ? -20.719 18.703 2.379 1 93.62 144 ALA B O 1
ATOM 2644 N N . ALA B 1 145 ? -19.875 18.375 4.387 1 94.81 145 ALA B N 1
ATOM 2645 C CA . ALA B 1 145 ? -20.797 19.281 5.047 1 94.81 145 ALA B CA 1
ATOM 2646 C C . ALA B 1 145 ? -20.438 20.75 4.762 1 94.81 145 ALA B C 1
ATOM 2648 O O . ALA B 1 145 ? -21.234 21.641 5 1 94.81 145 ALA B O 1
ATOM 2649 N N . LEU B 1 146 ? -19.328 20.984 4.238 1 96.12 146 LEU B N 1
ATOM 2650 C CA . LEU B 1 146 ? -18.859 22.344 3.982 1 96.12 146 LEU B CA 1
ATOM 2651 C C . LEU B 1 146 ? -19.422 22.875 2.666 1 96.12 146 LEU B C 1
ATOM 2653 O O . LEU B 1 146 ? -19.578 22.109 1.705 1 96.12 146 LEU B O 1
ATOM 2657 N N . SER B 1 147 ? -19.688 24.141 2.598 1 95.75 147 SER B N 1
ATOM 2658 C CA . SER B 1 147 ? -20.062 24.797 1.351 1 95.75 147 SER B CA 1
ATOM 2659 C C . SER B 1 147 ? -18.875 24.906 0.401 1 95.75 147 SER B C 1
ATOM 2661 O O . SER B 1 147 ? -17.734 24.719 0.807 1 95.75 147 SER B O 1
ATOM 2663 N N . GLU B 1 148 ? -19.188 25.203 -0.807 1 95.38 148 GLU B N 1
ATOM 2664 C CA . GLU B 1 148 ? -18.125 25.375 -1.797 1 95.38 148 GLU B CA 1
ATOM 2665 C C . GLU B 1 148 ? -17.141 26.453 -1.371 1 95.38 148 GLU B C 1
ATOM 2667 O O . GLU B 1 148 ? -15.93 26.281 -1.502 1 95.38 148 GLU B O 1
ATOM 2672 N N . ARG B 1 149 ? -17.688 27.469 -0.874 1 94.88 149 ARG B N 1
ATOM 2673 C CA . ARG B 1 149 ? -16.844 28.578 -0.454 1 94.88 149 ARG B CA 1
ATOM 2674 C C . ARG B 1 149 ? -15.984 28.188 0.745 1 94.88 149 ARG B C 1
ATOM 2676 O O . ARG B 1 149 ? -14.82 28.578 0.835 1 94.88 149 ARG B O 1
ATOM 2683 N N . GLU B 1 150 ? -16.578 27.516 1.622 1 96.25 150 GLU B N 1
ATOM 2684 C CA . GLU B 1 150 ? -15.836 27.047 2.793 1 96.25 150 GLU B CA 1
ATOM 2685 C C . GLU B 1 150 ? -14.703 26.109 2.393 1 96.25 150 GLU B C 1
ATOM 2687 O O . GLU B 1 150 ? -13.617 26.156 2.971 1 96.25 150 GLU B O 1
ATOM 2692 N N . VAL B 1 151 ? -14.906 25.281 1.422 1 95.38 151 VAL B N 1
ATOM 2693 C CA . VAL B 1 151 ? -13.867 24.375 0.921 1 95.38 151 VAL B CA 1
ATOM 2694 C C . VAL B 1 151 ? -12.734 25.188 0.305 1 95.38 151 VAL B C 1
ATOM 2696 O O . VAL B 1 151 ? -11.555 24.859 0.485 1 95.38 151 VAL B O 1
ATOM 2699 N N . GLU B 1 152 ? -13.078 26.125 -0.362 1 95.31 152 GLU B N 1
ATOM 2700 C CA . GLU B 1 152 ? -12.07 27 -0.947 1 95.31 152 GLU B CA 1
ATOM 2701 C C . GLU B 1 152 ? -11.203 27.641 0.132 1 95.31 152 GLU B C 1
ATOM 2703 O O . GLU B 1 152 ? -9.977 27.656 0.018 1 95.31 152 GLU B O 1
ATOM 2708 N N . VAL B 1 153 ? -11.859 28.188 1.121 1 96.62 153 VAL B N 1
ATOM 2709 C CA . VAL B 1 153 ? -11.141 28.828 2.223 1 96.62 153 VAL B CA 1
ATOM 2710 C C . VAL B 1 153 ? -10.266 27.781 2.924 1 96.62 153 VAL B C 1
ATOM 2712 O O . VAL B 1 153 ? -9.094 28.047 3.213 1 96.62 153 VAL B O 1
ATOM 2715 N N . LEU B 1 154 ? -10.828 26.641 3.156 1 94.94 154 LEU B N 1
ATOM 2716 C CA . LEU B 1 154 ? -10.086 25.562 3.805 1 94.94 154 LEU B CA 1
ATOM 2717 C C . LEU B 1 154 ? -8.828 25.219 3.014 1 94.94 154 LEU B C 1
ATOM 2719 O O . LEU B 1 154 ? -7.758 25.031 3.594 1 94.94 154 LEU B O 1
ATOM 2723 N N . GLY B 1 155 ? -8.969 25.109 1.739 1 93.38 155 GLY B N 1
ATOM 2724 C CA . GLY B 1 155 ? -7.82 24.828 0.888 1 93.38 155 GLY B CA 1
ATOM 2725 C C . GLY B 1 155 ? -6.676 25.797 1.085 1 93.38 155 GLY B C 1
ATOM 2726 O O . GLY B 1 155 ? -5.512 25.406 1.092 1 93.38 155 GLY B O 1
ATOM 2727 N N . GLN B 1 156 ? -6.988 27.031 1.241 1 94.56 156 GLN B N 1
ATOM 2728 C CA . GLN B 1 156 ? -5.973 28.062 1.477 1 94.56 156 GLN B CA 1
ATOM 2729 C C . GLN B 1 156 ? -5.387 27.938 2.881 1 94.56 156 GLN B C 1
ATOM 2731 O O . GLN B 1 156 ? -4.18 28.109 3.072 1 94.56 156 GLN B O 1
ATOM 2736 N N . VAL B 1 157 ? -6.246 27.609 3.82 1 93.19 157 VAL B N 1
ATOM 2737 C CA . VAL B 1 157 ? -5.84 27.484 5.219 1 93.19 157 VAL B CA 1
ATOM 2738 C C . VAL B 1 157 ? -4.809 26.375 5.359 1 93.19 157 VAL B C 1
ATOM 2740 O O . VAL B 1 157 ? -3.781 26.547 6.02 1 93.19 157 VAL B O 1
ATOM 2743 N N . ILE B 1 158 ? -5.02 25.25 4.68 1 91.62 158 ILE B N 1
ATOM 2744 C CA . ILE B 1 158 ? -4.16 24.094 4.871 1 91.62 158 ILE B CA 1
ATOM 2745 C C . ILE B 1 158 ? -2.879 24.266 4.059 1 91.62 158 ILE B C 1
ATOM 2747 O O . ILE B 1 158 ? -1.97 23.438 4.141 1 91.62 158 ILE B O 1
ATOM 2751 N N . GLU B 1 159 ? -2.867 25.234 3.273 1 90.38 159 GLU B N 1
ATOM 2752 C CA . GLU B 1 159 ? -1.616 25.625 2.625 1 90.38 159 GLU B CA 1
ATOM 2753 C C . GLU B 1 159 ? -0.776 26.516 3.525 1 90.38 159 GLU B C 1
ATOM 2755 O O . GLU B 1 159 ? 0.369 26.844 3.199 1 90.38 159 GLU B O 1
ATOM 2760 N N . GLY B 1 160 ? -1.392 27.016 4.645 1 90.25 160 GLY B N 1
ATOM 2761 C CA . GLY B 1 160 ? -0.661 27.781 5.637 1 90.25 160 GLY B CA 1
ATOM 2762 C C . GLY B 1 160 ? -0.803 29.281 5.453 1 90.25 160 GLY B C 1
ATOM 2763 O O . GLY B 1 160 ? -0.075 30.062 6.074 1 90.25 160 GLY B O 1
ATOM 2764 N N . ARG B 1 161 ? -1.688 29.719 4.715 1 93.38 161 ARG B N 1
ATOM 2765 C CA . ARG B 1 161 ? -1.842 31.156 4.445 1 93.38 161 ARG B CA 1
ATOM 2766 C C . ARG B 1 161 ? -2.539 31.859 5.605 1 93.38 161 ARG B C 1
ATOM 2768 O O . ARG B 1 161 ? -3.391 31.266 6.273 1 93.38 161 ARG B O 1
ATOM 2775 N N . THR B 1 162 ? -2.207 33.156 5.742 1 93.69 162 THR B N 1
ATOM 2776 C CA . THR B 1 162 ? -2.85 34 6.75 1 93.69 162 THR B CA 1
ATOM 2777 C C . THR B 1 162 ? -4.254 34.375 6.309 1 93.69 162 THR B C 1
ATOM 2779 O O . THR B 1 162 ? -4.586 34.312 5.125 1 93.69 162 THR B O 1
ATOM 2782 N N . ASN B 1 163 ? -5.027 34.875 7.273 1 96.06 163 ASN B N 1
ATOM 2783 C CA . ASN B 1 163 ? -6.371 35.344 6.949 1 96.06 163 ASN B CA 1
ATOM 2784 C C . ASN B 1 163 ? -6.336 36.469 5.914 1 96.06 163 ASN B C 1
ATOM 2786 O O . ASN B 1 163 ? -7.172 36.5 5.012 1 96.06 163 ASN B O 1
ATOM 2790 N N . ARG B 1 164 ? -5.379 37.312 6.109 1 96.81 164 ARG B N 1
ATOM 2791 C CA . ARG B 1 164 ? -5.242 38.438 5.18 1 96.81 164 ARG B CA 1
ATOM 2792 C C . ARG B 1 164 ? -4.926 37.938 3.771 1 96.81 164 ARG B C 1
ATOM 2794 O O . ARG B 1 164 ? -5.566 38.344 2.803 1 96.81 164 ARG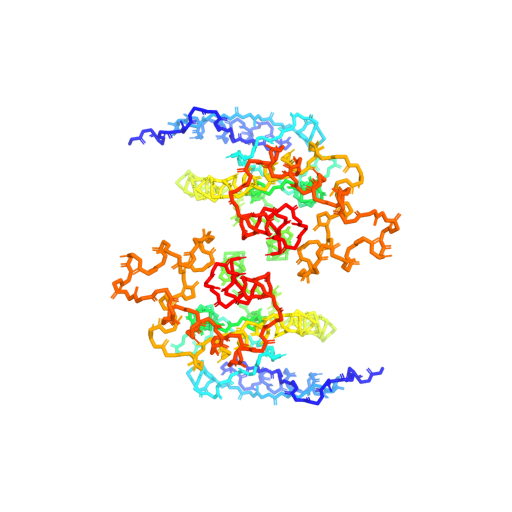 B O 1
ATOM 2801 N N . ALA B 1 165 ? -4.027 37.062 3.666 1 96.56 165 ALA B N 1
ATOM 2802 C CA . ALA B 1 165 ? -3.641 36.5 2.373 1 96.56 165 ALA B CA 1
ATOM 2803 C C . ALA B 1 165 ? -4.805 35.75 1.727 1 96.56 165 ALA B C 1
ATOM 2805 O O . ALA B 1 165 ? -5.012 35.844 0.514 1 96.56 165 ALA B O 1
ATOM 2806 N N . ILE B 1 166 ? -5.512 35.062 2.467 1 97.06 166 ILE B N 1
ATOM 2807 C CA . ILE B 1 166 ? -6.664 34.312 1.977 1 97.06 166 ILE B CA 1
ATOM 2808 C C . ILE B 1 166 ? -7.711 35.281 1.426 1 97.06 166 ILE B C 1
ATOM 2810 O O . ILE B 1 166 ? -8.266 35.031 0.347 1 97.06 166 ILE B O 1
ATOM 2814 N N . GLY B 1 167 ? -7.957 36.312 2.211 1 97.69 167 GLY B N 1
ATOM 2815 C CA . GLY B 1 167 ? -8.875 37.312 1.735 1 97.69 167 GLY B CA 1
ATOM 2816 C C . GLY B 1 167 ? -8.492 37.906 0.384 1 97.69 167 GLY B C 1
ATOM 2817 O O . GLY B 1 167 ? -9.336 38.031 -0.501 1 97.69 167 GLY B O 1
ATOM 2818 N N . ASP B 1 168 ? -7.227 38.156 0.219 1 97.62 168 ASP B N 1
ATOM 2819 C CA . ASP B 1 168 ? -6.707 38.688 -1.029 1 97.62 168 ASP B CA 1
ATOM 2820 C C . ASP B 1 168 ? -6.906 37.719 -2.184 1 97.62 168 ASP B C 1
ATOM 2822 O O . ASP B 1 168 ? -7.359 38.094 -3.262 1 97.62 168 ASP B O 1
ATOM 2826 N N . VAL B 1 169 ? -6.656 36.562 -1.935 1 96.25 169 VAL B N 1
ATOM 2827 C CA . VAL B 1 169 ? -6.707 35.531 -2.973 1 96.25 169 VAL B CA 1
ATOM 2828 C C . VAL B 1 169 ? -8.156 35.281 -3.383 1 96.25 169 VAL B C 1
ATOM 2830 O O . VAL B 1 169 ? -8.453 35.125 -4.57 1 96.25 169 VAL B O 1
ATOM 2833 N N . LEU B 1 170 ? -9.055 35.312 -2.479 1 96.88 170 LEU B N 1
ATOM 2834 C CA . LEU B 1 170 ? -10.43 34.906 -2.752 1 96.88 170 LEU B CA 1
ATOM 2835 C C . LEU B 1 170 ? -11.328 36.125 -2.965 1 96.88 170 LEU B C 1
ATOM 2837 O O . LEU B 1 170 ? -12.5 35.969 -3.307 1 96.88 170 LEU B O 1
ATOM 2841 N N . GLY B 1 171 ? -10.781 37.312 -2.688 1 97.25 171 GLY B N 1
ATOM 2842 C CA . GLY B 1 171 ? -11.547 38.531 -2.908 1 97.25 171 GLY B CA 1
ATOM 2843 C C . GLY B 1 171 ? -12.609 38.781 -1.857 1 97.25 171 GLY B C 1
ATOM 2844 O O . GLY B 1 171 ? -13.727 39.188 -2.184 1 97.25 171 GLY B O 1
ATOM 2845 N N . ILE B 1 172 ? -12.312 38.406 -0.68 1 97.38 172 ILE B N 1
ATOM 2846 C CA . ILE B 1 172 ? -13.25 38.625 0.414 1 97.38 172 ILE B CA 1
ATOM 2847 C C . ILE B 1 172 ? -12.539 39.312 1.577 1 97.38 172 ILE B C 1
ATOM 2849 O O . ILE B 1 172 ? -11.312 39.375 1.611 1 97.38 172 ILE B O 1
ATOM 2853 N N . SER B 1 173 ? -13.336 39.875 2.527 1 97.44 173 SER B N 1
ATOM 2854 C CA . SER B 1 173 ? -12.766 40.594 3.668 1 97.44 173 SER B CA 1
ATOM 2855 C C . SER B 1 173 ? -12.148 39.625 4.672 1 97.44 173 SER B C 1
ATOM 2857 O O . SER B 1 173 ? -12.523 38.469 4.727 1 97.44 173 SER B O 1
ATOM 2859 N N . ILE B 1 174 ? -11.297 40.188 5.445 1 97.38 174 ILE B N 1
ATOM 2860 C CA . ILE B 1 174 ? -10.688 39.406 6.508 1 97.38 174 ILE B CA 1
ATOM 2861 C C . ILE B 1 174 ? -11.758 38.875 7.465 1 97.38 174 ILE B C 1
ATOM 2863 O O . ILE B 1 174 ? -11.688 37.75 7.941 1 97.38 174 ILE B O 1
ATOM 2867 N N . LYS B 1 175 ? -12.711 39.688 7.723 1 97.56 175 LYS B N 1
ATOM 2868 C CA . LYS B 1 175 ? -13.797 39.312 8.617 1 97.56 175 LYS B CA 1
ATOM 2869 C C . LYS B 1 175 ? -14.586 38.125 8.055 1 97.56 175 LYS B C 1
ATOM 2871 O O . LYS B 1 175 ? -14.992 37.219 8.805 1 97.56 175 LYS B O 1
ATOM 2876 N N . THR B 1 176 ? -14.797 38.094 6.805 1 97.12 176 THR B N 1
ATOM 2877 C CA . THR B 1 176 ? -15.492 37 6.148 1 97.12 176 THR B CA 1
ATOM 2878 C C . THR B 1 176 ? -14.672 35.719 6.227 1 97.12 176 THR B C 1
ATOM 2880 O O . THR B 1 176 ? -15.227 34.625 6.434 1 97.12 176 THR B O 1
ATOM 2883 N N . VAL B 1 177 ? -13.422 35.812 5.965 1 97.69 177 VAL B N 1
ATOM 2884 C CA . VAL B 1 177 ? -12.547 34.656 6.105 1 97.69 177 VAL B CA 1
ATOM 2885 C C . VAL B 1 177 ? -12.68 34.062 7.512 1 97.69 177 VAL B 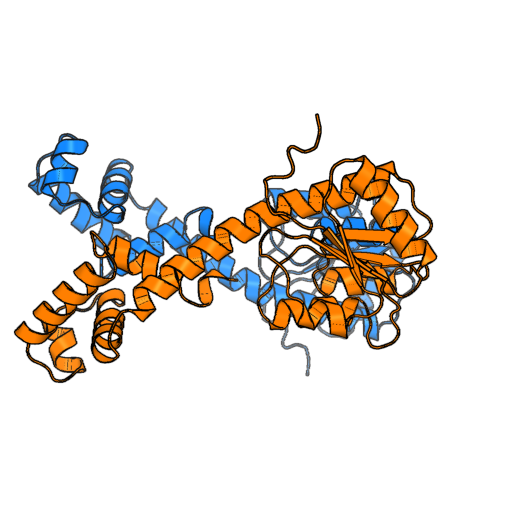C 1
ATOM 2887 O O . VAL B 1 177 ? -12.812 32.844 7.676 1 97.69 177 VAL B O 1
ATOM 2890 N N . GLU B 1 178 ? -12.641 34.969 8.508 1 97.25 178 GLU B N 1
ATOM 2891 C CA . GLU B 1 178 ? -12.75 34.531 9.898 1 97.25 178 GLU B CA 1
ATOM 2892 C C . GLU B 1 178 ? -14.078 33.812 10.148 1 97.25 178 GLU B C 1
ATOM 2894 O O . GLU B 1 178 ? -14.109 32.781 10.828 1 97.25 178 GLU B O 1
ATOM 2899 N N . ALA B 1 179 ? -15.047 34.344 9.594 1 97.69 179 ALA B N 1
ATOM 2900 C CA . ALA B 1 179 ? -16.359 33.719 9.742 1 97.69 179 ALA B CA 1
ATOM 2901 C C . ALA B 1 179 ? -16.391 32.344 9.102 1 97.69 179 ALA B C 1
ATOM 2903 O O . ALA B 1 179 ? -16.922 31.391 9.68 1 97.69 179 ALA B O 1
ATOM 2904 N N . HIS B 1 180 ? -15.867 32.219 7.898 1 97.44 180 HIS B N 1
ATOM 2905 C CA . HIS B 1 180 ? -15.797 30.922 7.234 1 97.44 180 HIS B CA 1
ATOM 2906 C C . HIS B 1 180 ? -14.984 29.922 8.047 1 97.44 180 HIS B C 1
ATOM 2908 O O . HIS B 1 180 ? -15.367 28.766 8.1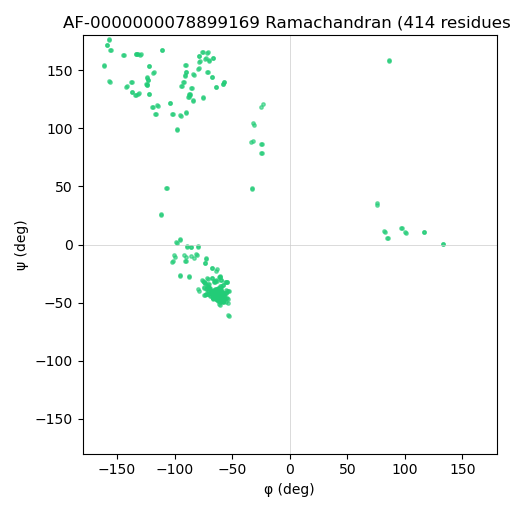72 1 97.44 180 HIS B O 1
ATOM 2914 N N . ARG B 1 181 ? -13.898 30.359 8.539 1 96.5 181 ARG B N 1
ATOM 2915 C CA . ARG B 1 181 ? -13.062 29.484 9.352 1 96.5 181 ARG B CA 1
ATOM 2916 C C . ARG B 1 181 ? -13.828 28.969 10.562 1 96.5 181 ARG B C 1
ATOM 2918 O O . ARG B 1 181 ? -13.742 27.781 10.898 1 96.5 181 ARG B O 1
ATOM 2925 N N . ALA B 1 182 ? -14.508 29.891 11.203 1 96.81 182 ALA B N 1
ATOM 2926 C CA . ALA B 1 182 ? -15.312 29.484 12.359 1 96.81 182 ALA B CA 1
ATOM 2927 C C . ALA B 1 182 ? -16.344 28.438 11.969 1 96.81 182 ALA B C 1
ATOM 2929 O O . ALA B 1 182 ? -16.531 27.453 12.695 1 96.81 182 ALA B O 1
ATOM 2930 N N . ARG B 1 183 ? -16.938 28.594 10.898 1 97.25 183 ARG B N 1
ATOM 2931 C CA . ARG B 1 183 ? -17.953 27.641 10.43 1 97.25 183 ARG B CA 1
ATOM 2932 C C . ARG B 1 183 ? -17.312 26.297 10.086 1 97.25 183 ARG B C 1
ATOM 2934 O O . ARG B 1 183 ? -17.906 25.25 10.344 1 97.25 183 ARG B O 1
ATOM 2941 N N . ILE B 1 184 ? -16.234 26.328 9.406 1 97.12 184 ILE B N 1
ATOM 2942 C CA . ILE B 1 184 ? -15.5 25.109 9.055 1 97.12 184 ILE B CA 1
ATOM 2943 C C . ILE B 1 184 ? -15.211 24.312 10.32 1 97.12 184 ILE B C 1
ATOM 2945 O O . ILE B 1 184 ? -15.461 23.094 10.367 1 97.12 184 ILE B O 1
ATOM 2949 N N . MET B 1 185 ? -14.648 25 11.328 1 95.81 185 MET B N 1
ATOM 2950 C CA . MET B 1 185 ? -14.336 24.328 12.586 1 95.81 185 MET B CA 1
ATOM 2951 C C . MET B 1 185 ? -15.586 23.719 13.203 1 95.81 185 MET B C 1
ATOM 2953 O O . MET B 1 185 ? -15.57 22.562 13.633 1 95.81 185 MET B O 1
ATOM 2957 N N . GLU B 1 186 ? -16.562 24.453 13.219 1 96.69 186 GLU B N 1
ATOM 2958 C CA . GLU B 1 186 ? -17.812 24 13.812 1 96.69 186 GLU B CA 1
ATOM 2959 C C . GLU B 1 186 ? -18.391 22.797 13.07 1 96.69 186 GLU B C 1
ATOM 2961 O O . GLU B 1 186 ? -18.703 21.766 13.688 1 96.69 186 GLU B O 1
ATOM 2966 N N . LYS B 1 187 ? -18.453 22.859 11.773 1 96.62 187 LYS B N 1
ATOM 2967 C CA . LYS B 1 187 ? -19.078 21.797 10.977 1 96.62 187 LYS B CA 1
ATOM 2968 C C . LYS B 1 187 ? -18.234 20.531 10.984 1 96.62 187 LYS B C 1
ATOM 2970 O O . LYS B 1 187 ? -18.781 19.422 10.961 1 96.62 187 LYS B O 1
ATOM 2975 N N . THR B 1 188 ? -17 20.672 11.016 1 95.88 188 THR B N 1
ATOM 2976 C CA . THR B 1 188 ? -16.141 19.5 10.969 1 95.88 188 THR B CA 1
ATOM 2977 C C . THR B 1 188 ? -15.891 18.953 12.375 1 95.88 188 THR B C 1
ATOM 2979 O O . THR B 1 188 ? -15.5 17.797 12.539 1 95.88 188 THR B O 1
ATOM 2982 N N . GLY B 1 189 ? -15.961 19.781 13.367 1 94.56 189 GLY B N 1
ATOM 2983 C CA . GLY B 1 189 ? -15.656 19.406 14.734 1 94.56 189 GLY B CA 1
ATOM 2984 C C . GLY B 1 189 ? -14.172 19.422 15.055 1 94.56 189 GLY B C 1
ATOM 2985 O O . GLY B 1 189 ? -13.742 18.891 16.078 1 94.56 189 GLY B O 1
ATOM 2986 N N . ALA B 1 190 ? -13.414 19.984 14.156 1 94 190 ALA B N 1
ATOM 2987 C CA . ALA B 1 190 ? -11.977 20.078 14.391 1 94 190 ALA B CA 1
ATOM 2988 C C . ALA B 1 190 ? -11.664 21.031 15.531 1 94 190 ALA B C 1
ATOM 2990 O O . ALA B 1 190 ? -12.289 22.094 15.656 1 94 190 ALA B O 1
ATOM 2991 N N . LEU B 1 191 ? -10.602 20.672 16.328 1 91.38 191 LEU B N 1
ATOM 2992 C CA . LEU B 1 191 ? -10.266 21.453 17.516 1 91.38 191 LEU B CA 1
ATOM 2993 C C . LEU B 1 191 ? -9.07 22.359 17.234 1 91.38 191 LEU B C 1
ATOM 2995 O O . LEU B 1 191 ? -8.766 23.25 18.016 1 91.38 191 LEU B O 1
ATOM 2999 N N . SER B 1 192 ? -8.383 22.062 16.141 1 91 192 SER B N 1
ATOM 3000 C CA . SER B 1 192 ? -7.191 22.828 15.797 1 91 192 SER B CA 1
ATOM 3001 C C . SER B 1 192 ? -6.914 22.766 14.297 1 91 192 SER B C 1
ATOM 3003 O O . SER B 1 192 ? -7.539 21.984 13.578 1 91 192 SER B O 1
ATOM 3005 N N . LEU B 1 193 ? -6.035 23.625 13.938 1 90.44 193 LEU B N 1
ATOM 3006 C CA . LEU B 1 193 ? -5.605 23.609 12.547 1 90.44 193 LEU B CA 1
ATOM 3007 C C . LEU B 1 193 ? -4.98 22.266 12.188 1 90.44 193 LEU B C 1
ATOM 3009 O O . LEU B 1 193 ? -5.168 21.766 11.078 1 90.44 193 LEU B O 1
ATOM 3013 N N . VAL B 1 194 ? -4.301 21.703 13.102 1 90.5 194 VAL B N 1
ATOM 3014 C CA . VAL B 1 194 ? -3.674 20.391 12.891 1 90.5 194 VAL B CA 1
ATOM 3015 C C . VAL B 1 194 ? -4.746 19.344 12.625 1 90.5 194 VAL B C 1
ATOM 3017 O O . VAL B 1 194 ? -4.633 18.562 11.672 1 90.5 194 VAL B O 1
ATOM 3020 N N . ASP B 1 195 ? -5.699 19.391 13.398 1 90.56 195 ASP B N 1
ATOM 3021 C CA . ASP B 1 195 ? -6.82 18.484 13.219 1 90.56 195 ASP B CA 1
ATOM 3022 C C . ASP B 1 195 ? -7.453 18.641 11.844 1 90.56 195 ASP B C 1
ATOM 3024 O O . ASP B 1 195 ? -7.754 17.656 11.164 1 90.56 195 ASP B O 1
ATOM 3028 N N . LEU B 1 196 ? -7.586 19.844 11.477 1 90.69 196 LEU B N 1
ATOM 3029 C CA . LEU B 1 196 ? -8.18 20.156 10.18 1 90.69 196 LEU B CA 1
ATOM 3030 C C . LEU B 1 196 ? -7.293 19.641 9.047 1 90.69 196 LEU B C 1
ATOM 3032 O O . LEU B 1 196 ? -7.793 19.078 8.07 1 90.69 196 LEU B O 1
ATOM 3036 N N . THR B 1 197 ? -6.055 19.844 9.203 1 90.44 197 THR B N 1
ATOM 3037 C CA . THR B 1 197 ? -5.102 19.391 8.195 1 90.44 197 THR B CA 1
ATOM 3038 C C . THR B 1 197 ? -5.141 17.875 8.047 1 90.44 197 THR B C 1
ATOM 3040 O O . THR B 1 197 ? -5.18 17.359 6.926 1 90.44 197 THR B O 1
ATOM 3043 N N . ARG B 1 198 ? -5.145 17.172 9.086 1 89.75 198 ARG B N 1
ATOM 3044 C CA . ARG B 1 198 ? -5.191 15.711 9.055 1 89.75 198 ARG B CA 1
ATOM 3045 C C . ARG B 1 198 ? -6.5 15.219 8.453 1 89.75 198 ARG B C 1
ATOM 3047 O O . ARG B 1 198 ? -6.52 14.234 7.715 1 89.75 198 ARG B O 1
ATOM 3054 N N . LEU B 1 199 ? -7.496 15.914 8.867 1 90.5 199 LEU B N 1
ATOM 3055 C CA . LEU B 1 199 ? -8.797 15.586 8.297 1 90.5 199 LEU B CA 1
ATOM 3056 C C . LEU B 1 199 ? -8.766 15.711 6.773 1 90.5 199 LEU B C 1
ATOM 3058 O O . LEU B 1 199 ? -9.211 14.805 6.062 1 90.5 199 LEU B O 1
ATOM 3062 N N . TRP B 1 200 ? -8.258 16.781 6.301 1 88.88 200 TRP B N 1
ATOM 3063 C CA . TRP B 1 200 ? -8.141 17.047 4.871 1 88.88 200 TRP B CA 1
ATOM 3064 C C . TRP B 1 200 ? -7.285 15.977 4.195 1 88.88 200 TRP B C 1
ATOM 3066 O O . TRP B 1 200 ? -7.676 15.422 3.164 1 88.88 200 TRP B O 1
ATOM 3076 N N . ASP B 1 201 ? -6.188 15.664 4.855 1 87.88 201 ASP B N 1
ATOM 3077 C CA . ASP B 1 201 ? -5.246 14.711 4.273 1 87.88 201 ASP B CA 1
ATOM 3078 C C . ASP B 1 201 ? -5.812 13.297 4.297 1 87.88 201 ASP B C 1
ATOM 3080 O O . ASP B 1 201 ? -5.551 12.5 3.389 1 87.88 201 ASP B O 1
ATOM 3084 N N . THR B 1 202 ? -6.527 12.984 5.309 1 88 202 THR B N 1
ATOM 3085 C CA . THR B 1 202 ? -7.145 11.672 5.422 1 88 202 THR B CA 1
ATOM 3086 C C . THR B 1 202 ? -8.219 11.484 4.352 1 88 202 THR B C 1
ATOM 3088 O O . THR B 1 202 ? -8.336 10.406 3.766 1 88 202 THR B O 1
ATOM 3091 N N . ALA B 1 203 ? -8.977 12.5 4.086 1 87.38 203 ALA B N 1
ATOM 3092 C CA . ALA B 1 203 ? -10.078 12.445 3.123 1 87.38 203 ALA B CA 1
ATOM 3093 C C . ALA B 1 203 ? -9.547 12.414 1.692 1 87.38 203 ALA B C 1
ATOM 3095 O O . ALA B 1 203 ? -10.203 11.891 0.791 1 87.38 203 ALA B O 1
ATOM 3096 N N . GLY B 1 204 ? -8.43 13.078 1.465 1 73.12 204 GLY B N 1
ATOM 3097 C CA . GLY B 1 204 ? -7.895 13.203 0.117 1 73.12 204 GLY B CA 1
ATOM 3098 C C . GLY B 1 204 ? -7.344 11.898 -0.427 1 73.12 204 GLY B C 1
ATOM 3099 O O . GLY B 1 204 ? -7.219 10.914 0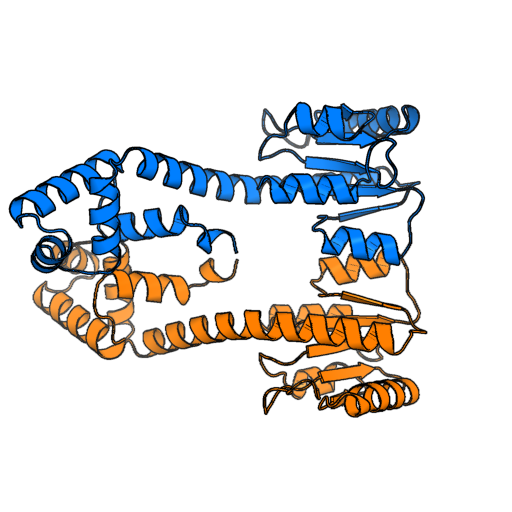.31 1 73.12 204 GLY B O 1
ATOM 3100 N N . PRO B 1 205 ? -7.336 11.969 -1.791 1 56.56 205 PRO B N 1
ATOM 3101 C CA . PRO B 1 205 ? -6.914 10.758 -2.5 1 56.56 205 PRO B CA 1
ATOM 3102 C C . PRO B 1 205 ? -5.547 10.258 -2.047 1 56.56 205 PRO B C 1
ATOM 3104 O O . PRO B 1 205 ? -5.207 9.094 -2.279 1 56.56 205 PRO B O 1
ATOM 3107 N N . CYS B 1 206 ? -4.684 11.086 -1.674 1 50.03 206 CYS B N 1
ATOM 3108 C CA . CYS B 1 206 ? -3.297 10.688 -1.465 1 50.03 206 CYS B CA 1
ATOM 3109 C C . CYS B 1 206 ? -3.186 9.68 -0.327 1 50.03 206 CYS B C 1
ATOM 3111 O O . CYS B 1 206 ? -2.131 9.07 -0.132 1 50.03 206 CYS B O 1
ATOM 3113 N N . ALA B 1 207 ? -4.16 9.672 0.539 1 46.06 207 ALA B N 1
ATOM 3114 C CA . ALA B 1 207 ? -4.062 8.773 1.685 1 46.06 207 ALA B CA 1
ATOM 3115 C C . ALA B 1 207 ? -4.031 7.312 1.236 1 46.06 207 ALA B C 1
ATOM 3117 O O . ALA B 1 207 ? -3.578 6.438 1.978 1 46.06 207 ALA B O 1
ATOM 3118 N N . ALA B 1 208 ? -4.715 7.039 0.12 1 43.22 208 ALA B N 1
ATOM 3119 C CA . ALA B 1 208 ? -5 5.676 -0.321 1 43.22 208 ALA B CA 1
ATOM 3120 C C . ALA B 1 208 ? -3.783 5.059 -1.005 1 43.22 208 ALA B C 1
ATOM 3122 O O . ALA B 1 208 ? -3.844 3.92 -1.479 1 43.22 208 ALA B O 1
ATOM 3123 N N . LEU B 1 209 ? -2.654 5.773 -1.168 1 35.94 209 LEU B N 1
ATOM 3124 C CA . LEU B 1 209 ? -1.674 4.988 -1.909 1 35.94 209 LEU B CA 1
ATOM 3125 C C . LEU B 1 209 ? -1.049 3.92 -1.021 1 35.94 209 LEU B C 1
ATOM 3127 O O . LEU B 1 209 ? -0.703 4.188 0.132 1 35.94 209 LEU B O 1
#

Organism: Rhodospirillum centenum (strain ATCC 51521 / SW) (NCBI:txid414684)

Sequence (418 aa):
MPYDGAAGVVVHIVDDEPTVLKALRTLLEADGYTCRTYEDGGPFLAAGVGERDCVIADVQLHDMTGIDLLLTLRARGQRNPVLVITGYASVEVAVEAMKAGATDFLTKPFEKAELVGKVRACLAIARLRASETARRRAAAEKLAALSEREVEVLGQVIEGRTNRAIGDVLGISIKTVEAHRARIMEKTGALSLVDLTRLWDTAGPCAALMPYDGAAGVVVHIVDDEPTVLKALRTLLEADGYTCRTYEDGGPFLAAGVGERDCVIADVQLHDMTGIDLLLTLRARGQRNPVLVITGYASVEVAVEAMKAGATDFLTKPFEKAELVGKVRACLAIARLRASETARRRAAAEKLAALSEREVEVLGQVIEGRTNRAIGDVLGISIKTVEAHRARIMEKTGALSLVDLTRLWDTAGPCAAL

InterPro domains:
  IPR000792 Transcription regulator LuxR, C-terminal [PF00196] (145-199)
  IPR000792 Transcription regulator LuxR, C-terminal [PR00038] (146-160)
  IPR000792 Transcription regulator LuxR, C-terminal [PR00038] (160-176)
  IPR000792 Transcription regulator LuxR, C-terminal [PR00038] (176-188)
  IPR000792 Transcription regulator LuxR, C-terminal [PS00622] (160-187)
  IPR000792 Transcription regulator LuxR, C-terminal [PS50043] (139-204)
  IPR000792 Transcription regulator LuxR, C-terminal [SM00421] (143-200)
  IPR000792 Transcription regulator LuxR, C-terminal [cd06170] (146-199)
  IPR001789 Signal transduction response regulator, receiver domain [PF00072] (11-119)
  IPR001789 Signal transduction response regulator, receiver domain [PS50110] (10-123)
  IPR001789 Signal transduction response regulator, receiver domain [SM00448] (9-119)
  IPR011006 CheY-like superfamily [SSF52172] (11-138)
  IPR016032 Signal transduction response regulator, C-terminal effector [SSF46894] (133-200)
  IPR036388 Winged helix-like DNA-binding domain superfamily [G3DSA:1.10.10.10] (137-200)